Protein AF-A0A0B2P295-F1 (afdb_monomer_lite)

Secondary structure (DSSP, 8-state):
-HHHHHHHHHHHHHTTPPPPEEEEEEGGG-SSTTHHHHHHHHTT--S-----S-HHHHHHHHHHS--TT-PPEEEEEESGGGG--TT-HHHHHHHHTTTSTT--EEEEE--S-THHHHHHHHHHGGGT--------PPPPHHHHHHHHHHHHTTSSS--B-HHHHHHHHHHHHHHT--HHHHHHHHHHHHHHHHHHHHHHHHHHHHHHHHHTTS---------SSTTGGGSSB-HHHHHHHHHHHHS-HHHHHHHHS-HHHHHHHHHHHHHHTSS-S-EEHHHHHHHHHHHHHHTT-PPPPHHHHHHHHHHHHHTTSEEEPP-SSGGG-EEEE-S-HHHHHHHHHTTTSSS--S---SHHHHHHHHHHHHHHHHHHHS----HHHHHHHS-----------HHHHHHHHHHHHHHHHH-TT-HHHHHHHHHHIIIII--HHHHHHHHHHHHTSSSPPHHHHHHHHHHIIIII--HHHHHHHHHHHHHH-TT-HHHHHHHHHHHHHHT-SS--------------

Radius of gyration: 38.49 Å; chains: 1; bounding box: 72×89×131 Å

Structure (mmCIF, N/CA/C/O backbone):
data_AF-A0A0B2P295-F1
#
_entry.id   AF-A0A0B2P295-F1
#
loop_
_atom_site.group_PDB
_atom_site.id
_atom_site.type_symbol
_atom_site.label_atom_id
_atom_site.label_alt_id
_atom_site.label_comp_id
_atom_site.label_asym_id
_atom_site.label_entity_id
_atom_site.label_seq_id
_atom_site.pdbx_PDB_ins_code
_atom_site.Cartn_x
_atom_site.Cartn_y
_atom_site.Cartn_z
_atom_site.occupancy
_atom_site.B_iso_or_equiv
_atom_site.auth_seq_id
_atom_site.auth_comp_id
_atom_site.auth_asym_id
_atom_site.auth_atom_id
_atom_site.pdbx_PDB_model_num
ATOM 1 N N . MET A 1 1 ? -13.062 13.944 23.698 1.00 57.72 1 MET A N 1
ATOM 2 C CA . MET A 1 1 ? -13.534 13.759 25.090 1.00 57.72 1 MET A CA 1
ATOM 3 C C . MET A 1 1 ? -14.264 14.974 25.637 1.00 57.72 1 MET A C 1
ATOM 5 O O . MET A 1 1 ? -15.298 14.783 26.257 1.00 57.72 1 MET A O 1
ATOM 9 N N . GLU A 1 2 ? -13.816 16.200 25.363 1.00 64.44 2 GLU A N 1
ATOM 10 C CA . GLU A 1 2 ? -14.510 17.433 25.790 1.00 64.44 2 GLU A CA 1
ATOM 11 C C . GLU A 1 2 ? -15.956 17.506 25.293 1.00 64.44 2 GLU A C 1
ATOM 13 O O . GLU A 1 2 ? -16.858 17.583 26.112 1.00 64.44 2 GLU A O 1
ATOM 18 N N . LYS A 1 3 ? -16.207 17.246 24.002 1.00 71.44 3 LYS A N 1
ATOM 19 C CA . LYS A 1 3 ? -17.580 17.156 23.463 1.00 71.44 3 LYS A CA 1
ATOM 20 C C . LYS A 1 3 ? -18.478 16.137 24.184 1.00 71.44 3 LYS A C 1
ATOM 22 O O . LYS A 1 3 ? -19.691 16.312 24.217 1.00 71.44 3 LYS A O 1
ATOM 27 N N . VAL A 1 4 ? -17.908 15.054 24.728 1.00 70.56 4 VAL A N 1
ATOM 28 C CA . VAL A 1 4 ? -18.672 14.077 25.527 1.00 70.56 4 VAL A CA 1
ATOM 29 C C . VAL A 1 4 ? -18.997 14.678 26.885 1.00 70.56 4 VAL A C 1
ATOM 31 O O . VAL A 1 4 ? -20.147 14.592 27.288 1.00 70.56 4 VAL A O 1
ATOM 34 N N . LYS A 1 5 ? -18.031 15.334 27.545 1.00 70.19 5 LYS A N 1
ATOM 35 C CA . LYS A 1 5 ? -18.261 16.065 28.802 1.00 70.19 5 LYS A CA 1
ATOM 36 C C . LYS A 1 5 ? -19.342 17.131 28.627 1.00 70.19 5 LYS A C 1
ATOM 38 O O . LYS A 1 5 ? -20.266 17.175 29.430 1.00 70.19 5 LYS A O 1
ATOM 43 N N . ASP A 1 6 ? -19.277 17.903 27.546 1.00 73.94 6 ASP A N 1
ATOM 44 C CA . ASP A 1 6 ? -20.238 18.965 27.240 1.00 73.94 6 ASP A CA 1
ATOM 45 C C . ASP A 1 6 ? -21.639 18.400 27.013 1.00 73.94 6 ASP A C 1
ATOM 47 O O . ASP A 1 6 ? -22.602 18.863 27.621 1.00 73.94 6 ASP A O 1
ATOM 51 N N . LYS A 1 7 ? -21.762 17.337 26.205 1.00 77.88 7 LYS A N 1
ATOM 52 C CA . LYS A 1 7 ? -23.043 16.645 25.999 1.00 77.88 7 LYS A CA 1
ATOM 53 C C . LYS A 1 7 ? -23.595 16.039 27.283 1.00 77.88 7 LYS A C 1
ATOM 55 O O . LYS A 1 7 ? -24.802 16.058 27.482 1.00 77.88 7 LYS A O 1
ATOM 60 N N . LEU A 1 8 ? -22.735 15.524 28.157 1.00 74.69 8 LEU A N 1
ATOM 61 C CA . LEU A 1 8 ? -23.142 14.976 29.450 1.00 74.69 8 LEU A CA 1
ATOM 62 C C . LEU A 1 8 ? -23.656 16.067 30.387 1.00 74.69 8 LEU A C 1
ATOM 64 O O . LEU A 1 8 ? -24.618 15.855 31.117 1.00 74.69 8 LEU A O 1
ATOM 68 N N . LEU A 1 9 ? -23.037 17.244 30.331 1.00 72.19 9 LEU A N 1
ATOM 69 C CA . LEU A 1 9 ? -23.426 18.413 31.107 1.00 72.19 9 LEU A CA 1
ATOM 70 C C . LEU A 1 9 ? -24.753 19.000 30.600 1.00 72.19 9 LEU A C 1
ATOM 72 O O . LEU A 1 9 ? -25.585 19.411 31.407 1.00 72.19 9 LEU A O 1
ATOM 76 N N . ILE A 1 10 ? -24.978 18.980 29.282 1.00 77.44 10 ILE A N 1
ATOM 77 C CA . ILE A 1 10 ? -26.260 19.326 28.648 1.00 77.44 10 ILE A CA 1
ATOM 78 C C . ILE A 1 10 ? -27.341 18.312 29.048 1.00 77.44 10 ILE A C 1
ATOM 80 O O . ILE A 1 10 ? -28.372 18.708 29.583 1.00 77.44 10 ILE A O 1
ATOM 84 N N . TRP A 1 11 ? -27.072 17.012 28.910 1.00 79.06 11 TRP A N 1
ATOM 85 C CA . TRP A 1 11 ? -28.009 15.947 29.276 1.00 79.06 11 TRP A CA 1
ATOM 86 C C . TRP A 1 11 ? -28.383 15.971 30.763 1.00 79.06 11 TRP A C 1
ATOM 88 O O . TRP A 1 11 ? -29.551 15.833 31.110 1.00 79.06 11 TRP A O 1
ATOM 98 N N . ALA A 1 12 ? -27.417 16.194 31.660 1.00 75.25 12 ALA A N 1
ATOM 99 C CA . ALA A 1 12 ? -27.683 16.280 33.096 1.00 75.25 12 ALA A CA 1
ATOM 100 C C . ALA A 1 12 ? -28.592 17.472 33.444 1.00 75.25 12 ALA A C 1
ATOM 102 O O . ALA A 1 12 ? -29.469 17.346 34.300 1.00 75.25 12 ALA A O 1
ATOM 103 N N . LYS A 1 13 ? -28.414 18.609 32.751 1.00 75.75 13 LYS A N 1
ATOM 104 C CA . LYS A 1 13 ? -29.288 19.785 32.877 1.00 75.75 13 LYS A CA 1
ATOM 105 C C . LYS A 1 13 ? -30.695 19.509 32.344 1.00 75.75 13 LYS A C 1
ATOM 107 O O . LYS A 1 13 ? -31.657 19.883 33.005 1.00 75.75 13 LYS A O 1
ATOM 112 N N . GLU A 1 14 ? -30.817 18.841 31.199 1.00 79.19 14 GLU A N 1
ATOM 113 C CA . GLU A 1 14 ? -32.106 18.468 30.596 1.00 79.19 14 GLU A CA 1
ATOM 114 C C . GLU A 1 14 ? -32.869 17.427 31.432 1.00 79.19 14 GLU A C 1
ATOM 116 O O . GLU A 1 14 ? -34.088 17.503 31.553 1.00 79.19 14 GLU A O 1
ATOM 121 N N . ALA A 1 15 ? -32.158 16.484 32.057 1.00 75.44 15 ALA A N 1
ATOM 122 C CA . ALA A 1 15 ? -32.737 15.422 32.880 1.00 75.44 15 ALA A CA 1
ATOM 123 C C . ALA A 1 15 ? -33.022 15.839 34.338 1.00 75.44 15 ALA A C 1
ATOM 125 O O . ALA A 1 15 ? -33.566 15.041 35.102 1.00 75.44 15 ALA A O 1
ATOM 126 N N . GLY A 1 16 ? -32.633 17.052 34.754 1.00 62.12 16 GLY A N 1
ATOM 127 C CA . GLY A 1 16 ? -32.822 17.540 36.127 1.00 62.12 16 GLY A CA 1
ATOM 128 C C . GLY A 1 16 ? -32.041 16.755 37.191 1.00 62.12 16 GLY A C 1
ATOM 129 O O . GLY A 1 16 ? -32.423 16.748 38.361 1.00 62.12 16 GLY A O 1
ATOM 130 N N . LEU A 1 17 ? -30.965 16.066 36.798 1.00 73.38 17 LEU A N 1
ATOM 131 C CA . LEU A 1 17 ? -30.132 15.254 37.686 1.00 73.38 17 LEU A CA 1
ATOM 132 C C . LEU A 1 17 ? -28.936 16.065 38.219 1.00 73.38 17 LEU A C 1
ATOM 134 O O . LEU A 1 17 ? -28.452 16.974 37.540 1.00 73.38 17 LEU A O 1
ATOM 138 N N . PRO A 1 18 ? -28.411 15.738 39.418 1.00 68.50 18 PRO A N 1
ATOM 139 C CA . PRO A 1 18 ? -27.179 16.346 39.909 1.00 68.50 18 PRO A CA 1
ATOM 140 C C . PRO A 1 18 ? -26.028 16.070 38.935 1.00 68.50 18 PRO A C 1
ATOM 142 O O . PRO A 1 18 ? -25.871 14.944 38.454 1.00 68.50 18 PRO A O 1
ATOM 145 N N . GLN A 1 19 ? -25.233 17.104 38.641 1.00 67.94 19 GLN A N 1
ATOM 146 C CA . GLN A 1 19 ? -24.139 17.005 37.675 1.00 67.94 19 GLN A CA 1
ATOM 147 C C . GLN A 1 19 ? -23.134 15.929 38.113 1.00 67.94 19 GLN A C 1
ATOM 149 O O . GLN A 1 19 ? -22.706 15.937 39.270 1.00 67.94 19 GLN A O 1
ATOM 154 N N . PRO A 1 20 ? -22.766 14.999 37.217 1.00 72.31 20 PRO A N 1
ATOM 155 C CA . PRO A 1 20 ? -21.800 13.969 37.542 1.00 72.31 20 PRO A CA 1
ATOM 156 C C . PRO A 1 20 ? -20.385 14.543 37.624 1.00 72.31 20 PRO A C 1
ATOM 158 O O . PRO A 1 20 ? -19.987 15.373 36.805 1.00 72.31 20 PRO A O 1
ATOM 161 N N . ASP A 1 21 ? -19.602 14.043 38.575 1.00 76.19 21 ASP A N 1
ATOM 162 C CA . ASP A 1 21 ? -18.190 14.384 38.709 1.00 76.19 21 ASP A CA 1
ATOM 163 C C . ASP A 1 21 ? -17.403 13.639 37.626 1.00 76.19 21 ASP A C 1
ATOM 165 O O . ASP A 1 21 ? -17.238 12.417 37.690 1.00 76.19 21 ASP A O 1
ATOM 169 N N . VAL A 1 22 ? -16.943 14.359 36.598 1.00 77.94 22 VAL A N 1
ATOM 170 C CA . VAL A 1 22 ? -16.204 13.760 35.480 1.00 77.94 22 VAL A CA 1
ATOM 171 C C . VAL A 1 22 ? -14.699 13.824 35.723 1.00 77.94 22 VAL A C 1
ATOM 173 O O . VAL A 1 22 ? -14.090 14.893 35.692 1.00 77.94 22 VAL A O 1
ATOM 176 N N . LEU A 1 23 ? -14.077 12.658 35.862 1.00 81.38 23 LEU A N 1
ATOM 177 C CA . LEU A 1 23 ? -12.637 12.487 35.994 1.00 81.38 23 LEU A CA 1
ATOM 178 C C . LEU A 1 23 ? -12.062 11.918 34.693 1.00 81.38 23 LEU A C 1
ATOM 180 O O . LEU A 1 23 ? -12.339 10.778 34.343 1.00 81.38 23 LEU A O 1
ATOM 184 N N . SER A 1 24 ? -11.230 12.689 33.987 1.00 82.75 24 SER A N 1
ATOM 185 C CA . SER A 1 24 ? -10.444 12.185 32.852 1.00 82.75 24 SER A CA 1
ATOM 186 C C . SER A 1 24 ? -9.004 11.922 33.267 1.00 82.75 24 SER A C 1
ATOM 188 O O . SER A 1 24 ? -8.311 12.834 33.721 1.00 82.75 24 SER A O 1
ATOM 190 N N . VAL A 1 25 ? -8.558 10.686 33.090 1.00 84.81 25 VAL A N 1
ATOM 191 C CA . VAL A 1 25 ? -7.231 10.199 33.449 1.00 84.81 25 VAL A CA 1
ATOM 192 C C . VAL A 1 25 ? -6.580 9.618 32.206 1.00 84.81 25 VAL A C 1
ATOM 194 O O . VAL A 1 25 ? -7.148 8.729 31.586 1.00 84.81 25 VAL A O 1
ATOM 197 N N . ASN A 1 26 ? -5.383 10.096 31.874 1.00 86.69 26 ASN A N 1
ATOM 198 C CA . ASN A 1 26 ? -4.532 9.427 30.900 1.00 86.69 26 ASN A CA 1
ATOM 199 C C . ASN A 1 26 ? -3.564 8.490 31.638 1.00 86.69 26 ASN A C 1
ATOM 201 O O . ASN A 1 26 ? -2.789 8.947 32.487 1.00 86.69 26 ASN A O 1
ATOM 205 N N . CYS A 1 27 ? -3.630 7.193 31.338 1.00 80.38 27 CYS A N 1
ATOM 206 C CA . CYS A 1 27 ? -2.865 6.175 32.044 1.00 80.38 27 CYS A CA 1
ATOM 207 C C . CYS A 1 27 ? -1.360 6.213 31.734 1.00 80.38 27 CYS A C 1
ATOM 209 O O . CYS A 1 27 ? -0.584 5.766 32.574 1.00 80.38 27 CYS A O 1
ATOM 211 N N . THR A 1 28 ? -0.921 6.816 30.621 1.00 82.94 28 THR A N 1
ATOM 212 C CA . THR A 1 28 ? 0.518 6.971 30.315 1.00 82.94 28 THR A CA 1
ATOM 213 C C . THR A 1 28 ? 1.234 7.994 31.188 1.00 82.94 28 THR A C 1
ATOM 215 O O . THR A 1 28 ? 2.459 7.995 31.268 1.00 82.94 28 THR A O 1
ATOM 218 N N . THR A 1 29 ? 0.493 8.859 31.885 1.00 82.94 29 THR A N 1
ATOM 219 C CA . THR A 1 29 ? 1.093 9.864 32.779 1.00 82.94 29 THR A CA 1
ATOM 220 C C . THR A 1 29 ? 1.592 9.283 34.102 1.00 82.94 29 THR A C 1
ATOM 222 O O . THR A 1 29 ? 2.274 9.981 34.853 1.00 82.94 29 THR A O 1
ATOM 225 N N . PHE A 1 30 ? 1.256 8.029 34.413 1.00 77.38 30 PHE A N 1
ATOM 226 C CA . PHE A 1 30 ? 1.655 7.393 35.661 1.00 77.38 30 PHE A CA 1
ATOM 227 C C . PHE A 1 30 ? 2.941 6.593 35.491 1.00 77.38 30 PHE A C 1
ATOM 229 O O . PHE A 1 30 ? 3.063 5.780 34.582 1.00 77.38 30 PHE A O 1
ATOM 236 N N . THR A 1 31 ? 3.876 6.765 36.423 1.00 75.56 31 THR A N 1
ATOM 237 C CA . THR A 1 31 ? 5.058 5.900 36.538 1.00 75.56 31 THR A CA 1
ATOM 238 C C . THR A 1 31 ? 4.716 4.586 37.237 1.00 75.56 31 THR A C 1
ATOM 240 O O . THR A 1 31 ? 5.239 3.539 36.865 1.00 75.56 31 THR A O 1
ATOM 243 N N . ASN A 1 32 ? 3.800 4.629 38.211 1.00 78.44 32 ASN A N 1
ATOM 244 C CA . ASN A 1 32 ? 3.283 3.461 38.912 1.00 78.44 32 ASN A CA 1
ATOM 245 C C . ASN A 1 32 ? 1.778 3.307 38.681 1.00 78.44 32 ASN A C 1
ATOM 247 O O . ASN A 1 32 ? 0.995 4.239 38.844 1.00 78.44 32 ASN A O 1
ATOM 251 N N . THR A 1 33 ? 1.341 2.085 38.388 1.00 73.44 33 THR A N 1
ATOM 252 C CA . THR A 1 33 ? -0.073 1.773 38.120 1.00 73.44 33 THR A CA 1
ATOM 253 C C . THR A 1 33 ? -0.992 1.983 39.330 1.00 73.44 33 THR A C 1
ATOM 255 O O . THR A 1 33 ? -2.185 2.211 39.160 1.00 73.44 33 THR A O 1
ATOM 258 N N . SER A 1 34 ? -0.458 1.980 40.555 1.00 73.12 34 SER A N 1
ATOM 259 C CA . SER A 1 34 ? -1.205 2.252 41.792 1.00 73.12 34 SER A CA 1
ATOM 260 C C . SER A 1 34 ? -1.633 3.715 41.965 1.00 73.12 34 SER A C 1
ATOM 262 O O . SER A 1 34 ? -2.540 3.995 42.753 1.00 73.12 34 SER A O 1
ATOM 264 N N . ASP A 1 35 ? -1.021 4.645 41.228 1.00 77.38 35 ASP A N 1
ATOM 265 C CA . ASP A 1 35 ? -1.281 6.087 41.350 1.00 77.38 35 ASP A CA 1
ATOM 266 C C . ASP A 1 35 ? -2.629 6.499 40.735 1.00 77.38 35 ASP A C 1
ATOM 268 O O . ASP A 1 35 ? -3.153 7.587 40.988 1.00 77.38 35 ASP A O 1
ATOM 272 N N . ILE A 1 36 ? -3.267 5.597 39.985 1.00 79.88 36 ILE A N 1
ATOM 273 C CA . ILE A 1 36 ? -4.637 5.808 39.521 1.00 79.88 36 ILE A CA 1
ATOM 274 C C . ILE A 1 36 ? -5.604 5.951 40.703 1.00 79.88 36 ILE A C 1
ATOM 276 O O . ILE A 1 36 ? -6.463 6.833 40.709 1.00 79.88 36 ILE A O 1
ATOM 280 N N . PHE A 1 37 ? -5.420 5.149 41.755 1.00 76.19 37 PHE A N 1
ATOM 281 C CA . PHE A 1 37 ? -6.287 5.157 42.930 1.00 76.19 37 PHE A CA 1
ATOM 282 C C . PHE A 1 37 ? -6.084 6.411 43.782 1.00 76.19 37 PHE A C 1
ATOM 284 O O . PHE A 1 37 ? -7.050 6.943 44.327 1.00 76.19 37 PHE A O 1
ATOM 291 N N . THR A 1 38 ? -4.860 6.941 43.856 1.00 75.38 38 THR A N 1
ATOM 292 C CA . THR A 1 38 ? -4.595 8.208 44.555 1.00 75.38 38 THR A CA 1
ATOM 293 C C . THR A 1 38 ? -5.228 9.386 43.816 1.00 75.38 38 THR A C 1
ATOM 295 O O . THR A 1 38 ? -5.820 10.256 44.455 1.00 75.38 38 THR A O 1
ATOM 298 N N . LYS A 1 39 ? -5.216 9.382 42.477 1.00 74.38 39 LYS A N 1
ATOM 299 C CA . LYS A 1 39 ? -5.875 10.415 41.661 1.00 74.38 39 LYS A CA 1
ATOM 300 C C . LYS A 1 39 ? -7.406 10.356 41.744 1.00 74.38 39 LYS A C 1
ATOM 302 O O . LYS A 1 39 ? -8.048 11.402 41.818 1.00 74.38 39 LYS A O 1
ATOM 307 N N . ILE A 1 40 ? -7.991 9.156 41.816 1.00 75.19 40 ILE A N 1
ATOM 308 C CA . ILE A 1 40 ? -9.438 8.962 42.047 1.00 75.19 40 ILE A CA 1
ATOM 309 C C . ILE A 1 40 ? -9.841 9.410 43.467 1.00 75.19 40 ILE A C 1
ATOM 311 O O . ILE A 1 40 ? -10.920 9.978 43.661 1.00 75.19 40 ILE A O 1
ATOM 315 N N . LEU A 1 41 ? -8.980 9.198 44.470 1.00 67.25 41 LEU A N 1
ATOM 316 C CA . LEU A 1 41 ? -9.206 9.675 45.840 1.00 67.25 41 LEU A CA 1
ATOM 317 C C . LEU A 1 41 ? -9.076 11.193 45.982 1.00 67.25 41 LEU A C 1
ATOM 319 O O . LEU A 1 41 ? -9.858 11.790 46.721 1.00 67.25 41 LEU A O 1
ATOM 323 N N . GLY A 1 42 ? -8.122 11.811 45.280 1.00 62.25 42 GLY A N 1
ATOM 324 C CA . GLY A 1 42 ? -7.821 13.241 45.392 1.00 62.25 42 GLY A CA 1
ATOM 325 C C . GLY A 1 42 ? -8.995 14.164 45.054 1.00 62.25 42 GLY A C 1
ATOM 326 O O . GLY A 1 42 ? -9.078 15.259 45.595 1.00 62.25 42 GLY A O 1
ATOM 327 N N . LEU A 1 43 ? -9.939 13.711 44.224 1.00 52.88 43 LEU A N 1
ATOM 328 C CA . LEU A 1 43 ? -11.166 14.452 43.897 1.00 52.88 43 LEU A CA 1
ATOM 329 C C . LEU A 1 43 ? -12.298 14.253 44.910 1.00 52.88 43 LEU A C 1
ATOM 331 O O . LEU A 1 43 ? -13.211 15.064 44.992 1.00 52.88 4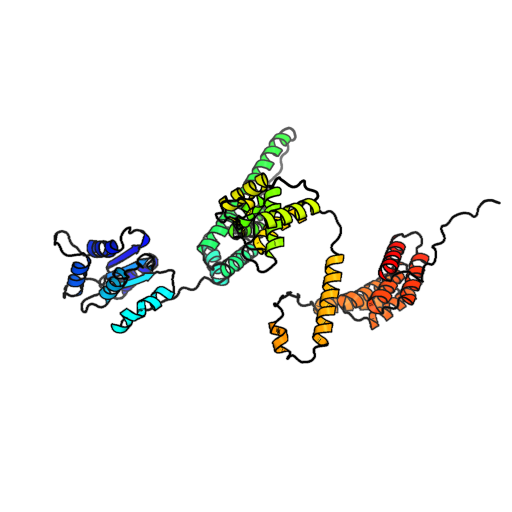3 LEU A O 1
ATOM 335 N N . ASN A 1 44 ? -12.247 13.169 45.682 1.00 53.19 44 ASN A N 1
ATOM 336 C CA . ASN A 1 44 ? -13.315 12.765 46.589 1.00 53.19 44 ASN A CA 1
ATOM 337 C C . ASN A 1 44 ? -13.067 13.172 48.052 1.00 53.19 44 ASN A C 1
ATOM 339 O O . ASN A 1 44 ? -13.960 12.998 48.884 1.00 53.19 44 ASN A O 1
ATOM 343 N N . GLN A 1 45 ? -11.866 13.658 48.384 1.00 55.06 45 GLN A N 1
ATOM 344 C CA . GLN A 1 45 ? -11.533 14.156 49.716 1.00 55.06 45 GLN A CA 1
ATOM 345 C C . GLN A 1 45 ? -11.680 15.679 49.773 1.00 55.06 45 GLN A C 1
ATOM 347 O O . GLN A 1 45 ? -10.809 16.427 49.337 1.00 55.06 45 GLN A O 1
ATOM 352 N N . THR A 1 46 ? -12.755 16.144 50.409 1.00 39.53 46 THR A N 1
ATOM 353 C CA . THR A 1 46 ? -12.738 17.431 51.111 1.00 39.53 46 THR A CA 1
ATOM 354 C C . THR A 1 46 ? -11.648 17.367 52.181 1.00 39.53 46 THR A C 1
ATOM 356 O O . THR A 1 46 ? -11.592 16.401 52.942 1.00 39.53 46 THR A O 1
ATOM 359 N N . GLN A 1 47 ? -10.765 18.363 52.185 1.00 39.47 47 GLN A N 1
ATOM 360 C CA . GLN A 1 47 ? -9.552 18.453 52.995 1.00 39.47 47 GLN A CA 1
ATOM 361 C C . GLN A 1 47 ? -9.661 17.828 54.400 1.00 39.47 47 GLN A C 1
ATOM 363 O O . GLN A 1 47 ? -10.529 18.183 55.191 1.00 39.47 47 GLN A O 1
ATOM 368 N N . GLY A 1 48 ? -8.697 16.961 54.728 1.00 39.91 48 GLY A N 1
ATOM 369 C CA . GLY A 1 48 ? -8.342 16.651 56.114 1.00 39.91 48 GLY A CA 1
ATOM 370 C C . GLY A 1 48 ? -8.829 15.308 56.656 1.00 39.91 48 GLY A C 1
ATOM 371 O O . GLY A 1 48 ? -9.718 15.270 57.498 1.00 39.91 48 GLY A O 1
ATOM 372 N N . LYS A 1 49 ? -8.168 14.204 56.280 1.00 38.66 49 LYS A N 1
ATOM 373 C CA . LYS A 1 49 ? -7.949 13.053 57.182 1.00 38.66 49 LYS A CA 1
ATOM 374 C C . LYS A 1 49 ? -6.826 12.156 56.651 1.00 38.66 49 LYS A C 1
ATOM 376 O O . LYS A 1 49 ? -7.023 11.353 55.746 1.00 38.66 49 LYS A O 1
ATOM 381 N N . LYS A 1 50 ? -5.631 12.286 57.240 1.00 46.97 50 LYS A N 1
ATOM 382 C CA . LYS A 1 50 ? -4.556 11.292 57.104 1.00 46.97 50 LYS A CA 1
ATOM 383 C C . LYS A 1 50 ? -5.008 10.009 57.806 1.00 46.97 50 LYS A C 1
ATOM 385 O O . LYS A 1 50 ? -5.195 10.023 59.018 1.00 46.97 50 LYS A O 1
ATOM 390 N N . VAL A 1 51 ? -5.167 8.918 57.061 1.00 40.62 51 VAL A N 1
ATOM 391 C CA . VAL A 1 51 ? -5.364 7.570 57.617 1.00 40.62 51 VAL A CA 1
ATOM 392 C C . VAL A 1 51 ? -4.489 6.591 56.837 1.00 40.62 51 VAL A C 1
ATOM 394 O O . VAL A 1 51 ? -4.445 6.649 55.611 1.00 40.62 51 VAL A O 1
ATOM 397 N N . SER A 1 52 ? -3.795 5.707 57.556 1.00 44.09 52 SER A N 1
ATOM 398 C CA . SER A 1 52 ? -2.759 4.775 57.082 1.00 44.09 52 SER A CA 1
ATOM 399 C C . SER A 1 52 ? -3.283 3.560 56.296 1.00 44.09 52 SER A C 1
ATOM 401 O O . SER A 1 52 ? -2.717 2.473 56.392 1.00 44.09 52 SER A O 1
ATOM 403 N N . ALA A 1 53 ? -4.386 3.707 55.565 1.00 50.91 53 ALA A N 1
ATOM 404 C CA . ALA A 1 53 ? -4.935 2.637 54.738 1.00 50.91 53 ALA A CA 1
ATOM 405 C C . ALA A 1 53 ? -4.442 2.795 53.298 1.00 50.91 53 ALA A C 1
ATOM 407 O O . ALA A 1 53 ? -4.274 3.916 52.813 1.00 50.91 53 ALA A O 1
ATOM 408 N N . THR A 1 54 ? -4.214 1.674 52.611 1.00 61.41 54 THR A N 1
ATOM 409 C CA . THR A 1 54 ? -3.846 1.712 51.192 1.00 61.41 54 THR A CA 1
ATOM 410 C C . THR A 1 54 ? -4.942 2.451 50.399 1.00 61.41 54 THR A C 1
ATOM 412 O O . THR A 1 54 ? -6.126 2.294 50.715 1.00 61.41 54 THR A O 1
ATOM 415 N N . PRO A 1 55 ? -4.591 3.258 49.378 1.00 60.09 55 PRO A N 1
ATOM 416 C CA . PRO A 1 55 ? -5.548 4.032 48.570 1.00 60.09 55 PRO A CA 1
ATOM 417 C C . PRO A 1 55 ? -6.748 3.204 48.075 1.00 60.09 55 PRO A C 1
ATOM 419 O O . PRO A 1 55 ? -7.887 3.661 48.014 1.00 60.09 55 PRO A O 1
ATOM 422 N N . LEU A 1 56 ? -6.491 1.932 47.793 1.00 61.12 56 LEU A N 1
ATOM 423 C CA . LEU A 1 56 ? -7.470 0.952 47.354 1.00 61.12 56 LEU A CA 1
ATOM 424 C C . LEU A 1 56 ? -8.496 0.597 48.444 1.00 61.12 56 LEU A C 1
ATOM 426 O O . LEU A 1 56 ? -9.694 0.618 48.180 1.00 61.12 56 LEU A O 1
ATOM 430 N N . GLN A 1 57 ? -8.055 0.365 49.684 1.00 63.88 57 GLN A N 1
ATOM 431 C CA . GLN A 1 57 ? -8.942 0.096 50.826 1.00 63.88 57 GLN A CA 1
ATOM 432 C C . GLN A 1 57 ? -9.800 1.313 51.188 1.00 63.88 57 GLN A C 1
ATOM 434 O O . GLN A 1 57 ? -10.954 1.168 51.591 1.00 63.88 57 GLN A O 1
ATOM 439 N N . GLN A 1 58 ? -9.265 2.525 51.021 1.00 61.28 58 GLN A N 1
ATOM 440 C CA . GLN A 1 58 ? -10.033 3.754 51.228 1.00 61.28 58 GLN A CA 1
ATOM 441 C C . GLN A 1 58 ? -11.142 3.899 50.184 1.00 61.28 58 GLN A C 1
ATOM 443 O O . GLN A 1 58 ? -12.287 4.144 50.557 1.00 61.28 58 GLN A O 1
ATOM 448 N N . LEU A 1 59 ? -10.839 3.671 48.902 1.00 67.81 59 LEU A N 1
ATOM 449 C CA . LEU A 1 59 ? -11.859 3.660 47.850 1.00 67.81 59 LEU A CA 1
ATOM 450 C C . LEU A 1 59 ? -12.901 2.567 48.093 1.00 67.81 59 LEU A C 1
ATOM 452 O O . LEU A 1 59 ? -14.093 2.851 48.054 1.00 67.81 59 LEU A O 1
ATOM 456 N N . GLN A 1 60 ? -12.478 1.343 48.412 1.00 66.94 60 GLN A N 1
ATOM 457 C CA . GLN A 1 60 ? -13.392 0.230 48.681 1.00 66.94 60 GLN A CA 1
ATOM 458 C C . GLN A 1 60 ? -14.346 0.531 49.841 1.00 66.94 60 GLN A C 1
ATOM 460 O O . GLN A 1 60 ? -15.551 0.323 49.707 1.00 66.94 60 GLN A O 1
ATOM 465 N N . ASN A 1 61 ? -13.847 1.097 50.942 1.00 64.00 61 ASN A N 1
ATOM 466 C CA . ASN A 1 61 ? -14.691 1.515 52.062 1.00 64.00 61 ASN A CA 1
ATOM 467 C C . ASN A 1 61 ? -15.654 2.646 51.666 1.00 64.00 61 ASN A C 1
ATOM 469 O O . ASN A 1 61 ? -16.803 2.650 52.098 1.00 64.00 61 ASN A O 1
ATOM 473 N N . MET A 1 62 ? -15.222 3.572 50.806 1.00 62.47 62 MET A N 1
ATOM 474 C CA . MET A 1 62 ? -16.054 4.682 50.330 1.00 62.47 62 MET A CA 1
ATOM 475 C C . MET A 1 62 ? -17.166 4.247 49.371 1.00 62.47 62 MET A C 1
ATOM 477 O O . MET A 1 62 ? -18.242 4.834 49.412 1.00 62.47 62 MET A O 1
ATOM 481 N N . TYR A 1 63 ? -16.928 3.241 48.527 1.00 67.81 63 TYR A N 1
ATOM 482 C CA . TYR A 1 63 ? -17.941 2.697 47.613 1.00 67.81 63 TYR A CA 1
ATOM 483 C C . TYR A 1 63 ? -18.816 1.606 48.257 1.00 67.81 63 TYR A C 1
ATOM 485 O O . TYR A 1 63 ? -19.911 1.331 47.768 1.00 67.81 63 TYR A O 1
ATOM 493 N N . SER A 1 64 ? -18.366 1.012 49.370 1.00 66.50 64 SER A N 1
ATOM 494 C CA . SER A 1 64 ? -19.126 0.016 50.146 1.00 66.50 64 SER A CA 1
ATOM 495 C C . SER A 1 64 ? -20.007 0.631 51.238 1.00 66.50 64 SER A C 1
ATOM 497 O O . SER A 1 64 ? -20.967 -0.001 51.673 1.00 66.50 64 SER A O 1
ATOM 499 N N . GLN A 1 65 ? -19.707 1.847 51.704 1.00 67.44 65 GLN A N 1
ATOM 500 C CA . GLN A 1 65 ? -20.525 2.548 52.695 1.00 67.44 65 GLN A CA 1
ATOM 501 C C . GLN A 1 65 ? -21.576 3.434 52.024 1.00 67.44 65 GLN A C 1
ATOM 503 O O . GLN A 1 65 ? -21.320 4.112 51.031 1.00 67.44 65 GLN A O 1
ATOM 508 N N . LYS A 1 66 ? -22.775 3.467 52.610 1.00 55.31 66 LYS A N 1
ATOM 509 C CA . LYS A 1 66 ? -23.913 4.260 52.136 1.00 55.31 66 LYS A CA 1
ATOM 510 C C . LYS A 1 66 ? -23.679 5.749 52.439 1.00 55.31 66 LYS A C 1
ATOM 512 O O . LYS A 1 66 ? -24.191 6.285 53.416 1.00 55.31 66 LYS A O 1
ATOM 517 N N . SER A 1 67 ? -22.850 6.414 51.634 1.00 56.94 67 SER A N 1
ATOM 518 C CA . SER A 1 67 ? -22.623 7.858 51.741 1.00 56.94 67 SER A CA 1
ATOM 519 C C . SER A 1 67 ? -23.743 8.617 51.023 1.00 56.94 67 SER A C 1
ATOM 521 O O . SER A 1 67 ? -23.932 8.488 49.817 1.00 56.94 67 SER A O 1
ATOM 523 N N . SER A 1 68 ? -24.515 9.390 51.786 1.00 51.91 68 SER A N 1
ATOM 524 C CA . SER A 1 68 ? -25.772 10.026 51.362 1.00 51.91 68 SER A CA 1
ATOM 525 C C . SER A 1 68 ? -25.619 11.215 50.396 1.00 51.91 68 SER A C 1
ATOM 527 O O . SER A 1 68 ? -26.628 11.680 49.880 1.00 51.91 68 SER A O 1
ATOM 529 N N . ASN A 1 69 ? -24.405 11.714 50.133 1.00 54.19 69 ASN A N 1
ATOM 530 C CA . ASN A 1 69 ? -24.185 13.001 49.449 1.00 54.19 69 ASN A CA 1
ATOM 531 C C . ASN A 1 69 ? -23.208 12.921 48.264 1.00 54.19 69 ASN A C 1
ATOM 533 O O . ASN A 1 69 ? -22.415 13.837 48.060 1.00 54.19 69 ASN A O 1
ATOM 537 N N . LYS A 1 70 ? -23.226 11.835 47.480 1.00 61.34 70 LYS A N 1
ATOM 538 C CA . LYS A 1 70 ? -22.379 11.745 46.281 1.00 61.34 70 LYS A CA 1
ATOM 539 C C . LYS A 1 70 ? -23.152 11.758 44.972 1.00 61.34 70 LYS A C 1
ATOM 541 O O . LYS A 1 70 ? -24.078 10.966 44.746 1.00 61.34 70 LYS A O 1
ATOM 546 N N . ASN A 1 71 ? -22.695 12.656 44.107 1.00 67.94 71 ASN A N 1
ATOM 547 C CA . ASN A 1 71 ? -23.038 12.695 42.701 1.00 67.94 71 ASN A CA 1
ATOM 548 C C . ASN A 1 71 ? -22.459 11.458 42.007 1.00 67.94 71 ASN A C 1
ATOM 550 O O . ASN A 1 71 ? -21.555 10.790 42.513 1.00 67.94 71 ASN A O 1
ATOM 554 N N . MET A 1 72 ? -23.028 11.117 40.858 1.00 75.56 72 MET A N 1
ATOM 555 C CA . MET A 1 72 ? -22.498 10.046 40.024 1.00 75.56 72 MET A CA 1
ATOM 556 C C . MET A 1 72 ? -21.079 10.419 39.571 1.00 75.56 72 MET A C 1
ATOM 558 O O . MET A 1 72 ? -20.869 11.528 39.094 1.00 75.56 72 MET A O 1
ATOM 562 N N . THR A 1 73 ? -20.108 9.521 39.715 1.00 78.94 73 THR A N 1
ATOM 563 C CA . THR A 1 73 ? -18.730 9.756 39.260 1.00 78.94 73 THR A CA 1
ATOM 564 C C . THR A 1 73 ? -18.528 9.075 37.913 1.00 78.94 73 THR A C 1
ATOM 566 O O . THR A 1 73 ? -18.745 7.871 37.787 1.00 78.94 73 THR A O 1
ATOM 569 N N . LEU A 1 74 ? -18.099 9.828 36.904 1.00 83.12 74 LEU A N 1
ATOM 570 C CA . LEU A 1 74 ? -17.726 9.296 35.599 1.00 83.12 74 LEU A CA 1
ATOM 571 C C . LEU A 1 74 ? -16.206 9.300 35.470 1.00 83.12 74 LEU A C 1
ATOM 573 O O . LEU A 1 74 ? -15.592 10.357 35.346 1.00 83.12 74 LEU A O 1
ATOM 577 N N . ILE A 1 75 ? -15.604 8.118 35.464 1.00 84.88 75 ILE A N 1
ATOM 578 C CA . ILE A 1 75 ? -14.172 7.935 35.257 1.00 84.88 75 ILE A CA 1
ATOM 579 C C . ILE A 1 75 ? -13.942 7.597 33.790 1.00 84.88 75 ILE A C 1
ATOM 581 O O . ILE A 1 75 ? -14.390 6.570 33.291 1.00 84.88 75 ILE A O 1
ATOM 585 N N . VAL A 1 76 ? -13.212 8.463 33.108 1.00 87.25 76 VAL A N 1
ATOM 586 C CA . VAL A 1 76 ? -12.696 8.252 31.764 1.00 87.25 76 VAL A CA 1
ATOM 587 C C . VAL A 1 76 ? -11.217 7.909 31.890 1.00 87.25 76 VAL A C 1
ATOM 589 O O . VAL A 1 76 ? -10.419 8.780 32.233 1.00 87.25 76 VAL A O 1
ATOM 592 N N . ALA A 1 77 ? -10.860 6.661 31.613 1.00 86.44 77 ALA A N 1
ATOM 593 C CA . ALA A 1 77 ? -9.483 6.188 31.562 1.00 86.44 77 ALA A CA 1
ATOM 594 C C . ALA A 1 77 ? -9.050 6.045 30.096 1.00 86.44 77 ALA A C 1
ATOM 596 O O . ALA A 1 77 ? -9.566 5.189 29.380 1.00 86.44 77 ALA A O 1
ATOM 597 N N . ASP A 1 78 ? -8.130 6.898 29.657 1.00 88.62 78 ASP A N 1
ATOM 598 C CA . ASP A 1 78 ? -7.501 6.831 28.335 1.00 88.62 78 ASP A CA 1
ATOM 599 C C . ASP A 1 78 ? -6.230 5.967 28.389 1.00 88.62 78 ASP A C 1
ATOM 601 O O . ASP A 1 78 ? -5.586 5.906 29.441 1.00 88.62 78 ASP A O 1
ATOM 605 N N . GLU A 1 79 ? -5.882 5.304 27.283 1.00 86.44 79 GLU A N 1
ATOM 606 C CA . GLU A 1 79 ? -4.725 4.387 27.169 1.00 86.44 79 GLU A CA 1
ATOM 607 C C . GLU A 1 79 ? -4.692 3.299 28.267 1.00 86.44 79 GLU A C 1
ATOM 609 O O . GLU A 1 79 ? -3.692 3.061 28.948 1.00 86.44 79 GLU A O 1
ATOM 614 N N . LEU A 1 80 ? -5.831 2.626 28.471 1.00 84.38 80 LEU A N 1
ATOM 615 C CA . LEU A 1 80 ? -6.017 1.622 29.527 1.00 84.38 80 LEU A CA 1
ATOM 616 C C . LEU A 1 80 ? -5.064 0.414 29.405 1.00 84.38 80 LEU A C 1
ATOM 618 O O . LEU A 1 80 ? -4.788 -0.270 30.392 1.00 84.38 80 LEU A O 1
ATOM 622 N N . ASP A 1 81 ? -4.544 0.152 28.209 1.00 81.25 81 ASP A N 1
ATOM 623 C CA . ASP A 1 81 ? -3.556 -0.891 27.934 1.00 81.25 81 ASP A CA 1
ATOM 624 C C . ASP A 1 81 ? -2.250 -0.714 28.724 1.00 81.25 81 ASP A C 1
ATOM 626 O O . ASP A 1 81 ? -1.631 -1.714 29.094 1.00 81.25 81 ASP A O 1
ATOM 630 N N . TYR A 1 82 ? -1.886 0.517 29.096 1.00 81.00 82 TYR A N 1
ATOM 631 C CA . TYR A 1 82 ? -0.724 0.781 29.951 1.00 81.00 82 TYR A CA 1
ATOM 632 C C . TYR A 1 82 ? -0.863 0.192 31.368 1.00 81.00 82 TYR A C 1
ATOM 634 O O . TYR A 1 82 ? 0.128 -0.138 32.020 1.00 81.00 82 TYR A O 1
ATOM 642 N N . LEU A 1 83 ? -2.094 -0.008 31.854 1.00 76.44 83 LEU A N 1
ATOM 643 C CA . LEU A 1 83 ? -2.346 -0.615 33.167 1.00 76.44 83 LEU A CA 1
ATOM 644 C C . LEU A 1 83 ? -2.224 -2.149 33.159 1.00 76.44 83 LEU A C 1
ATOM 646 O O . LEU A 1 83 ? -2.375 -2.782 34.210 1.00 76.44 83 LEU A O 1
ATOM 650 N N . ILE A 1 84 ? -1.944 -2.768 32.006 1.00 75.56 84 ILE A N 1
ATOM 651 C CA . ILE A 1 84 ? -1.734 -4.214 31.901 1.00 75.56 84 ILE A CA 1
ATOM 652 C C . ILE A 1 84 ? -0.314 -4.559 32.359 1.00 75.56 84 ILE A C 1
ATOM 654 O O . ILE A 1 84 ? 0.619 -4.700 31.571 1.00 75.56 84 ILE A O 1
ATOM 658 N N . THR A 1 85 ? -0.151 -4.760 33.662 1.00 69.44 85 THR A N 1
ATOM 659 C CA . THR A 1 85 ? 1.055 -5.372 34.232 1.00 69.44 85 THR A CA 1
ATOM 660 C C . THR A 1 85 ? 0.917 -6.895 34.302 1.00 69.44 85 THR A C 1
ATOM 662 O O . THR A 1 85 ? -0.182 -7.447 34.187 1.00 69.44 85 THR A O 1
ATOM 665 N N . LYS A 1 86 ? 2.036 -7.609 34.509 1.00 61.31 86 LYS A N 1
ATOM 666 C CA . LYS A 1 86 ? 2.048 -9.080 34.657 1.00 61.31 86 LYS A CA 1
ATOM 667 C C . LYS A 1 86 ? 1.099 -9.567 35.760 1.00 61.31 86 LYS A C 1
ATOM 669 O O . LYS A 1 86 ? 0.465 -10.605 35.590 1.00 61.31 86 LYS A O 1
ATOM 674 N N . ASP A 1 87 ? 0.950 -8.774 36.819 1.00 59.44 87 ASP A N 1
ATOM 675 C CA . ASP A 1 87 ? 0.167 -9.129 38.003 1.00 59.44 87 ASP A CA 1
ATOM 676 C C . ASP A 1 87 ? -1.330 -8.818 37.851 1.00 59.44 87 ASP A C 1
ATOM 678 O O . ASP A 1 87 ? -2.140 -9.324 38.625 1.00 59.44 87 ASP A O 1
ATOM 682 N N . ARG A 1 88 ? -1.720 -8.025 36.835 1.00 66.44 88 ARG A N 1
ATOM 683 C CA . ARG A 1 88 ? -3.112 -7.731 36.416 1.00 66.44 88 ARG A CA 1
ATOM 684 C C . ARG A 1 88 ? -4.075 -7.260 37.529 1.00 66.44 88 ARG A C 1
ATOM 686 O O . ARG A 1 88 ? -5.276 -7.171 37.285 1.00 66.44 88 ARG A O 1
ATOM 693 N N . GLY A 1 89 ? -3.579 -6.950 38.729 1.00 70.38 89 GLY A N 1
ATOM 694 C CA . GLY A 1 89 ? -4.395 -6.640 39.909 1.00 70.38 89 GLY A CA 1
ATOM 695 C C . GLY A 1 89 ? -5.091 -5.284 39.825 1.00 70.38 89 GLY A C 1
ATOM 696 O O . GLY A 1 89 ? -6.293 -5.196 40.032 1.00 70.38 89 GLY A O 1
ATOM 697 N N . VAL A 1 90 ? -4.367 -4.244 39.403 1.00 77.50 90 VAL A N 1
ATOM 698 C CA . VAL A 1 90 ? -4.883 -2.862 39.345 1.00 77.50 90 VAL A CA 1
ATOM 699 C C . VAL A 1 90 ? -6.120 -2.739 38.456 1.00 77.50 90 VAL A C 1
ATOM 701 O O . VAL A 1 90 ? -7.095 -2.093 38.830 1.00 77.50 90 VAL A O 1
ATOM 704 N N . LEU A 1 91 ? -6.097 -3.378 37.286 1.00 77.12 91 LEU A N 1
ATOM 705 C CA . LEU A 1 91 ? -7.207 -3.345 36.337 1.00 77.12 91 LEU A CA 1
ATOM 706 C C . LEU A 1 91 ? -8.435 -4.087 36.885 1.00 77.12 91 LEU A C 1
ATOM 708 O O . LEU A 1 91 ? -9.549 -3.578 36.799 1.00 77.12 91 LEU A O 1
ATOM 712 N N . HIS A 1 92 ? -8.227 -5.264 37.485 1.00 76.75 92 HIS A N 1
ATOM 713 C CA . HIS A 1 92 ? -9.288 -6.008 38.163 1.00 76.75 92 HIS A CA 1
ATOM 714 C C . HIS A 1 92 ? -9.929 -5.158 39.263 1.00 76.75 92 HIS A C 1
ATOM 716 O O . HIS A 1 92 ? -11.148 -5.019 39.304 1.00 76.75 92 HIS A O 1
ATOM 722 N N . ASP A 1 93 ? -9.113 -4.531 40.104 1.00 77.69 93 ASP A N 1
ATOM 723 C CA . ASP A 1 93 ? -9.606 -3.727 41.214 1.00 77.69 93 ASP A CA 1
ATOM 724 C C . ASP A 1 93 ? -10.350 -2.477 40.732 1.00 77.69 93 ASP A C 1
ATOM 726 O O . ASP A 1 93 ? -11.366 -2.112 41.318 1.00 77.69 93 ASP A O 1
ATOM 730 N N . LEU A 1 94 ? -9.918 -1.868 39.623 1.00 80.12 94 LEU A N 1
ATOM 731 C CA . LEU A 1 94 ? -10.619 -0.754 38.982 1.00 80.12 94 LEU A CA 1
ATOM 732 C C . LEU A 1 94 ? -12.023 -1.160 38.499 1.00 80.12 94 LEU A C 1
ATOM 734 O O . LEU A 1 94 ? -12.974 -0.406 38.698 1.00 80.12 94 LEU A O 1
ATOM 738 N N . PHE A 1 95 ? -12.174 -2.355 37.919 1.00 80.19 95 PHE A N 1
ATOM 739 C CA . PHE A 1 95 ? -13.487 -2.894 37.549 1.00 80.19 95 PHE A CA 1
ATOM 740 C C . PHE A 1 95 ? -14.320 -3.304 38.770 1.00 80.19 95 PHE A C 1
ATOM 742 O O . PHE A 1 95 ? -15.533 -3.120 38.775 1.00 80.19 95 PHE A O 1
ATOM 749 N N . MET A 1 96 ? -13.699 -3.785 39.849 1.00 77.69 96 MET A N 1
ATOM 750 C CA . MET A 1 96 ? -14.423 -4.080 41.091 1.00 77.69 96 MET A CA 1
ATOM 751 C C . MET A 1 96 ? -15.062 -2.831 41.707 1.00 77.69 96 MET A C 1
ATOM 753 O O . MET A 1 96 ? -16.138 -2.929 42.299 1.00 77.69 96 MET A O 1
ATOM 757 N N . LEU A 1 97 ? -14.467 -1.643 41.526 1.00 76.75 97 LEU A N 1
ATOM 758 C CA . LEU A 1 97 ? -15.034 -0.383 42.027 1.00 76.75 97 LEU A CA 1
ATOM 759 C C . LEU A 1 97 ? -16.438 -0.080 41.475 1.00 76.75 97 LEU A C 1
ATOM 761 O O . LEU A 1 97 ? -17.230 0.573 42.160 1.00 76.75 97 LEU A O 1
ATOM 765 N N . THR A 1 98 ? -16.779 -0.562 40.276 1.00 78.31 98 THR A N 1
ATOM 766 C CA . THR A 1 98 ? -18.117 -0.371 39.687 1.00 78.31 98 THR A CA 1
ATOM 767 C C . THR A 1 98 ? -19.143 -1.392 40.186 1.00 78.31 98 THR A C 1
ATOM 769 O O . THR A 1 98 ? -20.337 -1.187 39.997 1.00 78.31 98 THR A O 1
ATOM 772 N N . THR A 1 99 ? -18.702 -2.463 40.855 1.00 76.62 99 THR A N 1
ATOM 773 C CA . THR A 1 99 ? -19.559 -3.584 41.288 1.00 76.62 99 THR A CA 1
ATOM 774 C C . THR A 1 99 ? -20.065 -3.424 42.731 1.00 76.62 99 THR A C 1
ATOM 776 O O . THR A 1 99 ? -20.972 -4.138 43.158 1.00 76.62 99 THR A O 1
ATOM 779 N N . PHE A 1 100 ? -19.514 -2.490 43.516 1.00 74.56 100 PHE A N 1
ATOM 780 C CA . PHE A 1 100 ? -19.936 -2.313 44.910 1.00 74.56 100 PHE A CA 1
ATOM 781 C C . PHE A 1 100 ? -21.401 -1.831 45.029 1.00 74.56 100 PHE A C 1
ATOM 783 O O . PHE A 1 100 ? -21.807 -0.948 44.272 1.00 74.56 100 PHE A O 1
ATOM 790 N N . PRO A 1 101 ? -22.185 -2.319 46.018 1.00 68.56 101 PRO A N 1
ATOM 791 C CA . PRO A 1 101 ? -23.642 -2.107 46.091 1.00 68.56 101 PRO A CA 1
ATOM 792 C C . PRO A 1 101 ? -24.110 -0.648 46.169 1.00 68.56 101 PRO A C 1
ATOM 794 O O . PRO A 1 101 ? -25.243 -0.342 45.806 1.00 68.56 101 PRO A O 1
ATOM 797 N N . PHE A 1 102 ? -23.262 0.252 46.672 1.00 72.38 102 PHE A N 1
ATOM 798 C CA . PHE A 1 102 ? -23.564 1.680 46.809 1.00 72.38 102 PHE A CA 1
ATOM 799 C C . PHE A 1 102 ? -22.697 2.553 45.888 1.00 72.38 102 PHE A C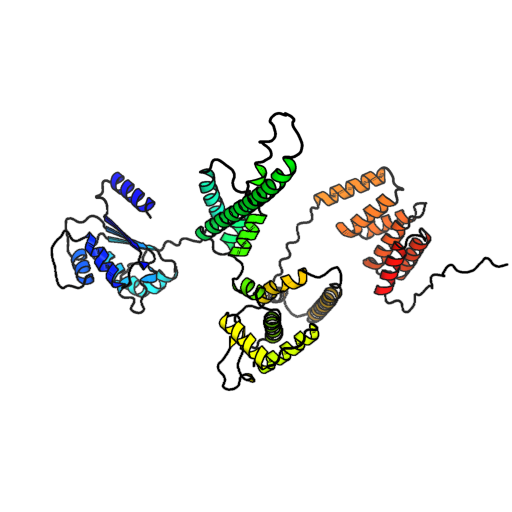 1
ATOM 801 O O . PHE A 1 102 ? -22.678 3.777 46.030 1.00 72.38 102 PHE A O 1
ATOM 808 N N . SER A 1 103 ? -21.993 1.942 44.929 1.00 73.69 103 SER A N 1
ATOM 809 C CA . SER A 1 103 ? -21.176 2.661 43.956 1.00 73.69 103 SER A CA 1
ATOM 810 C C . SER A 1 103 ? -22.046 3.319 42.889 1.00 73.69 103 SER A C 1
ATOM 812 O O . SER A 1 103 ? -22.865 2.675 42.240 1.00 73.69 103 SER A O 1
ATOM 814 N N . ARG A 1 104 ? -21.848 4.624 42.679 1.00 76.19 104 ARG A N 1
ATOM 815 C CA . ARG A 1 104 ? -22.426 5.389 41.558 1.00 76.19 104 ARG A CA 1
ATOM 816 C C . ARG A 1 104 ? -21.327 5.762 40.562 1.00 76.19 104 ARG A C 1
ATOM 818 O O . ARG A 1 104 ? -21.256 6.906 40.122 1.00 76.19 104 ARG A O 1
ATOM 825 N N . CYS A 1 105 ? -20.425 4.819 40.288 1.00 78.62 105 CYS A N 1
ATOM 826 C CA . CYS A 1 105 ? -19.265 5.015 39.426 1.00 78.62 105 CYS A CA 1
ATOM 827 C C . CYS A 1 105 ? -19.493 4.393 38.045 1.00 78.62 105 CYS A C 1
ATOM 829 O O . CYS A 1 105 ? -19.769 3.200 37.938 1.00 78.62 105 CYS A O 1
ATOM 831 N N . ILE A 1 106 ? -19.313 5.183 36.988 1.00 83.62 106 ILE A N 1
ATOM 832 C CA . ILE A 1 106 ? -19.272 4.708 35.602 1.00 83.62 106 ILE A CA 1
ATOM 833 C C . ILE A 1 106 ? -17.826 4.787 35.126 1.00 83.62 106 ILE A C 1
ATOM 835 O O . ILE A 1 106 ? -17.200 5.839 35.228 1.00 83.62 106 ILE A O 1
ATOM 839 N N . LEU A 1 107 ? -17.302 3.680 34.604 1.00 84.19 107 LEU A N 1
ATOM 840 C CA . LEU A 1 107 ? -15.961 3.608 34.035 1.00 84.19 107 LEU A CA 1
ATOM 841 C C . LEU A 1 107 ? -16.052 3.501 32.510 1.00 84.19 107 LEU A C 1
ATOM 843 O O . LEU A 1 107 ? -16.661 2.571 31.987 1.00 84.19 107 LEU A O 1
ATOM 847 N N . ILE A 1 108 ? -15.410 4.430 31.809 1.00 87.06 108 ILE A N 1
ATOM 848 C CA . ILE A 1 108 ? -15.180 4.383 30.366 1.00 87.06 108 ILE A CA 1
ATOM 849 C C . ILE A 1 108 ? -13.681 4.202 30.159 1.00 87.06 108 ILE A C 1
ATOM 851 O O . ILE A 1 108 ? -12.903 5.116 30.425 1.00 87.06 108 ILE A O 1
ATOM 855 N N . GLY A 1 109 ? -13.286 3.017 29.704 1.00 86.75 109 GLY A N 1
ATOM 856 C CA . GLY A 1 109 ? -11.912 2.714 29.321 1.00 86.75 109 GLY A CA 1
ATOM 857 C C . GLY A 1 109 ? -11.732 2.820 27.812 1.00 86.75 109 GLY A C 1
ATOM 858 O O . GLY A 1 109 ? -12.500 2.214 27.066 1.00 86.75 109 GLY A O 1
ATOM 859 N N . VAL A 1 110 ? -10.720 3.558 27.369 1.00 88.19 110 VAL A N 1
ATOM 860 C CA . VAL A 1 110 ? -10.275 3.599 25.973 1.00 88.19 110 VAL A CA 1
ATOM 861 C C . VAL A 1 110 ? -8.964 2.828 25.879 1.00 88.19 110 VAL A C 1
ATOM 863 O O . VAL A 1 110 ? -8.051 3.047 26.671 1.00 88.19 110 VAL A O 1
ATOM 866 N N . ALA A 1 111 ? -8.882 1.891 24.939 1.00 86.12 111 ALA A N 1
ATOM 867 C CA . ALA A 1 111 ? -7.698 1.074 24.711 1.00 86.12 111 ALA A CA 1
ATOM 868 C C . ALA A 1 111 ? -7.521 0.794 23.220 1.00 86.12 111 ALA A C 1
ATOM 870 O O . ALA A 1 111 ? -8.508 0.679 22.494 1.00 86.12 111 ALA A O 1
ATOM 871 N N . ASN A 1 112 ? -6.272 0.614 22.789 1.00 84.81 112 ASN A N 1
ATOM 872 C CA . ASN A 1 112 ? -5.962 0.266 21.401 1.00 84.81 112 ASN A CA 1
ATOM 873 C C . ASN A 1 112 ? -6.155 -1.231 21.112 1.00 84.81 112 ASN A C 1
ATOM 875 O O . ASN A 1 112 ? -6.498 -1.618 19.997 1.00 84.81 112 ASN A O 1
ATOM 879 N N . ALA A 1 113 ? -5.943 -2.093 22.110 1.00 78.06 113 ALA A N 1
ATOM 880 C CA . ALA A 1 113 ? -6.059 -3.538 21.947 1.00 78.06 113 ALA A CA 1
ATOM 881 C C . ALA A 1 113 ? -7.512 -4.021 22.116 1.00 78.06 113 ALA A C 1
ATOM 883 O O . ALA A 1 113 ? -8.076 -3.943 23.207 1.00 78.06 113 ALA A O 1
ATOM 884 N N . ILE A 1 114 ? -8.089 -4.594 21.054 1.00 68.25 114 ILE A N 1
ATOM 885 C CA . ILE A 1 114 ? -9.451 -5.167 21.051 1.00 68.25 114 ILE A CA 1
ATOM 886 C C . ILE A 1 114 ? -9.541 -6.387 21.991 1.00 68.25 114 ILE A C 1
ATOM 888 O O . ILE A 1 114 ? -10.502 -6.521 22.747 1.00 68.25 114 ILE A O 1
ATOM 892 N N . ASP A 1 115 ? -8.488 -7.210 22.033 1.00 67.62 115 ASP A N 1
ATOM 893 C CA . ASP A 1 115 ? -8.385 -8.418 22.871 1.00 67.62 115 ASP A CA 1
ATOM 894 C C . ASP A 1 115 ? -8.259 -8.134 24.373 1.00 67.62 115 ASP A C 1
ATOM 896 O O . ASP A 1 115 ? -8.177 -9.069 25.177 1.00 67.62 115 ASP A O 1
ATOM 900 N N . LEU A 1 116 ? -8.169 -6.857 24.763 1.00 66.81 116 LEU A N 1
ATOM 901 C CA . LEU A 1 116 ? -8.067 -6.458 26.159 1.00 66.81 116 LEU A CA 1
ATOM 902 C C . LEU A 1 116 ? -9.259 -7.062 26.905 1.00 66.81 116 LEU A C 1
ATOM 904 O O . LEU A 1 116 ? -9.069 -7.932 27.748 1.00 66.81 116 LEU A O 1
ATOM 908 N N . ALA A 1 117 ? -10.487 -6.734 26.504 1.00 60.25 117 ALA A N 1
ATOM 909 C CA . ALA A 1 117 ? -11.685 -7.252 27.156 1.00 60.25 117 ALA A CA 1
ATOM 910 C C . ALA A 1 117 ? -11.682 -8.789 27.256 1.00 60.25 117 ALA A C 1
ATOM 912 O O . ALA A 1 117 ? -11.751 -9.308 28.367 1.00 60.25 117 ALA A O 1
ATOM 913 N N . ASP A 1 118 ? -11.494 -9.516 26.151 1.00 63.06 118 ASP A N 1
ATOM 914 C CA . ASP A 1 118 ? -11.618 -10.983 26.111 1.00 63.06 118 ASP A CA 1
ATOM 915 C C . ASP A 1 118 ? -10.570 -11.727 26.954 1.00 63.06 118 ASP A C 1
ATOM 917 O O . ASP A 1 118 ? -10.877 -12.759 27.554 1.00 63.06 118 ASP A O 1
ATOM 921 N N . ARG A 1 119 ? -9.356 -11.177 27.100 1.00 65.38 119 ARG A N 1
ATOM 922 C CA . ARG A 1 119 ? -8.339 -11.718 28.022 1.00 65.38 119 ARG A CA 1
ATOM 923 C C . ARG A 1 119 ? -8.677 -11.473 29.496 1.00 65.38 119 ARG A C 1
ATOM 925 O O . ARG A 1 119 ? -8.208 -12.227 30.353 1.00 65.38 119 ARG A O 1
ATOM 932 N N . PHE A 1 120 ? -9.458 -10.434 29.802 1.00 60.81 120 PHE A N 1
ATOM 933 C CA . PHE A 1 120 ? -9.845 -10.040 31.165 1.00 60.81 120 PHE A CA 1
ATOM 934 C C . PHE A 1 120 ? -11.232 -10.557 31.586 1.00 60.81 120 PHE A C 1
ATOM 936 O O . PHE A 1 120 ? -11.498 -10.667 32.785 1.00 60.81 120 PHE A O 1
ATOM 943 N N . LEU A 1 121 ? -12.078 -10.973 30.634 1.00 61.31 121 LEU A N 1
ATOM 944 C CA . LEU A 1 121 ? -13.394 -11.562 30.894 1.00 61.31 121 LEU A CA 1
ATOM 945 C C . LEU A 1 121 ? -13.380 -12.784 31.834 1.00 61.31 121 LEU A C 1
ATOM 947 O O . LEU A 1 121 ? -14.270 -12.841 32.671 1.00 61.31 121 LEU A O 1
ATOM 951 N N . PRO A 1 122 ? -12.418 -13.732 31.828 1.00 62.53 122 PRO A N 1
ATOM 952 C CA . PRO A 1 122 ? -12.559 -14.969 32.609 1.00 62.53 122 PRO A CA 1
ATOM 953 C C . PRO A 1 122 ? -12.746 -14.760 34.122 1.00 62.53 122 PRO A C 1
ATOM 955 O O . PRO A 1 122 ? -13.452 -15.537 34.757 1.00 62.53 122 PRO A O 1
ATOM 958 N N . ARG A 1 123 ? -12.151 -13.701 34.699 1.00 59.78 123 ARG A N 1
ATOM 959 C CA . ARG A 1 123 ? -12.295 -13.347 36.128 1.00 59.78 123 ARG A CA 1
ATOM 960 C C . ARG A 1 123 ? -13.462 -12.396 36.419 1.00 59.78 123 ARG A C 1
ATOM 962 O O . ARG A 1 123 ? -13.911 -12.325 37.555 1.00 59.78 123 ARG A O 1
ATOM 969 N N . LEU A 1 124 ? -13.952 -11.670 35.414 1.00 62.16 124 LEU A N 1
ATOM 970 C CA . LEU A 1 124 ? -15.094 -10.752 35.539 1.00 62.16 124 LEU A CA 1
ATOM 971 C C . LEU A 1 124 ? -16.433 -11.449 35.232 1.00 62.16 124 LEU A C 1
ATOM 973 O O . LEU A 1 124 ? -17.458 -11.112 35.819 1.00 62.16 124 LEU A O 1
ATOM 977 N N . THR A 1 125 ? -16.424 -12.483 34.383 1.00 57.91 125 THR A N 1
ATOM 978 C CA . THR A 1 125 ? -17.589 -13.320 34.054 1.00 57.91 125 THR A CA 1
ATOM 979 C C . THR A 1 125 ? -18.084 -14.097 35.273 1.00 57.91 125 THR A C 1
ATOM 981 O O . THR A 1 125 ? -19.290 -14.253 35.437 1.00 57.91 125 THR A O 1
ATOM 984 N N . SER A 1 126 ? -17.195 -14.510 36.186 1.00 63.03 126 SER A N 1
ATOM 985 C CA . SER A 1 126 ? -17.594 -15.127 37.463 1.00 63.03 126 SER A CA 1
ATOM 986 C C . SER A 1 126 ? -18.358 -14.175 38.391 1.00 63.03 126 SER A C 1
ATOM 988 O O . SER A 1 126 ? -19.060 -14.633 39.285 1.00 63.03 126 SER A O 1
ATOM 990 N N . LEU A 1 127 ? -18.234 -12.862 38.174 1.00 61.75 127 LEU A N 1
ATOM 991 C CA . LEU A 1 127 ? -18.927 -11.803 38.913 1.00 61.75 127 LEU A CA 1
ATOM 992 C C . LEU A 1 127 ? -20.131 -11.235 38.139 1.00 61.75 127 LEU A C 1
ATOM 994 O O . LEU A 1 127 ? -20.757 -10.281 38.588 1.00 61.75 127 LEU A O 1
ATOM 998 N N . ASN A 1 128 ? -20.479 -11.839 36.994 1.00 57.28 128 ASN A N 1
ATOM 999 C CA . ASN A 1 128 ? -21.613 -11.474 36.140 1.00 57.28 128 ASN A CA 1
ATOM 1000 C C . ASN A 1 128 ? -21.567 -10.040 35.563 1.00 57.28 128 ASN A C 1
ATOM 1002 O O . ASN A 1 128 ? -22.584 -9.512 35.112 1.00 57.28 128 ASN A O 1
ATOM 1006 N N . CYS A 1 129 ? -20.388 -9.412 35.530 1.00 61.66 129 CYS A N 1
ATOM 1007 C CA . CYS A 1 129 ? -20.190 -8.063 35.000 1.00 61.66 129 CYS A CA 1
ATOM 1008 C C . CYS A 1 129 ? -19.370 -8.115 33.705 1.00 61.66 129 CYS A C 1
ATOM 1010 O O . CYS A 1 129 ? -18.142 -8.027 33.728 1.00 61.66 129 CYS A O 1
ATOM 1012 N N . LYS A 1 130 ? -20.044 -8.246 32.554 1.00 67.69 130 LYS A N 1
ATOM 1013 C CA . LYS A 1 130 ? -19.397 -8.082 31.244 1.00 67.69 130 LYS A CA 1
ATOM 1014 C C . LYS A 1 130 ? -19.401 -6.595 30.858 1.00 67.69 130 LYS A C 1
ATOM 1016 O O . LYS A 1 130 ? -20.486 -6.026 30.736 1.00 67.69 130 LYS A O 1
ATOM 1021 N N . PRO A 1 131 ? -18.237 -5.949 30.655 1.00 74.81 131 PRO A N 1
ATOM 1022 C CA . PRO A 1 131 ? -18.201 -4.579 30.161 1.00 74.81 131 PRO A CA 1
ATOM 1023 C C . PRO A 1 131 ? -18.808 -4.500 28.755 1.00 74.81 131 PRO A C 1
ATOM 1025 O O . PRO A 1 131 ? -18.665 -5.418 27.943 1.00 74.81 131 PRO A O 1
ATOM 1028 N N . ILE A 1 132 ? -19.470 -3.383 28.459 1.00 80.38 132 ILE A N 1
ATOM 1029 C CA . ILE A 1 132 ? -19.963 -3.087 27.113 1.00 80.38 132 ILE A CA 1
ATOM 1030 C C . ILE A 1 132 ? -18.760 -2.653 26.275 1.00 80.38 132 ILE A C 1
ATOM 1032 O O . ILE A 1 132 ? -18.167 -1.607 26.529 1.00 80.38 132 ILE A O 1
ATOM 1036 N N . VAL A 1 133 ? -18.390 -3.469 25.289 1.00 81.94 133 VAL A N 1
ATOM 1037 C CA . VAL A 1 133 ? -17.269 -3.183 24.388 1.00 81.94 133 VAL A CA 1
ATOM 1038 C C . VAL A 1 133 ? -17.806 -2.502 23.136 1.00 81.94 133 VAL A C 1
ATOM 1040 O O . VAL A 1 133 ? -18.611 -3.078 22.405 1.00 81.94 133 VAL A O 1
ATOM 1043 N N . VAL A 1 134 ? -17.347 -1.279 22.880 1.00 85.94 134 VAL A N 1
ATOM 1044 C CA . VAL A 1 134 ? -17.634 -0.538 21.647 1.00 85.94 134 VAL A CA 1
ATOM 1045 C C . VAL A 1 134 ? -16.358 -0.507 20.817 1.00 85.94 134 VAL A C 1
ATOM 1047 O O . VAL A 1 134 ? -15.361 0.070 21.241 1.00 85.94 134 VAL A O 1
ATOM 1050 N N . ASN A 1 135 ? -16.378 -1.145 19.645 1.00 86.25 135 ASN A N 1
ATOM 1051 C CA . ASN A 1 135 ? -15.224 -1.176 18.752 1.00 86.25 135 ASN A CA 1
ATOM 1052 C C . ASN A 1 135 ? -15.297 -0.031 17.733 1.00 86.25 135 ASN A C 1
ATOM 1054 O O . ASN A 1 135 ? -16.227 0.025 16.924 1.00 86.25 135 ASN A O 1
ATOM 1058 N N . PHE A 1 136 ? -14.296 0.847 17.749 1.00 88.25 136 PHE A N 1
ATOM 1059 C CA . PHE A 1 136 ? -14.102 1.871 16.729 1.00 88.25 136 PHE A CA 1
ATOM 1060 C C . PHE A 1 136 ? -13.224 1.301 15.619 1.00 88.25 136 PHE A C 1
ATOM 1062 O O . PHE A 1 136 ? -12.015 1.151 15.775 1.00 88.25 136 PHE A O 1
ATOM 1069 N N . ARG A 1 137 ? -13.849 0.962 14.489 1.00 86.38 137 ARG A N 1
ATOM 1070 C CA . ARG A 1 137 ? -13.117 0.518 13.299 1.00 86.38 137 ARG A CA 1
ATOM 1071 C C . ARG A 1 137 ? -12.333 1.683 12.697 1.00 86.38 137 ARG A C 1
ATOM 1073 O O . ARG A 1 137 ? -12.735 2.838 12.826 1.00 86.38 137 ARG A O 1
ATOM 1080 N N . ALA A 1 138 ? -11.245 1.347 12.011 1.00 90.31 138 ALA A N 1
ATOM 1081 C CA . ALA A 1 138 ? -10.481 2.303 11.223 1.00 90.31 138 ALA A CA 1
ATOM 1082 C C . ALA A 1 138 ? -11.376 2.994 10.177 1.00 90.31 138 ALA A C 1
ATOM 1084 O O . ALA A 1 138 ? -12.356 2.408 9.701 1.00 90.31 138 ALA A O 1
ATOM 1085 N N . TYR A 1 139 ? -11.048 4.240 9.835 1.00 94.50 139 TYR A N 1
ATOM 1086 C CA . TYR A 1 139 ? -11.866 5.027 8.920 1.00 94.50 139 TYR A CA 1
ATOM 1087 C C . TYR A 1 139 ? -11.805 4.467 7.496 1.00 94.50 139 TYR A C 1
ATOM 1089 O O . TYR A 1 139 ? -10.740 4.126 6.979 1.00 94.50 139 TYR A O 1
ATOM 1097 N N . SER A 1 140 ? -12.965 4.417 6.843 1.00 94.25 140 SER A N 1
ATOM 1098 C CA . SER A 1 140 ? -13.070 4.115 5.412 1.00 94.25 140 SER A CA 1
ATOM 1099 C C . SER A 1 140 ? -12.645 5.309 4.553 1.00 94.25 140 SER A C 1
ATOM 1101 O O . SER A 1 140 ? -12.648 6.451 5.013 1.00 94.25 140 SER A O 1
ATOM 1103 N N . LYS A 1 141 ? -12.331 5.054 3.277 1.00 93.50 141 LYS A N 1
ATOM 1104 C CA . LYS A 1 141 ? -11.980 6.091 2.291 1.00 93.50 141 LYS A CA 1
ATOM 1105 C C . LYS A 1 141 ? -12.984 7.251 2.296 1.00 93.50 141 LYS A C 1
ATOM 1107 O O . LYS A 1 141 ? -12.574 8.403 2.400 1.00 93.50 141 LYS A O 1
ATOM 1112 N N . ASP A 1 142 ? -14.279 6.946 2.228 1.00 94.00 142 ASP A N 1
ATOM 1113 C CA . ASP A 1 142 ? -15.332 7.963 2.118 1.00 94.00 142 ASP A CA 1
ATOM 1114 C C . ASP A 1 142 ? -15.478 8.772 3.413 1.00 94.00 142 ASP A C 1
ATOM 1116 O O . ASP A 1 142 ? -15.715 9.977 3.381 1.00 94.00 142 ASP A O 1
ATOM 1120 N N . GLN A 1 143 ? -15.263 8.134 4.568 1.00 94.12 143 GLN A N 1
ATOM 1121 C CA . GLN A 1 143 ? -15.234 8.830 5.856 1.00 94.12 143 GLN A CA 1
ATOM 1122 C C . GLN A 1 143 ? -14.032 9.771 5.964 1.00 94.12 143 GLN A C 1
ATOM 1124 O O . GLN A 1 143 ? -14.193 10.894 6.432 1.00 94.12 143 GLN A O 1
ATOM 1129 N N . ILE A 1 144 ? -12.846 9.340 5.520 1.00 93.44 144 ILE A N 1
ATOM 1130 C CA . ILE A 1 144 ? -11.646 10.188 5.510 1.00 93.44 144 ILE A CA 1
ATOM 1131 C C . ILE A 1 144 ? -11.865 11.391 4.589 1.00 93.44 144 ILE A C 1
ATOM 1133 O O . ILE A 1 144 ? -11.600 12.516 5.006 1.00 93.44 144 ILE A O 1
ATOM 1137 N N . LEU A 1 145 ? -12.396 11.175 3.380 1.00 91.88 145 LEU A N 1
ATOM 1138 C CA . LEU A 1 145 ? -12.727 12.256 2.447 1.00 91.88 145 LEU A CA 1
ATOM 1139 C C . LEU A 1 145 ? -13.685 13.265 3.068 1.00 91.88 145 LEU A C 1
ATOM 1141 O O . LEU A 1 145 ? -13.372 14.449 3.101 1.00 91.88 145 LEU A O 1
ATOM 1145 N N . LYS A 1 146 ? -14.790 12.792 3.648 1.00 92.19 146 LYS A N 1
ATOM 1146 C CA . LYS A 1 146 ? -15.780 13.665 4.278 1.00 92.19 146 LYS A CA 1
ATOM 1147 C C . LYS A 1 146 ? -15.186 14.494 5.418 1.00 92.19 146 LYS A C 1
ATOM 1149 O O . LYS A 1 146 ? -15.456 15.685 5.511 1.00 92.19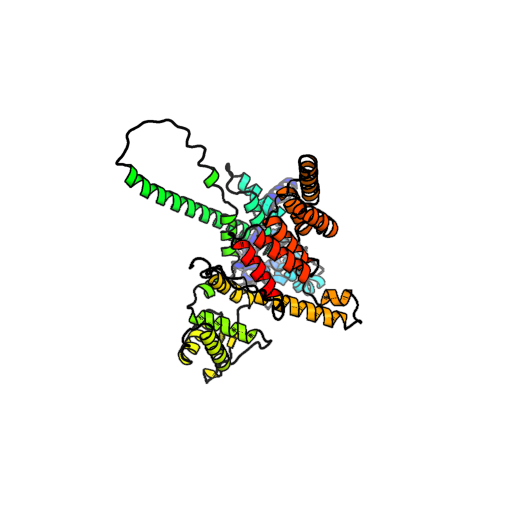 146 LYS A O 1
ATOM 1154 N N . ILE A 1 147 ? -14.348 13.891 6.266 1.00 92.06 147 ILE A N 1
ATOM 1155 C CA . ILE A 1 147 ? -13.686 14.609 7.369 1.00 92.06 147 ILE A CA 1
ATOM 1156 C C . ILE A 1 147 ? -12.703 15.656 6.829 1.00 92.06 147 ILE A C 1
ATOM 1158 O O . ILE A 1 147 ? -12.580 16.739 7.405 1.00 92.06 147 ILE A O 1
ATOM 1162 N N . LEU A 1 148 ? -11.979 15.341 5.753 1.00 89.44 148 LEU A N 1
ATOM 1163 C CA . LEU A 1 148 ? -11.068 16.291 5.123 1.00 89.44 148 LEU A CA 1
ATOM 1164 C C . LEU A 1 148 ? -11.832 17.451 4.474 1.00 89.44 148 LEU A C 1
ATOM 1166 O O . LEU A 1 148 ? -11.466 18.599 4.694 1.00 89.44 148 LEU A O 1
ATOM 1170 N N . GLU A 1 149 ? -12.912 17.173 3.745 1.00 88.38 149 GLU A N 1
ATOM 1171 C CA . GLU A 1 149 ? -13.781 18.189 3.140 1.00 88.38 149 GLU A CA 1
ATOM 1172 C C . GLU A 1 149 ? -14.429 19.088 4.198 1.00 88.38 149 GLU A C 1
ATOM 1174 O O . GLU A 1 149 ? -14.389 20.306 4.064 1.00 88.38 149 GLU A O 1
ATOM 1179 N N . GLU A 1 150 ? -14.954 18.523 5.292 1.00 88.56 150 GLU A N 1
ATOM 1180 C CA . GLU A 1 150 ? -15.515 19.299 6.408 1.00 88.56 150 GLU A CA 1
ATOM 1181 C C . GLU A 1 150 ? -14.488 20.271 7.007 1.00 88.56 150 GLU A C 1
ATOM 1183 O O . GLU A 1 150 ? -14.828 21.414 7.298 1.00 88.56 150 GLU A O 1
ATOM 1188 N N . ARG A 1 151 ? -13.225 19.848 7.147 1.00 86.00 151 ARG A N 1
ATOM 1189 C CA . ARG A 1 151 ? -12.145 20.710 7.656 1.00 86.00 151 ARG A CA 1
ATOM 1190 C C . ARG A 1 151 ? -11.683 21.754 6.645 1.00 86.00 151 ARG A C 1
ATOM 1192 O O . ARG A 1 151 ? -11.303 22.848 7.042 1.00 86.00 151 ARG A O 1
ATOM 1199 N N . LEU A 1 152 ? -11.681 21.420 5.359 1.00 82.62 152 LEU A N 1
ATOM 1200 C CA . LEU A 1 152 ? -11.275 22.340 4.297 1.00 82.62 152 LEU A CA 1
ATOM 1201 C C . LEU A 1 152 ? -12.360 23.374 3.984 1.00 82.62 152 LEU A C 1
ATOM 1203 O O . LEU A 1 152 ? -12.021 24.494 3.628 1.00 82.62 152 LEU A O 1
ATOM 1207 N N . ASN A 1 153 ? -13.637 23.044 4.187 1.00 81.00 153 ASN A N 1
ATOM 1208 C CA . ASN A 1 153 ? -14.754 23.980 4.040 1.00 81.00 153 ASN A CA 1
ATOM 1209 C C . ASN A 1 153 ? -14.730 25.123 5.069 1.00 81.00 153 ASN A C 1
ATOM 1211 O O . ASN A 1 153 ? -15.381 26.143 4.855 1.00 81.00 153 ASN A O 1
ATOM 1215 N N . GLU A 1 154 ? -13.984 24.987 6.172 1.00 81.19 154 GLU A N 1
ATOM 1216 C CA . GLU A 1 154 ? -13.721 26.110 7.083 1.00 81.19 154 GLU A CA 1
ATOM 1217 C C . GLU A 1 154 ? -12.828 27.188 6.432 1.00 81.19 154 GLU A C 1
ATOM 1219 O O . GLU A 1 154 ? -12.796 28.326 6.902 1.00 81.19 154 GLU A O 1
ATOM 1224 N N . LEU A 1 155 ? -12.117 26.861 5.344 1.00 76.12 155 LEU A N 1
ATOM 1225 C CA . LEU A 1 155 ? -11.240 27.779 4.621 1.00 76.12 155 LEU A CA 1
ATOM 1226 C C . LEU A 1 155 ? -11.958 28.396 3.403 1.00 76.12 155 LEU A C 1
ATOM 1228 O O . LEU A 1 155 ? -12.669 27.703 2.679 1.00 76.12 155 LEU A O 1
ATOM 1232 N N . PRO A 1 156 ? -11.735 29.690 3.103 1.00 67.56 156 PRO A N 1
ATOM 1233 C CA . PRO A 1 156 ? -12.412 30.383 2.004 1.00 67.56 156 PRO A CA 1
ATOM 1234 C C . PRO A 1 156 ? -11.806 30.121 0.609 1.00 67.56 156 PRO A C 1
ATOM 1236 O O . PRO A 1 156 ? -12.200 30.780 -0.352 1.00 67.56 156 PRO A O 1
ATOM 1239 N N . TYR A 1 157 ? -10.833 29.213 0.477 1.00 72.81 157 TYR A N 1
ATOM 1240 C CA . TYR A 1 157 ? -10.118 28.939 -0.774 1.00 72.81 157 TYR A CA 1
ATOM 1241 C C . TYR A 1 157 ? -9.860 27.441 -0.971 1.00 72.81 157 TYR A C 1
ATOM 1243 O O . TYR A 1 157 ? -9.677 26.686 -0.017 1.00 72.81 157 TYR A O 1
ATOM 1251 N N . THR A 1 158 ? -9.830 27.008 -2.232 1.00 74.94 158 THR A N 1
ATOM 1252 C CA . THR A 1 158 ? -9.553 25.619 -2.613 1.00 74.94 158 THR A CA 1
ATOM 1253 C C . THR A 1 158 ? -8.056 25.342 -2.546 1.00 74.94 158 THR A C 1
ATOM 1255 O O . THR A 1 158 ? -7.313 25.742 -3.437 1.00 74.94 158 THR A O 1
ATOM 1258 N N . VAL A 1 159 ? -7.618 24.650 -1.493 1.00 77.81 159 VAL A N 1
ATOM 1259 C CA . VAL A 1 159 ? -6.203 24.278 -1.293 1.00 77.81 159 VAL A CA 1
ATOM 1260 C C . VAL A 1 159 ? -5.816 23.029 -2.083 1.00 77.81 159 VAL A C 1
ATOM 1262 O O . VAL A 1 159 ? -4.691 22.918 -2.559 1.00 77.81 159 VAL A O 1
ATOM 1265 N N . PHE A 1 160 ? -6.737 22.076 -2.232 1.00 84.31 160 PHE A N 1
ATOM 1266 C CA . PHE A 1 160 ? -6.449 20.756 -2.789 1.00 84.31 160 PHE A CA 1
ATOM 1267 C C . PHE A 1 160 ? -7.287 20.459 -4.025 1.00 84.31 160 PHE A C 1
ATOM 1269 O O . PHE A 1 160 ? -8.483 20.746 -4.068 1.00 84.31 160 PHE A O 1
ATOM 1276 N N . GLN A 1 161 ? -6.667 19.786 -4.991 1.00 86.94 161 GLN A N 1
ATOM 1277 C CA . GLN A 1 161 ? -7.381 19.163 -6.094 1.00 86.94 161 GLN A CA 1
ATOM 1278 C C . GLN A 1 161 ? -8.153 17.920 -5.602 1.00 86.94 161 GLN A C 1
ATOM 1280 O O . GLN A 1 161 ? -7.624 17.117 -4.828 1.00 86.94 161 GLN A O 1
ATOM 1285 N N . GLN A 1 162 ? -9.385 17.711 -6.078 1.00 85.94 162 GLN A N 1
ATOM 1286 C CA . GLN A 1 162 ? -10.246 16.609 -5.618 1.00 85.94 162 GLN A CA 1
ATOM 1287 C C . GLN A 1 162 ? -9.609 15.223 -5.838 1.00 85.94 162 GLN A C 1
ATOM 1289 O O . GLN A 1 162 ? -9.663 14.360 -4.961 1.00 85.94 162 GLN A O 1
ATOM 1294 N N . GLN A 1 163 ? -8.917 15.030 -6.964 1.00 87.25 163 GLN A N 1
ATOM 1295 C CA . GLN A 1 163 ? -8.206 13.788 -7.281 1.00 87.25 163 GLN A CA 1
ATOM 1296 C C . GLN A 1 163 ? -7.058 13.507 -6.295 1.00 87.25 163 GLN A C 1
ATOM 1298 O O . GLN A 1 163 ? -6.814 12.353 -5.937 1.00 87.25 163 GLN A O 1
ATOM 1303 N N . ALA A 1 164 ? -6.371 14.547 -5.806 1.00 88.69 164 ALA A N 1
ATOM 1304 C CA . ALA A 1 164 ? -5.295 14.403 -4.825 1.00 88.69 164 ALA A CA 1
ATOM 1305 C C . ALA A 1 164 ? -5.839 13.959 -3.456 1.00 88.69 164 ALA A C 1
ATOM 1307 O O . ALA A 1 164 ? -5.258 13.090 -2.801 1.00 88.69 164 ALA A O 1
ATOM 1308 N N . MET A 1 165 ? -6.996 14.494 -3.059 1.00 88.88 165 MET A N 1
ATOM 1309 C CA . MET A 1 165 ? -7.690 14.106 -1.828 1.00 88.88 165 MET A CA 1
ATOM 1310 C C . MET A 1 165 ? -8.164 12.656 -1.877 1.00 88.88 165 MET A C 1
ATOM 1312 O O . MET A 1 165 ? -7.970 11.901 -0.921 1.00 88.88 165 MET A O 1
ATOM 1316 N N . GLU A 1 166 ? -8.727 12.241 -3.012 1.00 91.88 166 GLU A N 1
ATOM 1317 C CA . GLU A 1 166 ? -9.172 10.864 -3.210 1.00 91.88 166 GLU A CA 1
ATOM 1318 C C . GLU A 1 166 ? -8.006 9.873 -3.141 1.00 91.88 166 GLU A C 1
ATOM 1320 O O . GLU A 1 166 ? -8.118 8.816 -2.509 1.00 91.88 166 GLU A O 1
ATOM 1325 N N . LEU A 1 167 ? -6.872 10.230 -3.746 1.00 90.38 167 LEU A N 1
ATOM 1326 C CA . LEU A 1 167 ? -5.654 9.430 -3.722 1.00 90.38 167 LEU A CA 1
ATOM 1327 C C . LEU A 1 167 ? -5.126 9.272 -2.286 1.00 90.38 167 LEU A C 1
ATOM 1329 O O . LEU A 1 167 ? -4.837 8.147 -1.864 1.00 90.38 167 LEU A O 1
ATOM 1333 N N . CYS A 1 168 ? -5.074 10.362 -1.512 1.00 90.38 168 CYS A N 1
ATOM 1334 C CA . CYS A 1 168 ? -4.684 10.338 -0.100 1.00 90.38 168 CYS A CA 1
ATOM 1335 C C . CYS A 1 168 ? -5.606 9.431 0.725 1.00 90.38 168 CYS A C 1
ATOM 1337 O O . CYS A 1 168 ? -5.142 8.485 1.367 1.00 90.38 168 CYS A O 1
ATOM 1339 N N . ALA A 1 169 ? -6.920 9.650 0.645 1.00 93.06 169 ALA A N 1
ATOM 1340 C CA . ALA A 1 169 ? -7.897 8.882 1.408 1.00 93.06 169 ALA A CA 1
ATOM 1341 C C . ALA A 1 169 ? -7.853 7.386 1.073 1.00 93.06 169 ALA A C 1
ATOM 1343 O O . ALA A 1 169 ? -7.887 6.546 1.974 1.00 93.06 169 ALA A O 1
ATOM 1344 N N . ARG A 1 170 ? -7.714 7.036 -0.214 1.00 90.50 170 ARG A N 1
ATOM 1345 C CA . ARG A 1 170 ? -7.616 5.642 -0.66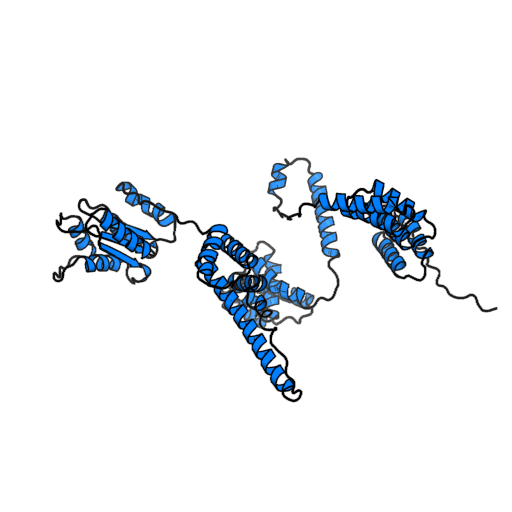6 1.00 90.50 170 ARG A CA 1
ATOM 1346 C C . ARG A 1 170 ? -6.363 4.963 -0.113 1.00 90.50 170 ARG A C 1
ATOM 1348 O O . ARG A 1 170 ? -6.450 3.836 0.373 1.00 90.50 170 ARG A O 1
ATOM 1355 N N . LYS A 1 171 ? -5.210 5.638 -0.159 1.00 89.25 171 LYS A N 1
ATOM 1356 C CA . LYS A 1 171 ? -3.939 5.075 0.316 1.00 89.25 171 LYS A CA 1
ATOM 1357 C C . LYS A 1 171 ? -3.907 4.937 1.839 1.00 89.25 171 LYS A C 1
ATOM 1359 O O . LYS A 1 171 ? -3.485 3.894 2.335 1.00 89.25 171 LYS A O 1
ATOM 1364 N N . VAL A 1 172 ? -4.393 5.940 2.573 1.00 91.38 172 VAL A N 1
ATOM 1365 C CA . VAL A 1 172 ? -4.426 5.907 4.043 1.00 91.38 172 VAL A CA 1
ATOM 1366 C C . VAL A 1 172 ? -5.401 4.850 4.550 1.00 91.38 172 VAL A C 1
ATOM 1368 O O . VAL A 1 172 ? -5.028 4.079 5.434 1.00 91.38 172 VAL A O 1
ATOM 1371 N N . ALA A 1 173 ? -6.604 4.759 3.971 1.00 92.25 173 ALA A N 1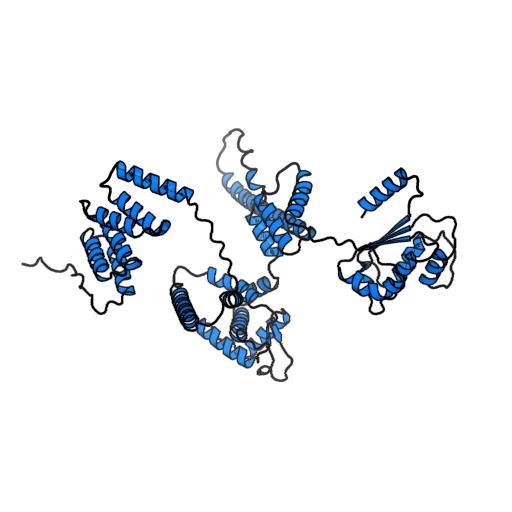
ATOM 1372 C CA . ALA A 1 173 ? -7.589 3.737 4.331 1.00 92.25 173 ALA A CA 1
ATOM 1373 C C . ALA A 1 173 ? -7.062 2.312 4.101 1.00 92.25 173 ALA A C 1
ATOM 1375 O O . ALA A 1 173 ? -7.300 1.437 4.927 1.00 92.25 173 ALA A O 1
ATOM 1376 N N . ALA A 1 174 ? -6.314 2.087 3.014 1.00 88.50 174 ALA A N 1
ATOM 1377 C CA . ALA A 1 174 ? -5.714 0.786 2.722 1.00 88.50 174 ALA A CA 1
ATOM 1378 C C . ALA A 1 174 ? -4.565 0.414 3.678 1.00 88.50 174 ALA A C 1
ATOM 1380 O O . ALA A 1 174 ? -4.374 -0.764 3.961 1.00 88.50 174 ALA A O 1
ATOM 1381 N N . ALA A 1 175 ? -3.791 1.393 4.159 1.00 85.62 175 ALA A N 1
ATOM 1382 C CA . ALA A 1 175 ? -2.612 1.135 4.987 1.00 85.62 175 ALA A CA 1
ATOM 1383 C C . ALA A 1 175 ? -2.920 1.034 6.491 1.00 85.62 175 ALA A C 1
ATOM 1385 O O . ALA A 1 175 ? -2.407 0.155 7.173 1.00 85.62 175 ALA A O 1
ATOM 1386 N N . SER A 1 176 ? -3.711 1.965 7.029 1.00 84.44 176 SER A N 1
ATOM 1387 C CA . SER A 1 176 ? -3.925 2.098 8.479 1.00 84.44 176 SER A CA 1
ATOM 1388 C C . SER A 1 176 ? -5.338 2.555 8.835 1.00 84.44 176 SER A C 1
ATOM 1390 O O . SER A 1 176 ? -5.866 2.149 9.866 1.00 84.44 176 SER A O 1
ATOM 1392 N N . GLY A 1 177 ? -5.944 3.410 8.005 1.00 86.94 177 GLY A N 1
ATOM 1393 C CA . GLY A 1 177 ? -7.227 4.056 8.278 1.00 86.94 177 GLY A CA 1
ATOM 1394 C C . GLY A 1 177 ? -7.203 5.007 9.482 1.00 86.94 177 GLY A C 1
ATOM 1395 O O . GLY A 1 177 ? -8.263 5.335 10.014 1.00 86.94 177 GLY A O 1
ATOM 1396 N N . ASP A 1 178 ? -6.016 5.455 9.915 1.00 89.75 178 ASP A N 1
ATOM 1397 C CA . ASP A 1 178 ? -5.851 6.504 10.925 1.00 89.75 178 ASP A CA 1
ATOM 1398 C C . ASP A 1 178 ? -5.903 7.899 10.282 1.00 89.75 178 ASP A C 1
ATOM 1400 O O . ASP A 1 178 ? -5.128 8.242 9.383 1.00 89.75 178 ASP A O 1
ATOM 1404 N N . MET A 1 179 ? -6.800 8.736 10.800 1.00 89.25 179 MET A N 1
ATOM 1405 C CA . MET A 1 179 ? -6.968 10.117 10.367 1.00 89.25 179 MET A CA 1
ATOM 1406 C C . MET A 1 179 ? -5.753 10.995 10.703 1.00 89.25 179 MET A C 1
ATOM 1408 O O . MET A 1 179 ? -5.468 11.949 9.980 1.00 89.25 179 MET A O 1
ATOM 1412 N N . ARG A 1 180 ? -5.006 10.688 11.772 1.00 89.81 180 ARG A N 1
ATOM 1413 C CA . ARG A 1 180 ? -3.793 11.442 12.133 1.00 89.81 180 ARG A CA 1
ATOM 1414 C C . ARG A 1 180 ? -2.749 11.355 11.023 1.00 89.81 180 ARG A C 1
ATOM 1416 O O . ARG A 1 180 ? -2.173 12.374 10.644 1.00 89.81 180 ARG A O 1
ATOM 1423 N N . ASN A 1 181 ? -2.578 10.163 10.452 1.00 89.31 181 ASN A N 1
ATOM 1424 C CA . ASN A 1 181 ? -1.692 9.944 9.313 1.00 89.31 181 ASN A CA 1
ATOM 1425 C C . ASN A 1 181 ? -2.172 10.715 8.077 1.00 89.31 181 ASN A C 1
ATOM 1427 O O . ASN A 1 181 ? -1.364 11.401 7.454 1.00 89.31 181 ASN A O 1
ATOM 1431 N N . ALA A 1 182 ? -3.475 10.685 7.767 1.00 91.19 182 ALA A N 1
ATOM 1432 C CA . ALA A 1 182 ? -4.035 11.458 6.652 1.00 91.19 182 ALA A CA 1
ATOM 1433 C C . ALA A 1 182 ? -3.745 12.962 6.778 1.00 91.19 182 ALA A C 1
ATOM 1435 O O . ALA A 1 182 ? -3.289 13.586 5.821 1.00 91.19 182 ALA A O 1
ATOM 1436 N N . LEU A 1 183 ? -3.952 13.538 7.966 1.00 90.69 183 LEU A N 1
ATOM 1437 C CA . LEU A 1 183 ? -3.685 14.956 8.220 1.00 90.69 183 LEU A CA 1
ATOM 1438 C C . LEU A 1 183 ? -2.192 15.292 8.122 1.00 90.69 183 LEU A C 1
ATOM 1440 O O . LEU A 1 183 ? -1.841 16.320 7.550 1.00 90.69 183 LEU A O 1
ATOM 1444 N N . CYS A 1 184 ? -1.314 14.419 8.623 1.00 89.81 184 CYS A N 1
ATOM 1445 C CA . CYS A 1 184 ? 0.134 14.607 8.515 1.00 89.81 184 CYS A CA 1
ATOM 1446 C C . CYS A 1 184 ? 0.602 14.597 7.051 1.00 89.81 184 CYS A C 1
ATOM 1448 O O . CYS A 1 184 ? 1.386 15.454 6.648 1.00 89.81 184 CYS A O 1
ATOM 1450 N N . ILE A 1 185 ? 0.081 13.676 6.236 1.00 89.94 185 ILE A N 1
ATOM 1451 C CA . ILE A 1 185 ? 0.388 13.601 4.802 1.00 89.94 185 ILE A CA 1
ATOM 1452 C C . ILE A 1 185 ? -0.100 14.859 4.075 1.00 89.94 185 ILE A C 1
ATOM 1454 O O . ILE A 1 185 ? 0.643 15.421 3.274 1.00 89.94 185 ILE A O 1
ATOM 1458 N N . CYS A 1 186 ? -1.314 15.331 4.377 1.00 89.25 186 CYS A N 1
ATOM 1459 C CA . CYS A 1 186 ? -1.841 16.564 3.789 1.00 89.25 186 CYS A CA 1
ATOM 1460 C C . CYS A 1 186 ? -0.991 17.783 4.177 1.00 89.25 186 CYS A C 1
ATOM 1462 O O . CYS A 1 186 ? -0.682 18.599 3.314 1.00 89.25 186 CYS A O 1
ATOM 1464 N N . GLY A 1 187 ? -0.559 17.877 5.440 1.00 88.88 187 GLY A N 1
ATOM 1465 C CA . GLY A 1 187 ? 0.359 18.924 5.898 1.00 88.88 187 GLY A CA 1
ATOM 1466 C C . GLY A 1 187 ? 1.691 18.899 5.146 1.00 88.88 187 GLY A C 1
ATOM 1467 O O . GLY A 1 187 ? 2.106 19.914 4.599 1.00 88.88 187 GLY A O 1
ATOM 1468 N N . ARG A 1 188 ? 2.304 17.718 5.003 1.00 88.88 188 ARG A N 1
ATOM 1469 C CA . ARG A 1 188 ? 3.536 17.539 4.215 1.00 88.88 188 ARG A CA 1
ATOM 1470 C C . ARG A 1 188 ? 3.361 17.921 2.746 1.00 88.88 188 ARG A C 1
ATOM 1472 O O . ARG A 1 188 ? 4.267 18.493 2.155 1.00 88.88 188 ARG A O 1
ATOM 1479 N N . ALA A 1 189 ? 2.217 17.603 2.142 1.00 90.00 189 ALA A N 1
ATOM 1480 C CA . ALA A 1 189 ? 1.937 17.984 0.759 1.00 90.00 189 ALA A CA 1
ATOM 1481 C C . ALA A 1 189 ? 1.857 19.514 0.593 1.00 90.00 189 ALA A C 1
ATOM 1483 O O . ALA A 1 189 ? 2.354 20.038 -0.401 1.00 90.00 189 ALA A O 1
ATOM 1484 N N . ILE A 1 190 ? 1.301 20.222 1.584 1.00 88.56 190 ILE A N 1
ATOM 1485 C CA . ILE A 1 190 ? 1.286 21.693 1.621 1.00 88.56 190 ILE A CA 1
ATOM 1486 C C . ILE A 1 190 ? 2.702 22.248 1.800 1.00 88.56 190 ILE A C 1
ATOM 1488 O O . ILE A 1 190 ? 3.083 23.148 1.062 1.00 88.56 190 ILE A O 1
ATOM 1492 N N . GLU A 1 191 ? 3.505 21.697 2.714 1.00 90.06 191 GLU A N 1
ATOM 1493 C CA . GLU A 1 191 ? 4.903 22.122 2.912 1.00 90.06 191 GLU A CA 1
ATOM 1494 C C . GLU A 1 191 ? 5.736 21.975 1.627 1.00 90.06 191 GLU A C 1
ATOM 1496 O O . GLU A 1 191 ? 6.574 22.819 1.318 1.00 90.06 191 GLU A O 1
ATOM 1501 N N . MET A 1 192 ? 5.492 20.913 0.851 1.00 86.94 192 MET A N 1
ATOM 1502 C CA . MET A 1 192 ? 6.154 20.703 -0.439 1.00 86.94 192 MET A CA 1
ATOM 1503 C C . MET A 1 192 ? 5.731 21.735 -1.487 1.00 86.94 192 MET A C 1
ATOM 1505 O O . MET A 1 192 ? 6.590 22.249 -2.199 1.00 86.94 192 MET A O 1
ATOM 1509 N N . LEU A 1 193 ? 4.438 22.059 -1.555 1.00 86.81 193 LEU A N 1
ATOM 1510 C CA . LEU A 1 193 ? 3.938 23.120 -2.429 1.00 86.81 193 LEU A CA 1
ATOM 1511 C C . LEU A 1 193 ? 4.516 24.485 -2.022 1.00 86.81 193 LEU A C 1
ATOM 1513 O O . LEU A 1 193 ? 4.942 25.261 -2.872 1.00 86.81 193 LEU A O 1
ATOM 1517 N N . GLU A 1 194 ? 4.582 24.771 -0.720 1.00 86.69 194 GLU A N 1
ATOM 1518 C CA . GLU A 1 194 ? 5.170 26.008 -0.204 1.00 86.69 194 GLU A CA 1
ATOM 1519 C C . GLU A 1 194 ? 6.655 26.125 -0.579 1.00 86.69 194 GLU A C 1
ATOM 1521 O O . GLU A 1 194 ? 7.110 27.200 -0.975 1.00 86.69 194 GLU A O 1
ATOM 1526 N N . ALA A 1 195 ? 7.412 25.027 -0.494 1.00 86.31 195 ALA A N 1
ATOM 1527 C CA . ALA A 1 195 ? 8.810 24.992 -0.909 1.00 86.31 195 ALA A CA 1
ATOM 1528 C C . ALA A 1 195 ? 8.974 25.271 -2.413 1.00 86.31 195 ALA A C 1
ATOM 1530 O O . ALA A 1 195 ? 9.820 26.081 -2.784 1.00 86.31 195 ALA A O 1
ATOM 1531 N N . GLU A 1 196 ? 8.130 24.684 -3.265 1.00 85.38 196 GLU A N 1
ATOM 1532 C CA . GLU A 1 196 ? 8.165 24.898 -4.719 1.00 85.38 196 GLU A CA 1
ATOM 1533 C C . GLU A 1 196 ? 7.814 26.346 -5.099 1.00 85.38 196 GLU A C 1
ATOM 1535 O O . GLU A 1 196 ? 8.481 26.963 -5.937 1.00 85.38 196 GLU A O 1
ATOM 1540 N N . ILE A 1 197 ? 6.820 26.937 -4.427 1.00 84.12 197 ILE A N 1
ATOM 1541 C CA . ILE A 1 197 ? 6.471 28.355 -4.590 1.00 84.12 197 ILE A CA 1
ATOM 1542 C C . ILE A 1 197 ? 7.638 29.244 -4.145 1.00 84.12 197 ILE A C 1
ATOM 1544 O O . ILE A 1 197 ? 7.959 30.227 -4.817 1.00 84.12 197 ILE A O 1
ATOM 1548 N N . ARG A 1 198 ? 8.301 28.901 -3.034 1.00 84.00 198 ARG A N 1
ATOM 1549 C CA . ARG A 1 198 ? 9.453 29.650 -2.520 1.00 84.00 198 ARG A CA 1
ATOM 1550 C C . ARG A 1 198 ? 10.644 29.587 -3.475 1.00 84.00 198 ARG A C 1
ATOM 1552 O O . ARG A 1 198 ? 11.228 30.629 -3.756 1.00 84.00 198 ARG A O 1
ATOM 1559 N N . GLU A 1 199 ? 10.971 28.413 -4.009 1.00 82.00 199 GLU A N 1
ATOM 1560 C CA . GLU A 1 199 ? 12.030 28.242 -5.015 1.00 82.00 199 GLU A CA 1
ATOM 1561 C C . GLU A 1 199 ? 11.715 29.014 -6.303 1.00 82.00 199 GLU A C 1
ATOM 1563 O O . GLU A 1 199 ? 12.564 29.736 -6.828 1.00 82.00 199 GLU A O 1
ATOM 1568 N N . SER A 1 200 ? 10.463 28.957 -6.761 1.00 76.25 200 SER A N 1
ATOM 1569 C CA . SER A 1 200 ? 9.996 29.714 -7.927 1.00 76.25 200 SER A CA 1
ATOM 1570 C C . SER A 1 200 ? 10.104 31.229 -7.715 1.00 76.25 200 SER A C 1
ATOM 1572 O O . SER A 1 200 ? 10.528 31.956 -8.615 1.00 76.25 200 SER A O 1
ATOM 1574 N N . ALA A 1 201 ? 9.776 31.719 -6.515 1.00 74.62 201 ALA A N 1
ATOM 1575 C CA . ALA A 1 201 ? 9.922 33.126 -6.148 1.00 74.62 201 ALA A CA 1
ATOM 1576 C C . ALA A 1 201 ? 11.396 33.565 -6.076 1.00 74.62 201 ALA A C 1
ATOM 1578 O O . ALA A 1 201 ? 11.723 34.677 -6.491 1.00 74.62 201 ALA A O 1
ATOM 1579 N N . CYS A 1 202 ? 12.298 32.698 -5.606 1.00 62.47 202 CYS A N 1
ATOM 1580 C CA . CYS A 1 202 ? 13.737 32.964 -5.615 1.00 62.47 202 CYS A CA 1
ATOM 1581 C C . CYS A 1 202 ? 14.286 33.090 -7.045 1.00 62.47 202 CYS A C 1
ATOM 1583 O O . CYS A 1 202 ? 15.009 34.044 -7.319 1.00 62.47 202 CYS A O 1
ATOM 1585 N N . ASN A 1 203 ? 13.873 32.212 -7.965 1.00 61.88 203 ASN A N 1
ATOM 1586 C CA . ASN A 1 203 ? 14.305 32.241 -9.370 1.00 61.88 203 ASN A CA 1
ATOM 1587 C C . ASN A 1 203 ? 13.803 33.489 -10.130 1.00 61.88 203 ASN A C 1
ATOM 1589 O O . ASN A 1 203 ? 14.490 34.019 -11.008 1.00 61.88 203 ASN A O 1
ATOM 1593 N N . LEU A 1 204 ? 12.618 33.995 -9.772 1.00 58.12 204 LEU A N 1
ATOM 1594 C CA . LEU A 1 204 ? 12.057 35.245 -10.306 1.00 58.12 204 LEU A CA 1
ATOM 1595 C C . LEU A 1 204 ? 12.807 36.493 -9.812 1.00 58.12 204 LEU A C 1
ATOM 1597 O O . LEU A 1 204 ? 12.967 37.457 -10.557 1.00 58.12 204 LEU A O 1
ATOM 1601 N N . ASN A 1 205 ? 13.302 36.481 -8.573 1.00 55.75 205 ASN A N 1
ATOM 1602 C CA . ASN A 1 205 ? 14.068 37.605 -8.032 1.00 55.75 205 ASN A CA 1
ATOM 1603 C C . ASN A 1 205 ? 15.463 37.715 -8.667 1.00 55.75 205 ASN A C 1
ATOM 1605 O O . ASN A 1 205 ? 15.960 38.824 -8.833 1.00 55.75 205 ASN A O 1
ATOM 1609 N N . THR A 1 206 ? 16.066 36.599 -9.090 1.00 49.22 206 THR A N 1
ATOM 1610 C CA . THR A 1 206 ? 17.351 36.602 -9.815 1.00 49.22 206 THR A CA 1
ATOM 1611 C C . THR A 1 206 ? 17.222 37.161 -11.238 1.00 49.22 206 THR A C 1
ATOM 1613 O O . THR A 1 206 ? 18.150 37.777 -11.746 1.00 49.22 206 THR A O 1
ATOM 1616 N N . SER A 1 207 ? 16.057 37.011 -11.875 1.00 46.62 207 SER A N 1
ATOM 1617 C CA . SER A 1 207 ? 15.797 37.505 -13.239 1.00 46.62 207 SER A CA 1
ATOM 1618 C C . SER A 1 207 ? 15.321 38.969 -13.289 1.00 46.62 207 SER A C 1
ATOM 1620 O O . SER A 1 207 ? 15.427 39.622 -14.328 1.00 46.62 207 SER A O 1
ATOM 1622 N N . LEU A 1 208 ? 14.851 39.532 -12.170 1.00 49.22 208 LEU A N 1
ATOM 1623 C CA . LEU A 1 208 ? 14.481 40.952 -12.056 1.00 49.22 208 LEU A CA 1
ATOM 1624 C C . LEU A 1 208 ? 15.689 41.896 -11.922 1.00 49.22 208 LEU A C 1
ATOM 1626 O O . LEU A 1 208 ? 15.573 43.070 -12.280 1.00 49.22 208 LEU A O 1
ATOM 1630 N N . GLU A 1 209 ? 16.850 41.409 -11.472 1.00 45.38 209 GLU A N 1
ATOM 1631 C CA . GLU A 1 209 ? 18.074 42.223 -11.452 1.00 45.38 209 GLU A CA 1
ATOM 1632 C C . GLU A 1 209 ? 18.640 42.458 -12.865 1.00 45.38 209 GLU A C 1
ATOM 1634 O O . GLU A 1 209 ? 19.106 43.563 -13.147 1.00 45.38 209 GLU A O 1
ATOM 1639 N N . GLU A 1 210 ? 18.489 41.510 -13.799 1.00 40.31 210 GLU A N 1
ATOM 1640 C CA . GLU A 1 210 ? 18.961 41.667 -15.188 1.00 40.31 210 GLU A CA 1
ATOM 1641 C C . GLU A 1 210 ? 18.064 42.587 -16.045 1.00 40.31 210 GLU A C 1
ATOM 1643 O O . GLU A 1 210 ? 18.552 43.288 -16.934 1.00 40.31 210 GLU A O 1
ATOM 1648 N N . ILE A 1 211 ? 16.761 42.678 -15.747 1.00 46.31 211 ILE A N 1
ATOM 1649 C CA . ILE A 1 211 ? 15.790 43.465 -16.540 1.00 46.31 211 ILE A CA 1
ATOM 1650 C C . ILE A 1 211 ? 15.747 44.954 -16.130 1.00 46.31 211 ILE A C 1
ATOM 1652 O O . ILE A 1 211 ? 15.255 45.805 -16.877 1.00 46.31 211 ILE A O 1
ATOM 1656 N N . SER A 1 212 ? 16.342 45.323 -14.991 1.00 40.56 212 SER A N 1
ATOM 1657 C CA . SER A 1 212 ? 16.382 46.709 -14.492 1.00 40.56 212 SER A CA 1
ATOM 1658 C C . SER A 1 212 ? 17.167 47.700 -15.377 1.00 40.56 212 SER A C 1
ATOM 1660 O O . SER A 1 212 ? 17.084 48.913 -15.176 1.00 40.56 212 SER A O 1
ATOM 1662 N N . SER A 1 213 ? 17.872 47.220 -16.406 1.00 41.97 213 SER A N 1
ATOM 1663 C CA . SER A 1 213 ? 18.652 48.051 -17.330 1.00 41.97 213 SER A CA 1
ATOM 1664 C C . SER A 1 213 ? 17.931 48.398 -18.642 1.00 41.97 213 SER A C 1
ATOM 1666 O O . SER A 1 213 ? 18.486 49.129 -19.463 1.00 41.97 213 SER A O 1
ATOM 1668 N N . SER A 1 214 ? 16.694 47.938 -18.880 1.00 40.19 214 SER A N 1
ATOM 1669 C CA . SER A 1 214 ? 15.983 48.236 -20.135 1.00 40.19 214 SER A CA 1
ATOM 1670 C C . SER A 1 214 ? 14.457 48.125 -20.045 1.00 40.19 214 SER A C 1
ATOM 1672 O O . SER A 1 214 ? 13.892 47.084 -20.362 1.00 40.19 214 SER A O 1
ATOM 1674 N N . ARG A 1 215 ? 13.798 49.253 -19.738 1.00 34.38 215 ARG A N 1
ATOM 1675 C CA . ARG A 1 215 ? 12.637 49.848 -20.453 1.00 34.38 215 ARG A CA 1
ATOM 1676 C C . ARG A 1 215 ? 11.662 50.548 -19.505 1.00 34.38 215 ARG A C 1
ATOM 1678 O O . ARG A 1 215 ? 10.887 49.938 -18.780 1.00 34.38 215 ARG A O 1
ATOM 1685 N N . GLN A 1 216 ? 11.638 51.869 -19.643 1.00 41.34 216 GLN A N 1
ATOM 1686 C CA . GLN A 1 216 ? 10.431 52.669 -19.490 1.00 41.34 216 GLN A CA 1
ATOM 1687 C C . GLN A 1 216 ? 9.374 52.137 -20.474 1.00 41.34 216 GLN A C 1
ATOM 1689 O O . GLN A 1 216 ? 9.662 52.066 -21.667 1.00 41.34 216 GLN A O 1
ATOM 1694 N N . ASN A 1 217 ? 8.195 51.728 -19.993 1.00 33.06 217 ASN A N 1
ATOM 1695 C CA . ASN A 1 217 ? 6.892 52.139 -20.534 1.00 33.06 217 ASN A CA 1
ATOM 1696 C C . ASN A 1 217 ? 5.714 51.457 -19.819 1.00 33.06 217 ASN A C 1
ATOM 1698 O O . ASN A 1 217 ? 5.765 50.312 -19.383 1.00 33.06 217 ASN A O 1
ATOM 1702 N N . LEU A 1 218 ? 4.658 52.252 -19.710 1.00 41.19 218 LEU A N 1
ATOM 1703 C CA . LEU A 1 218 ? 3.385 52.070 -19.026 1.00 41.19 218 LEU A CA 1
ATOM 1704 C C . LEU A 1 218 ? 2.478 51.040 -19.736 1.00 41.19 218 LEU A C 1
ATOM 1706 O O . LEU A 1 218 ? 2.265 51.190 -20.936 1.00 41.19 218 LEU A O 1
ATOM 1710 N N . ALA A 1 219 ? 1.867 50.088 -19.011 1.00 29.73 219 ALA A N 1
ATOM 1711 C CA . ALA A 1 219 ? 0.587 49.461 -19.392 1.00 29.73 219 ALA A CA 1
ATOM 1712 C C . ALA A 1 219 ? -0.081 48.677 -18.232 1.00 29.73 219 ALA A C 1
ATOM 1714 O O . ALA A 1 219 ? 0.413 47.649 -17.787 1.00 29.73 219 ALA A O 1
ATOM 1715 N N . THR A 1 220 ? -1.210 49.219 -17.762 1.00 31.53 220 THR A N 1
ATOM 1716 C CA . THR A 1 220 ? -2.499 48.571 -17.415 1.00 31.53 220 THR A CA 1
ATOM 1717 C C . THR A 1 220 ? -2.568 47.115 -16.925 1.00 31.53 220 THR A C 1
ATOM 1719 O O . THR A 1 220 ? -2.207 46.178 -17.627 1.00 31.53 220 THR A O 1
ATOM 1722 N N . ALA A 1 221 ? -3.239 46.943 -15.776 1.00 39.91 221 ALA A N 1
ATOM 1723 C CA . ALA A 1 221 ? -3.794 45.687 -15.266 1.00 39.91 221 ALA A CA 1
ATOM 1724 C C . ALA A 1 221 ? -4.638 44.951 -16.328 1.00 39.91 221 ALA A C 1
ATOM 1726 O O . ALA A 1 221 ? -5.585 45.541 -16.857 1.00 39.91 221 ALA A O 1
ATOM 1727 N N . PRO A 1 222 ? -4.291 43.686 -16.647 1.00 36.84 222 PRO A N 1
ATOM 1728 C CA . PRO A 1 222 ? -5.166 42.566 -16.276 1.00 36.84 222 PRO A CA 1
ATOM 1729 C C . PRO A 1 222 ? -4.440 41.224 -15.976 1.00 36.84 222 PRO A C 1
ATOM 1731 O O . PRO A 1 222 ? -5.021 40.166 -16.191 1.00 36.84 222 PRO A O 1
ATOM 1734 N N . ASP A 1 223 ? -3.211 41.212 -15.445 1.00 31.95 223 ASP A N 1
ATOM 1735 C CA . ASP A 1 223 ? -2.445 39.952 -15.252 1.00 31.95 223 ASP A CA 1
ATOM 1736 C C . ASP A 1 223 ? -2.538 39.295 -13.859 1.00 31.95 223 ASP A C 1
ATOM 1738 O O . ASP A 1 223 ? -1.908 38.270 -13.594 1.00 31.95 223 ASP A O 1
ATOM 1742 N N . PHE A 1 224 ? -3.368 39.811 -12.949 1.00 38.22 224 PHE A N 1
ATOM 1743 C CA . PHE A 1 224 ? -3.459 39.257 -11.588 1.00 38.22 224 PHE A CA 1
ATOM 1744 C C . PHE A 1 224 ? -4.370 38.018 -11.459 1.00 38.22 224 PHE A C 1
ATOM 1746 O O . PHE A 1 224 ? -4.348 37.348 -10.430 1.00 38.22 224 PHE A O 1
ATOM 1753 N N . MET A 1 225 ? -5.174 37.678 -12.479 1.00 32.12 225 MET A N 1
ATOM 1754 C CA . MET A 1 225 ? -6.155 36.580 -12.375 1.00 32.12 225 MET A CA 1
ATOM 1755 C C . MET A 1 225 ? -5.657 35.209 -12.861 1.00 32.12 225 MET A C 1
ATOM 1757 O O . MET A 1 225 ? -6.223 34.203 -12.448 1.00 32.12 225 MET A O 1
ATOM 1761 N N . LYS A 1 226 ? -4.571 35.123 -13.644 1.00 36.56 226 LYS A N 1
ATOM 1762 C CA . LYS A 1 226 ? -4.005 33.832 -14.104 1.00 36.56 226 LYS A CA 1
ATOM 1763 C C . LYS A 1 226 ? -3.013 33.180 -13.128 1.00 36.56 226 LYS A C 1
ATOM 1765 O O . LYS A 1 226 ? -2.520 32.092 -13.394 1.00 36.56 226 LYS A O 1
ATOM 1770 N N . LYS A 1 227 ? -2.730 33.806 -11.979 1.00 42.75 227 LYS A N 1
ATOM 1771 C CA . LYS A 1 227 ? -1.726 33.321 -11.011 1.00 42.75 227 LYS A CA 1
ATOM 1772 C C . LYS A 1 227 ? -2.252 32.306 -9.981 1.00 42.75 227 LYS A C 1
ATOM 1774 O O . LYS A 1 227 ? -1.454 31.721 -9.263 1.00 42.75 227 LYS A O 1
ATOM 1779 N N . ARG A 1 228 ? -3.570 32.069 -9.916 1.00 42.72 228 ARG A N 1
ATOM 1780 C CA . ARG A 1 228 ? -4.198 31.222 -8.877 1.00 42.72 228 ARG A CA 1
ATOM 1781 C C . ARG A 1 228 ? -4.184 29.714 -9.157 1.00 42.72 228 ARG A C 1
ATOM 1783 O O . ARG A 1 228 ? -4.340 28.937 -8.226 1.00 42.72 228 ARG A O 1
ATOM 1790 N N . GLU A 1 229 ? -3.955 29.275 -10.395 1.00 46.03 229 GLU A N 1
ATOM 1791 C CA . GLU A 1 229 ? -3.904 27.833 -10.730 1.00 46.03 229 GLU A CA 1
ATOM 1792 C C . GLU A 1 229 ? -2.583 27.145 -10.323 1.00 46.03 229 GLU A C 1
ATOM 1794 O O . GLU A 1 229 ? -2.458 25.920 -10.394 1.00 46.03 229 GLU A O 1
ATOM 1799 N N . PHE A 1 230 ? -1.592 27.917 -9.864 1.00 52.16 230 PHE A N 1
ATOM 1800 C CA . PHE A 1 230 ? -0.328 27.396 -9.328 1.00 52.16 230 PHE A CA 1
ATOM 1801 C C . PHE A 1 230 ? -0.334 27.212 -7.801 1.00 52.16 230 PHE A C 1
ATOM 1803 O O . PHE A 1 230 ? 0.609 26.643 -7.267 1.00 52.16 230 PHE A O 1
ATOM 1810 N N . GLU A 1 231 ? -1.384 27.644 -7.093 1.00 63.00 231 GLU A N 1
ATOM 1811 C CA . GLU A 1 231 ? -1.445 27.602 -5.618 1.00 63.00 231 GLU A CA 1
ATOM 1812 C C . GLU A 1 231 ? -2.210 26.393 -5.058 1.00 63.00 231 GLU A C 1
ATOM 1814 O O . GLU A 1 231 ? -2.384 26.273 -3.846 1.00 63.00 231 GLU A O 1
ATOM 1819 N N . THR A 1 232 ? -2.675 25.479 -5.912 1.00 77.19 232 THR A N 1
ATOM 1820 C CA . THR A 1 232 ? -3.395 24.279 -5.467 1.00 77.19 232 THR A CA 1
ATOM 1821 C C . THR A 1 232 ? -2.474 23.068 -5.396 1.00 77.19 232 THR A C 1
ATOM 1823 O O . THR A 1 232 ? -1.725 22.800 -6.336 1.00 77.19 232 THR A O 1
ATOM 1826 N N . VAL A 1 233 ? -2.598 22.270 -4.335 1.00 81.50 233 VAL A N 1
ATOM 1827 C CA . VAL A 1 233 ? -1.899 20.989 -4.196 1.00 81.50 233 VAL A CA 1
ATOM 1828 C C . VAL A 1 233 ? -2.417 20.016 -5.256 1.00 81.50 233 VAL A C 1
ATOM 1830 O O . VAL A 1 233 ? -3.572 19.575 -5.218 1.00 81.50 233 VAL A O 1
ATOM 1833 N N . ARG A 1 234 ? -1.536 19.679 -6.198 1.00 85.94 234 ARG A N 1
ATOM 1834 C CA . ARG A 1 234 ? -1.773 18.728 -7.289 1.00 85.94 234 ARG A CA 1
ATOM 1835 C C . ARG A 1 234 ? -1.490 17.285 -6.847 1.00 85.94 234 ARG A C 1
ATOM 1837 O O . ARG A 1 234 ? -0.956 17.012 -5.767 1.00 85.94 234 ARG A O 1
ATOM 1844 N N . THR A 1 235 ? -1.872 16.327 -7.688 1.00 85.62 235 THR A N 1
ATOM 1845 C CA . THR A 1 235 ? -1.718 14.886 -7.417 1.00 85.62 235 THR A CA 1
ATOM 1846 C C . THR A 1 235 ? -0.263 14.435 -7.261 1.00 85.62 235 THR A C 1
ATOM 1848 O O . THR A 1 235 ? 0.006 13.498 -6.515 1.00 85.62 235 THR A O 1
ATOM 1851 N N . ASP A 1 236 ? 0.677 15.097 -7.927 1.00 84.69 236 ASP A N 1
ATOM 1852 C CA . ASP A 1 236 ? 2.124 14.859 -7.860 1.00 84.69 236 ASP A CA 1
ATOM 1853 C C . ASP A 1 236 ? 2.715 15.174 -6.475 1.00 84.69 236 ASP A C 1
ATOM 1855 O O . ASP A 1 236 ? 3.448 14.358 -5.913 1.00 84.69 236 ASP A O 1
ATOM 1859 N N . HIS A 1 237 ? 2.336 16.305 -5.879 1.00 86.38 237 HIS A N 1
ATOM 1860 C CA . HIS A 1 237 ? 2.732 16.701 -4.527 1.00 86.38 237 HIS A CA 1
ATOM 1861 C C . HIS A 1 237 ? 2.260 15.667 -3.504 1.00 86.38 237 HIS A C 1
ATOM 1863 O O . HIS A 1 237 ? 3.025 15.218 -2.647 1.00 86.38 237 HIS A O 1
ATOM 1869 N N . MET A 1 238 ? 1.007 15.226 -3.646 1.00 87.44 238 MET A N 1
ATOM 1870 C CA . MET A 1 238 ? 0.428 14.198 -2.790 1.00 87.44 238 MET A CA 1
ATOM 1871 C C . MET A 1 238 ? 1.115 12.841 -2.984 1.00 87.44 238 MET A C 1
ATOM 1873 O O . MET A 1 238 ? 1.437 12.167 -2.006 1.00 87.44 238 MET A O 1
ATOM 1877 N N . ALA A 1 239 ? 1.405 12.446 -4.227 1.00 85.19 239 ALA A N 1
ATOM 1878 C CA . ALA A 1 239 ? 2.123 11.209 -4.525 1.00 85.19 239 ALA A CA 1
ATOM 1879 C C . ALA A 1 239 ? 3.534 11.205 -3.913 1.00 85.19 239 ALA A C 1
ATOM 1881 O O . ALA A 1 239 ? 3.944 10.199 -3.329 1.00 85.19 239 ALA A O 1
ATOM 1882 N N . ARG A 1 240 ? 4.253 12.335 -3.966 1.00 83.31 240 ARG A N 1
ATOM 1883 C CA . ARG A 1 240 ? 5.569 12.498 -3.325 1.00 83.31 240 ARG A CA 1
ATOM 1884 C C . ARG A 1 240 ? 5.481 12.485 -1.793 1.00 83.31 240 ARG A C 1
ATOM 1886 O O . ARG A 1 240 ? 6.325 11.878 -1.135 1.00 83.31 240 ARG A O 1
ATOM 1893 N N . ALA A 1 241 ? 4.466 13.114 -1.202 1.00 85.81 241 ALA A N 1
ATOM 1894 C CA . ALA A 1 241 ? 4.256 13.087 0.249 1.00 85.81 241 ALA A CA 1
ATOM 1895 C C . ALA A 1 241 ? 3.917 11.671 0.752 1.00 85.81 241 ALA A C 1
ATOM 1897 O O . ALA A 1 241 ? 4.418 11.224 1.790 1.00 85.81 241 ALA A O 1
ATOM 1898 N N . LEU A 1 242 ? 3.110 10.934 -0.013 1.00 84.88 242 LEU A N 1
ATOM 1899 C CA . LEU A 1 242 ? 2.762 9.545 0.271 1.00 84.88 242 LEU A CA 1
ATOM 1900 C C . LEU A 1 242 ? 3.953 8.609 0.103 1.00 84.88 242 LEU A C 1
ATOM 1902 O O . LEU A 1 242 ? 4.156 7.750 0.960 1.00 84.88 242 LEU A O 1
ATOM 1906 N N . SER A 1 243 ? 4.754 8.776 -0.951 1.00 81.19 243 SER A N 1
ATOM 1907 C CA . SER A 1 243 ? 5.938 7.944 -1.161 1.00 81.19 243 SER A CA 1
ATOM 1908 C C . SER A 1 243 ? 6.960 8.142 -0.049 1.00 81.19 243 SER A C 1
ATOM 1910 O O . SER A 1 243 ? 7.489 7.151 0.427 1.00 81.19 243 SER A O 1
ATOM 1912 N N . LYS A 1 244 ? 7.161 9.368 0.451 1.00 78.00 244 LYS A N 1
ATOM 1913 C CA . LYS A 1 244 ? 8.023 9.642 1.616 1.00 78.00 244 LYS A CA 1
ATOM 1914 C C . LYS A 1 244 ? 7.483 9.074 2.931 1.00 78.00 244 LYS A C 1
ATOM 1916 O O . LYS A 1 244 ? 8.256 8.723 3.810 1.00 78.00 244 LYS A O 1
ATOM 1921 N N . THR A 1 245 ? 6.162 9.019 3.099 1.00 76.81 245 THR A N 1
ATOM 1922 C CA . THR A 1 245 ? 5.541 8.574 4.362 1.00 76.81 245 THR A CA 1
ATOM 1923 C C . THR A 1 245 ? 5.412 7.054 4.443 1.00 76.81 245 THR A C 1
ATOM 1925 O O . THR A 1 245 ? 5.526 6.489 5.526 1.00 76.81 245 THR A O 1
ATOM 1928 N N . TYR A 1 246 ? 5.184 6.397 3.304 1.00 73.00 246 TYR A N 1
ATOM 1929 C CA . TYR A 1 246 ? 5.021 4.946 3.211 1.00 73.00 246 TYR A CA 1
ATOM 1930 C C . TYR A 1 246 ? 6.239 4.217 2.624 1.00 73.00 246 TYR A C 1
ATOM 1932 O O . TYR A 1 246 ? 6.197 2.992 2.523 1.00 73.00 246 TYR A O 1
ATOM 1940 N N . ARG A 1 247 ? 7.321 4.917 2.243 1.00 69.06 247 ARG A N 1
ATOM 1941 C CA . ARG A 1 247 ? 8.608 4.260 1.972 1.00 69.06 247 ARG A CA 1
ATOM 1942 C C . ARG A 1 247 ? 9.086 3.601 3.254 1.00 69.06 247 ARG A C 1
ATOM 1944 O O . ARG A 1 247 ? 9.115 4.231 4.310 1.00 69.06 247 ARG A O 1
ATOM 1951 N N . SER A 1 248 ? 9.494 2.343 3.143 1.00 68.88 248 SER A N 1
ATOM 1952 C CA . SER A 1 248 ? 10.258 1.692 4.199 1.00 68.88 248 SER A CA 1
ATOM 1953 C C . SER A 1 248 ? 11.537 2.517 4.423 1.00 68.88 248 SER A C 1
ATOM 1955 O O . SER A 1 248 ? 12.273 2.736 3.460 1.00 68.88 248 SER A O 1
ATOM 1957 N N . PRO A 1 249 ? 11.838 2.983 5.653 1.00 68.25 249 PRO A N 1
ATOM 1958 C CA . PRO A 1 249 ? 13.074 3.720 5.950 1.00 68.25 249 PRO A CA 1
ATOM 1959 C C . PRO A 1 249 ? 14.335 2.942 5.553 1.00 68.25 249 PRO A C 1
ATOM 1961 O O . PRO A 1 249 ? 15.391 3.516 5.313 1.00 68.25 249 PRO A O 1
ATOM 1964 N N . VAL A 1 250 ? 14.201 1.618 5.464 1.00 75.38 250 VAL A N 1
ATOM 1965 C CA . VAL A 1 250 ? 15.217 0.676 5.002 1.00 75.38 250 VAL A CA 1
ATOM 1966 C C . VAL A 1 250 ? 15.588 0.908 3.533 1.00 75.38 250 VAL A C 1
ATOM 1968 O O . VAL A 1 250 ? 16.743 0.764 3.153 1.00 75.38 250 VAL A O 1
ATOM 1971 N N . VAL A 1 251 ? 14.636 1.310 2.693 1.00 77.31 251 VAL A N 1
ATOM 1972 C CA . VAL A 1 251 ? 14.884 1.584 1.270 1.00 77.31 251 VAL A CA 1
ATOM 1973 C C . VAL A 1 251 ? 15.756 2.829 1.110 1.00 77.31 251 VAL A C 1
ATOM 1975 O O . VAL A 1 251 ? 16.698 2.821 0.319 1.00 77.31 251 VAL A O 1
ATOM 1978 N N . ASP A 1 252 ? 15.491 3.876 1.891 1.00 75.44 252 ASP A N 1
ATOM 1979 C CA . ASP A 1 252 ? 16.274 5.114 1.844 1.00 75.44 252 ASP A CA 1
ATOM 1980 C C . ASP A 1 252 ? 17.687 4.900 2.394 1.00 75.44 252 ASP A C 1
ATOM 1982 O O . ASP A 1 252 ? 18.661 5.392 1.816 1.00 75.44 252 ASP A O 1
ATOM 1986 N N . THR A 1 253 ? 17.829 4.095 3.457 1.00 82.06 253 THR A N 1
ATOM 1987 C CA . THR A 1 253 ? 19.160 3.724 3.946 1.00 82.06 253 THR A CA 1
ATOM 1988 C C . THR A 1 253 ? 19.924 2.949 2.882 1.00 82.06 253 THR A C 1
ATOM 1990 O O . THR A 1 253 ? 21.042 3.356 2.585 1.00 82.06 253 THR A O 1
ATOM 1993 N N . ILE A 1 254 ? 19.321 1.941 2.231 1.00 82.38 254 ILE A N 1
ATOM 1994 C CA . ILE A 1 254 ? 19.947 1.165 1.142 1.00 82.38 254 ILE A CA 1
ATOM 1995 C C . ILE A 1 254 ? 20.406 2.063 -0.020 1.00 82.38 254 ILE A C 1
ATOM 1997 O O . ILE A 1 254 ? 21.513 1.883 -0.535 1.00 82.38 254 ILE A O 1
ATOM 2001 N N . GLN A 1 255 ? 19.599 3.050 -0.420 1.00 81.06 255 GLN A N 1
ATOM 2002 C CA . GLN A 1 255 ? 19.954 3.973 -1.505 1.00 81.06 255 GLN A CA 1
ATOM 2003 C C . GLN A 1 255 ? 21.136 4.882 -1.165 1.00 81.06 255 GLN A C 1
ATOM 2005 O O . GLN A 1 255 ? 21.927 5.197 -2.051 1.00 81.06 255 GLN A O 1
ATOM 2010 N N . SER A 1 256 ? 21.288 5.251 0.109 1.00 83.31 256 SER A N 1
ATOM 2011 C CA . SER A 1 256 ? 22.417 6.056 0.590 1.00 83.31 256 SER A CA 1
ATOM 2012 C C . SER A 1 256 ? 23.719 5.266 0.804 1.00 83.31 256 SER A C 1
ATOM 2014 O O . SER A 1 256 ? 24.756 5.864 1.095 1.00 83.31 256 SER A O 1
ATOM 2016 N N . LEU A 1 257 ? 23.694 3.932 0.679 1.00 85.31 257 LEU A N 1
ATOM 2017 C CA . LEU A 1 257 ? 24.880 3.100 0.888 1.00 85.31 257 LEU A CA 1
ATOM 2018 C C . LEU A 1 257 ? 25.889 3.208 -0.265 1.00 85.31 257 LEU A C 1
ATOM 2020 O O . LEU A 1 257 ? 25.496 3.284 -1.427 1.00 85.31 257 LEU A O 1
ATOM 2024 N N . PRO A 1 258 ? 27.198 3.086 0.024 1.00 87.62 258 PRO A N 1
ATOM 2025 C CA . PRO A 1 258 ? 28.227 2.919 -0.998 1.00 87.62 258 PRO A CA 1
ATOM 2026 C C . PRO A 1 258 ? 27.980 1.711 -1.918 1.00 87.62 258 PRO A C 1
ATOM 2028 O O . PRO A 1 258 ? 27.535 0.655 -1.462 1.00 87.62 258 PRO A O 1
ATOM 2031 N N . HIS A 1 259 ? 28.401 1.820 -3.184 1.00 84.50 259 HIS A N 1
ATOM 2032 C CA . HIS A 1 259 ? 28.226 0.791 -4.221 1.00 84.50 259 HIS A CA 1
ATOM 2033 C C . HIS A 1 259 ? 28.644 -0.619 -3.776 1.00 84.50 259 HIS A C 1
ATOM 2035 O O . HIS A 1 259 ? 27.895 -1.575 -3.952 1.00 84.50 259 HIS A O 1
ATOM 2041 N N . HIS A 1 260 ? 29.802 -0.775 -3.124 1.00 86.19 260 HIS A N 1
ATOM 2042 C CA . HIS A 1 260 ? 30.235 -2.094 -2.649 1.00 86.19 260 HIS A CA 1
ATOM 2043 C C . HIS A 1 260 ? 29.291 -2.694 -1.596 1.00 86.19 260 HIS A C 1
ATOM 2045 O O . HIS A 1 260 ? 29.043 -3.897 -1.632 1.00 86.19 260 HIS A O 1
ATOM 2051 N N . GLN A 1 261 ? 28.711 -1.883 -0.705 1.00 87.69 261 GLN A N 1
ATOM 2052 C CA . GLN A 1 261 ? 27.747 -2.344 0.303 1.00 87.69 261 GLN A CA 1
ATOM 2053 C C . GLN A 1 261 ? 26.406 -2.737 -0.335 1.00 87.69 261 GLN A C 1
ATOM 2055 O O . GLN A 1 261 ? 25.818 -3.746 0.054 1.00 87.69 261 GLN A O 1
ATOM 2060 N N . GLN A 1 262 ? 25.969 -2.016 -1.371 1.00 86.25 262 GLN A N 1
ATOM 2061 C CA . GLN A 1 262 ? 24.812 -2.404 -2.186 1.00 86.25 262 GLN A CA 1
ATOM 2062 C C . GLN A 1 262 ? 25.055 -3.733 -2.914 1.00 86.25 262 GLN A C 1
ATOM 2064 O O . GLN A 1 262 ? 24.189 -4.605 -2.912 1.00 86.25 262 GLN A O 1
ATOM 2069 N N . ILE A 1 263 ? 26.262 -3.951 -3.450 1.00 85.69 263 ILE A N 1
ATOM 2070 C CA . ILE A 1 263 ? 26.641 -5.224 -4.082 1.00 85.69 263 ILE A CA 1
ATOM 2071 C C . ILE A 1 263 ? 26.658 -6.366 -3.055 1.00 85.69 263 ILE A C 1
ATOM 2073 O O . ILE A 1 263 ? 26.243 -7.479 -3.384 1.00 85.69 263 ILE A O 1
ATOM 2077 N N . VAL A 1 264 ? 27.072 -6.125 -1.802 1.00 86.69 264 VAL A N 1
ATOM 2078 C CA . VAL A 1 264 ? 26.950 -7.127 -0.723 1.00 86.69 264 VAL A CA 1
ATOM 2079 C C . VAL A 1 264 ? 25.484 -7.508 -0.491 1.00 86.69 264 VAL A C 1
ATOM 2081 O O . VAL A 1 264 ? 25.180 -8.698 -0.372 1.00 86.69 264 VAL A O 1
ATOM 2084 N N . LEU A 1 265 ? 24.566 -6.537 -0.480 1.00 84.94 265 LEU A N 1
ATOM 2085 C CA . LEU A 1 265 ? 23.128 -6.803 -0.369 1.00 84.94 265 LEU A CA 1
ATOM 2086 C C . LEU A 1 265 ? 22.601 -7.581 -1.587 1.00 84.94 265 LEU A C 1
ATOM 2088 O O . LEU A 1 265 ? 21.970 -8.617 -1.394 1.00 84.94 265 LEU A O 1
ATOM 2092 N N . CYS A 1 266 ? 22.956 -7.203 -2.822 1.00 82.25 266 CYS A N 1
ATOM 2093 C CA . CYS A 1 266 ? 22.643 -7.976 -4.039 1.00 82.25 266 CYS A CA 1
ATOM 2094 C C . CYS A 1 266 ? 23.152 -9.422 -3.979 1.00 82.25 266 CYS A C 1
ATOM 2096 O O . CYS A 1 266 ? 22.478 -10.367 -4.386 1.00 82.25 266 CYS A O 1
ATOM 2098 N N . SER A 1 267 ? 24.369 -9.604 -3.477 1.00 81.94 267 SER A N 1
ATOM 2099 C CA . SER A 1 267 ? 25.008 -10.918 -3.377 1.00 81.94 267 SER A CA 1
ATOM 2100 C C . SER A 1 267 ? 24.347 -11.781 -2.311 1.00 81.94 267 SER A C 1
ATOM 2102 O O . SER A 1 267 ? 24.254 -12.999 -2.478 1.00 81.94 267 SER A O 1
ATOM 2104 N N . SER A 1 268 ? 23.862 -11.139 -1.243 1.00 79.56 268 SER A N 1
ATOM 2105 C CA . SER A 1 268 ? 23.043 -11.765 -0.206 1.00 79.56 268 SER A CA 1
ATOM 2106 C C . SER A 1 268 ? 21.726 -12.227 -0.812 1.00 79.56 268 SER A C 1
ATOM 2108 O O . SER A 1 268 ? 21.404 -13.404 -0.723 1.00 79.56 268 SER A O 1
ATOM 2110 N N . MET A 1 269 ? 21.030 -11.354 -1.535 1.00 79.62 269 MET A N 1
ATOM 2111 C CA . MET A 1 269 ? 19.779 -11.669 -2.229 1.00 79.62 269 MET A CA 1
ATOM 2112 C C . MET A 1 269 ? 19.905 -12.887 -3.142 1.00 79.62 269 MET A C 1
ATOM 2114 O O . MET A 1 269 ? 19.169 -13.857 -2.991 1.00 79.62 269 MET A O 1
ATOM 2118 N N . LYS A 1 270 ? 20.910 -12.894 -4.029 1.00 76.38 270 LYS A N 1
ATOM 2119 C CA . LYS A 1 270 ? 21.169 -14.021 -4.938 1.00 76.38 270 LYS A CA 1
ATOM 2120 C C . LYS A 1 270 ? 21.404 -15.339 -4.192 1.00 76.38 270 LYS A C 1
ATOM 2122 O O . LYS A 1 270 ? 21.043 -16.396 -4.699 1.00 76.38 270 LYS A O 1
ATOM 2127 N N . HIS A 1 271 ? 21.998 -15.283 -3.002 1.00 74.31 271 HIS A N 1
ATOM 2128 C CA . HIS A 1 271 ? 22.266 -16.462 -2.181 1.00 74.31 271 HIS A CA 1
ATOM 2129 C C . HIS A 1 271 ? 21.043 -16.913 -1.358 1.00 74.31 271 HIS A C 1
ATOM 2131 O O . HIS A 1 271 ? 20.838 -18.110 -1.174 1.00 74.31 271 HIS A O 1
ATOM 2137 N N . PHE A 1 272 ? 20.215 -15.970 -0.896 1.00 74.00 272 PHE A N 1
ATOM 2138 C CA . PHE A 1 272 ? 19.019 -16.212 -0.078 1.00 74.00 272 PHE A CA 1
ATOM 2139 C C . PHE A 1 272 ? 17.745 -16.499 -0.895 1.00 74.00 272 PHE A C 1
ATOM 2141 O O . PHE A 1 272 ? 16.716 -16.820 -0.308 1.00 74.00 272 PHE A O 1
ATOM 2148 N N . ARG A 1 273 ? 17.815 -16.485 -2.237 1.00 66.88 273 ARG A N 1
ATOM 2149 C CA . ARG A 1 273 ? 16.746 -16.989 -3.127 1.00 66.88 273 ARG A CA 1
ATOM 2150 C C . ARG A 1 273 ? 16.430 -18.481 -2.935 1.00 66.88 273 ARG A C 1
ATOM 2152 O O . ARG A 1 273 ? 15.379 -18.945 -3.364 1.00 66.88 273 ARG A O 1
ATOM 2159 N N . GLY A 1 274 ? 17.317 -19.239 -2.284 1.00 59.59 274 GLY A N 1
ATOM 2160 C CA . GLY A 1 274 ? 17.030 -20.577 -1.757 1.00 59.59 274 GLY A CA 1
ATOM 2161 C C . GLY A 1 274 ? 16.681 -20.522 -0.265 1.00 59.59 274 GLY A C 1
ATOM 2162 O O . GLY A 1 274 ? 17.241 -19.711 0.460 1.00 59.59 274 GLY A O 1
ATOM 2163 N N . ALA A 1 275 ? 15.814 -21.421 0.218 1.00 54.12 275 ALA A N 1
ATOM 2164 C CA . ALA A 1 275 ? 15.192 -21.430 1.558 1.00 54.12 275 ALA A CA 1
ATOM 2165 C C . ALA A 1 275 ? 16.124 -21.471 2.805 1.00 54.12 275 ALA A C 1
ATOM 2167 O O . ALA A 1 275 ? 15.666 -21.737 3.922 1.00 54.12 275 ALA A O 1
ATOM 2168 N N . LYS A 1 276 ? 17.432 -21.236 2.668 1.00 69.25 276 LYS A N 1
ATOM 2169 C CA . LYS A 1 276 ? 18.365 -21.128 3.794 1.00 69.25 276 LYS A CA 1
ATOM 2170 C C . LYS A 1 276 ? 18.200 -19.764 4.462 1.00 69.25 276 LYS A C 1
ATOM 2172 O O . LYS A 1 276 ? 18.422 -18.746 3.833 1.00 69.25 276 LYS A O 1
ATOM 2177 N N . LYS A 1 277 ? 17.854 -19.738 5.751 1.00 66.31 277 LYS A N 1
ATOM 2178 C CA . LYS A 1 277 ? 17.710 -18.489 6.529 1.00 66.31 277 LYS A CA 1
ATOM 2179 C C . LYS A 1 277 ? 19.051 -17.851 6.917 1.00 66.31 277 LYS A C 1
ATOM 2181 O O . LYS A 1 277 ? 19.128 -16.635 7.066 1.00 66.31 277 LYS A O 1
ATOM 2186 N N . ASP A 1 278 ? 20.100 -18.669 7.015 1.00 74.38 278 ASP A N 1
ATOM 2187 C CA . ASP A 1 278 ? 21.433 -18.264 7.458 1.00 74.38 278 ASP A CA 1
ATOM 2188 C C . ASP A 1 278 ? 22.501 -18.811 6.499 1.00 74.38 278 ASP A C 1
ATOM 2190 O O . ASP A 1 278 ? 22.427 -19.965 6.070 1.00 74.38 278 ASP A O 1
ATOM 2194 N N . THR A 1 279 ? 23.528 -18.004 6.233 1.00 77.06 279 THR A N 1
ATOM 2195 C CA . THR A 1 279 ? 24.676 -18.353 5.378 1.00 77.06 279 THR A CA 1
ATOM 2196 C C . THR A 1 279 ? 25.992 -18.052 6.094 1.00 77.06 279 THR A C 1
ATOM 2198 O O . THR A 1 279 ? 26.044 -17.219 7.000 1.00 77.06 279 THR A O 1
ATOM 2201 N N . ILE A 1 280 ? 27.079 -18.724 5.716 1.00 83.56 280 ILE A N 1
ATOM 2202 C CA . ILE A 1 280 ? 28.424 -18.445 6.236 1.00 83.56 280 ILE A CA 1
ATOM 2203 C C . ILE A 1 280 ? 29.036 -17.242 5.494 1.00 83.56 280 ILE A C 1
ATOM 2205 O O . ILE A 1 280 ? 28.978 -17.174 4.267 1.00 83.56 280 ILE A O 1
ATOM 2209 N N . LEU A 1 281 ? 29.691 -16.319 6.212 1.00 83.62 281 LEU A N 1
ATOM 2210 C CA . LEU A 1 281 ? 30.314 -15.120 5.627 1.00 83.62 281 LEU A CA 1
ATOM 2211 C C . LEU A 1 281 ? 31.260 -15.446 4.454 1.00 83.62 281 LEU A C 1
ATOM 2213 O O . LEU A 1 281 ? 31.285 -14.729 3.458 1.00 83.62 281 LEU A O 1
ATOM 2217 N N . GLY A 1 282 ? 32.009 -16.551 4.539 1.00 81.00 282 GLY A N 1
ATOM 2218 C CA . GLY A 1 282 ? 32.884 -17.014 3.459 1.00 81.00 28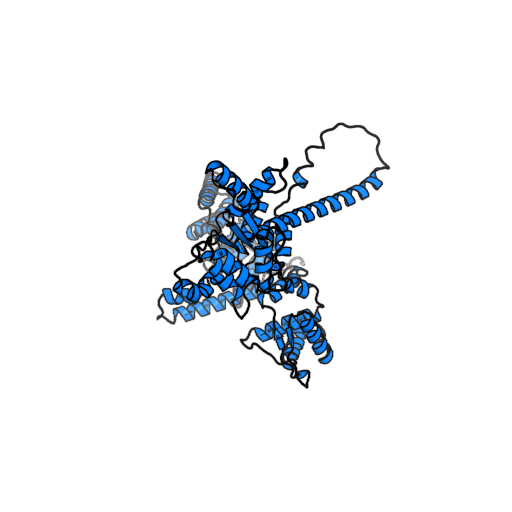2 GLY A CA 1
ATOM 2219 C C . GLY A 1 282 ? 32.159 -17.466 2.181 1.00 81.00 282 GLY A C 1
ATOM 2220 O O . GLY A 1 282 ? 32.688 -17.271 1.088 1.00 81.00 282 GLY A O 1
ATOM 2221 N N . GLU A 1 283 ? 30.959 -18.045 2.282 1.00 82.88 283 GLU A N 1
ATOM 2222 C CA . GLU A 1 283 ? 30.142 -18.407 1.110 1.00 82.88 283 GLU A CA 1
ATOM 2223 C C . GLU A 1 283 ? 29.533 -17.162 0.466 1.00 82.88 283 GLU A C 1
ATOM 2225 O O . GLU A 1 283 ? 29.554 -17.015 -0.758 1.00 82.88 283 GLU A O 1
ATOM 2230 N N . LEU A 1 284 ? 29.093 -16.215 1.299 1.00 85.69 284 LEU A N 1
ATOM 2231 C CA . LEU A 1 284 ? 28.613 -14.921 0.837 1.00 85.69 284 LEU A CA 1
ATOM 2232 C C . LEU A 1 284 ? 29.719 -14.128 0.125 1.00 85.69 284 LEU A C 1
ATOM 2234 O O . LEU A 1 284 ? 29.463 -13.535 -0.919 1.00 85.69 284 LEU A O 1
ATOM 2238 N N . TYR A 1 285 ? 30.959 -14.180 0.622 1.00 87.75 285 TYR A N 1
ATOM 2239 C CA . TYR A 1 285 ? 32.105 -13.555 -0.043 1.00 87.75 285 TYR A CA 1
ATOM 2240 C C . TYR A 1 285 ? 32.366 -14.144 -1.436 1.00 87.75 285 TYR A C 1
ATOM 2242 O O . TYR A 1 285 ? 32.639 -13.402 -2.375 1.00 87.75 285 TYR A O 1
ATOM 2250 N N . LYS A 1 286 ? 32.233 -15.467 -1.614 1.00 86.12 286 LYS A N 1
ATOM 2251 C CA . LYS A 1 286 ? 32.351 -16.093 -2.944 1.00 86.12 286 LYS A CA 1
ATOM 2252 C C . LYS A 1 286 ? 31.263 -15.595 -3.901 1.00 86.12 286 LYS A C 1
ATOM 2254 O O . LYS A 1 286 ? 31.574 -15.291 -5.050 1.00 86.12 286 LYS A O 1
ATOM 2259 N N . SER A 1 287 ? 30.021 -15.477 -3.419 1.00 83.94 287 SER A N 1
ATOM 2260 C CA . SER A 1 287 ? 28.905 -14.891 -4.180 1.00 83.94 287 SER A CA 1
ATOM 2261 C C . SER A 1 287 ? 29.205 -13.439 -4.568 1.00 83.94 287 SER A C 1
ATOM 2263 O O . SER A 1 287 ? 29.098 -13.085 -5.737 1.00 83.94 287 SER A O 1
ATOM 2265 N N . TYR A 1 288 ? 29.695 -12.637 -3.617 1.00 87.69 288 TYR A N 1
ATOM 2266 C CA . TYR A 1 288 ? 30.110 -11.250 -3.828 1.00 87.69 288 TYR A CA 1
ATOM 2267 C C . TYR A 1 288 ? 31.189 -11.108 -4.897 1.00 87.69 288 TYR A C 1
ATOM 2269 O O . TYR A 1 288 ? 31.025 -10.333 -5.832 1.00 87.69 288 TYR A O 1
ATOM 2277 N N . VAL A 1 289 ? 32.252 -11.912 -4.829 1.00 86.19 289 VAL A N 1
ATOM 2278 C CA . VAL A 1 289 ? 33.298 -11.916 -5.861 1.00 86.19 289 VAL A CA 1
ATOM 2279 C C . VAL A 1 289 ? 32.720 -12.302 -7.226 1.00 86.19 289 VAL A C 1
ATOM 2281 O O . VAL A 1 289 ? 33.114 -11.725 -8.236 1.00 86.19 289 VAL A O 1
ATOM 2284 N N . GLY A 1 290 ? 31.776 -13.248 -7.272 1.00 83.31 290 GLY A N 1
ATOM 2285 C CA . GLY A 1 290 ? 31.060 -13.613 -8.495 1.00 83.31 290 GLY A CA 1
ATOM 2286 C C . GLY A 1 290 ? 30.255 -12.451 -9.083 1.00 83.31 290 GLY A C 1
ATOM 2287 O O . GLY A 1 290 ? 30.385 -12.167 -10.268 1.00 83.31 290 GLY A O 1
ATOM 2288 N N . VAL A 1 291 ? 29.481 -11.741 -8.255 1.00 82.69 291 VAL A N 1
ATOM 2289 C CA . VAL A 1 291 ? 28.686 -10.575 -8.678 1.00 82.69 291 VAL A CA 1
ATOM 2290 C C . VAL A 1 291 ? 29.588 -9.413 -9.101 1.00 82.69 291 VAL A C 1
ATOM 2292 O O . VAL A 1 291 ? 29.353 -8.823 -10.147 1.00 82.69 291 VAL A O 1
ATOM 2295 N N . CYS A 1 292 ? 30.669 -9.130 -8.370 1.00 84.25 292 CYS A N 1
ATOM 2296 C CA . CYS A 1 292 ? 31.656 -8.116 -8.753 1.00 84.25 292 CYS A CA 1
ATOM 2297 C C . CYS A 1 292 ? 32.285 -8.403 -10.123 1.00 84.25 292 CYS A C 1
ATOM 2299 O O . CYS A 1 292 ? 32.434 -7.484 -10.924 1.00 84.25 292 CYS A O 1
ATOM 2301 N N . LYS A 1 293 ? 32.596 -9.673 -10.424 1.00 84.50 293 LYS A N 1
ATOM 2302 C CA . LYS A 1 293 ? 33.094 -10.083 -11.747 1.00 84.50 293 LYS A CA 1
ATOM 2303 C C . LYS A 1 293 ? 32.058 -9.857 -12.846 1.00 84.50 293 LYS A C 1
ATOM 2305 O O . LYS A 1 293 ? 32.417 -9.345 -13.898 1.00 84.50 293 LYS A O 1
ATOM 2310 N N . SER A 1 294 ? 30.791 -10.194 -12.597 1.00 81.44 294 SER A N 1
ATOM 2311 C CA . SER A 1 294 ? 29.696 -9.931 -13.541 1.00 81.44 294 SER A CA 1
ATOM 2312 C C . SER A 1 294 ? 29.440 -8.435 -13.756 1.00 81.44 294 SER A C 1
ATOM 2314 O O . SER A 1 294 ? 29.059 -8.041 -14.850 1.00 81.44 294 SER A O 1
ATOM 2316 N N . CYS A 1 295 ? 29.669 -7.602 -12.738 1.00 75.81 295 CYS A N 1
ATOM 2317 C CA . CYS A 1 295 ? 29.505 -6.148 -12.809 1.00 75.81 295 CYS A CA 1
ATOM 2318 C C . CYS A 1 295 ? 30.770 -5.393 -13.260 1.00 75.81 295 CYS A C 1
ATOM 2320 O O . CYS A 1 295 ? 30.740 -4.169 -13.287 1.00 75.81 295 CYS A O 1
ATOM 2322 N N . ILE A 1 296 ? 31.874 -6.082 -13.591 1.00 81.44 296 ILE A N 1
ATOM 2323 C CA . ILE A 1 296 ? 33.161 -5.471 -13.992 1.00 81.44 296 ILE A CA 1
ATOM 2324 C C . ILE A 1 296 ? 33.710 -4.504 -12.911 1.00 81.44 296 ILE A C 1
ATOM 2326 O O . ILE A 1 296 ? 34.302 -3.469 -13.198 1.00 81.44 296 ILE A O 1
ATOM 2330 N N . ILE A 1 297 ? 33.527 -4.840 -11.629 1.00 82.69 297 ILE A N 1
ATOM 2331 C CA . ILE A 1 297 ? 34.032 -4.059 -10.485 1.00 82.69 297 ILE A CA 1
ATOM 2332 C C . ILE A 1 297 ? 35.110 -4.880 -9.758 1.00 82.69 297 ILE A C 1
ATOM 2334 O O . ILE A 1 297 ? 34.889 -6.066 -9.491 1.00 82.69 297 ILE A O 1
ATOM 2338 N N . PRO A 1 298 ? 36.274 -4.298 -9.400 1.00 81.69 298 PRO A N 1
ATOM 2339 C CA . PRO A 1 298 ? 37.311 -5.021 -8.669 1.00 81.69 298 PRO A CA 1
ATOM 2340 C C . PRO A 1 298 ? 36.797 -5.471 -7.288 1.00 81.69 298 PRO A C 1
ATOM 2342 O O . PRO A 1 298 ? 36.271 -4.654 -6.527 1.00 81.69 298 PRO A O 1
ATOM 2345 N N . PRO A 1 299 ? 36.920 -6.764 -6.929 1.00 83.75 299 PRO A N 1
ATOM 2346 C CA . PRO A 1 299 ? 36.423 -7.254 -5.654 1.00 83.75 299 PRO A CA 1
ATOM 2347 C C . PRO A 1 299 ? 37.311 -6.787 -4.495 1.00 83.75 299 PRO A C 1
ATOM 2349 O O . PRO A 1 299 ? 38.530 -6.945 -4.518 1.00 83.75 299 PRO A O 1
ATOM 2352 N N . ALA A 1 300 ? 36.668 -6.279 -3.446 1.00 84.50 300 ALA A N 1
ATOM 2353 C CA . ALA A 1 300 ? 37.310 -5.933 -2.178 1.00 84.50 300 ALA A CA 1
ATOM 2354 C C . ALA A 1 300 ? 37.888 -7.170 -1.457 1.00 84.50 300 ALA A C 1
ATOM 2356 O O . ALA A 1 300 ? 37.407 -8.302 -1.622 1.00 84.50 300 ALA A O 1
ATOM 2357 N N . GLY A 1 301 ? 38.898 -6.955 -0.613 1.00 84.81 301 GLY A N 1
ATOM 2358 C CA . GLY A 1 301 ? 39.497 -8.018 0.196 1.00 84.81 301 GLY A CA 1
ATOM 2359 C C . GLY A 1 301 ? 38.517 -8.594 1.228 1.00 84.81 301 GLY A C 1
ATOM 2360 O O . GLY A 1 301 ? 37.562 -7.939 1.640 1.00 84.81 301 GLY A O 1
ATOM 2361 N N . ILE A 1 302 ? 38.755 -9.820 1.710 1.00 83.38 302 ILE A N 1
ATOM 2362 C CA . ILE A 1 302 ? 37.872 -10.473 2.702 1.00 83.38 302 ILE A CA 1
ATOM 2363 C C . ILE A 1 302 ? 37.729 -9.669 4.011 1.00 83.38 302 ILE A C 1
ATOM 2365 O O . ILE A 1 302 ? 36.671 -9.692 4.638 1.00 83.38 302 ILE A O 1
ATOM 2369 N N . LEU A 1 303 ? 38.774 -8.938 4.419 1.00 83.38 303 LEU A N 1
ATOM 2370 C CA . LEU A 1 303 ? 38.750 -8.102 5.624 1.00 83.38 303 LEU A CA 1
ATOM 2371 C C . LEU A 1 303 ? 37.889 -6.846 5.423 1.00 83.38 303 LEU A C 1
ATOM 2373 O O . LEU A 1 303 ? 37.072 -6.511 6.277 1.00 83.38 303 LEU A O 1
ATOM 2377 N N . GLU A 1 304 ? 38.019 -6.193 4.269 1.00 86.75 304 GLU A N 1
ATOM 2378 C CA . GLU A 1 304 ? 37.179 -5.055 3.877 1.00 86.75 304 GLU A CA 1
ATOM 2379 C C . GLU A 1 304 ? 35.716 -5.482 3.747 1.00 86.75 304 GLU A C 1
ATOM 2381 O O . GLU A 1 304 ? 34.820 -4.796 4.230 1.00 86.75 304 GLU A O 1
ATOM 2386 N N . PHE A 1 305 ? 35.473 -6.667 3.185 1.00 87.75 305 PHE A N 1
ATOM 2387 C CA . PHE A 1 305 ? 34.149 -7.274 3.116 1.00 87.75 305 PHE A CA 1
ATOM 2388 C C . PHE A 1 305 ? 33.544 -7.539 4.503 1.00 87.75 305 PHE A C 1
ATOM 2390 O O . PHE A 1 305 ? 32.376 -7.225 4.736 1.00 87.75 305 PHE A O 1
ATOM 2397 N N . SER A 1 306 ? 34.336 -8.055 5.448 1.00 86.75 306 SER A N 1
ATOM 2398 C CA . SER A 1 306 ? 33.917 -8.233 6.847 1.00 86.75 306 SER A CA 1
ATOM 2399 C C . SER A 1 306 ? 33.537 -6.893 7.495 1.00 86.75 306 SER A C 1
ATOM 2401 O O . SER A 1 306 ? 32.491 -6.786 8.140 1.00 86.75 306 SER A O 1
ATOM 2403 N N . ASN A 1 307 ? 34.325 -5.840 7.248 1.00 87.75 307 ASN A N 1
ATOM 2404 C CA . ASN A 1 307 ? 34.033 -4.488 7.729 1.00 87.75 307 ASN A CA 1
ATOM 2405 C C . ASN A 1 307 ? 32.744 -3.922 7.113 1.00 87.75 307 ASN A C 1
ATOM 2407 O O . ASN A 1 307 ? 31.918 -3.375 7.841 1.00 87.75 307 ASN A O 1
ATOM 2411 N N . MET A 1 308 ? 32.519 -4.108 5.808 1.00 87.56 308 MET A N 1
ATOM 2412 C CA . MET A 1 308 ? 31.268 -3.712 5.149 1.00 87.56 308 MET A CA 1
ATOM 2413 C C . MET A 1 308 ? 30.058 -4.436 5.745 1.00 87.56 308 MET A C 1
ATOM 2415 O O . MET A 1 308 ? 29.048 -3.805 6.041 1.00 87.56 308 MET A O 1
ATOM 2419 N N . CYS A 1 309 ? 30.171 -5.739 6.010 1.00 85.75 309 CYS A N 1
ATOM 2420 C CA . CYS A 1 309 ? 29.105 -6.501 6.659 1.00 85.75 309 CYS A CA 1
ATOM 2421 C C . CYS A 1 309 ? 28.828 -6.015 8.090 1.00 85.75 309 CYS A C 1
ATOM 2423 O O . CYS A 1 309 ? 27.681 -6.039 8.535 1.00 85.75 309 CYS A O 1
ATOM 2425 N N . ARG A 1 310 ? 29.858 -5.563 8.819 1.00 87.00 310 ARG A N 1
ATOM 2426 C CA . ARG A 1 310 ? 29.696 -4.972 10.154 1.00 87.00 310 ARG A CA 1
ATOM 2427 C C . ARG A 1 310 ? 28.916 -3.660 10.097 1.00 87.00 310 ARG A C 1
ATOM 2429 O O . ARG A 1 310 ? 27.982 -3.505 10.872 1.00 87.00 310 ARG A O 1
ATOM 2436 N N . VAL A 1 311 ? 29.232 -2.779 9.147 1.00 89.25 311 VAL A N 1
ATOM 2437 C CA . VAL A 1 311 ? 28.482 -1.527 8.932 1.00 89.25 311 VAL A CA 1
ATOM 2438 C C . VAL A 1 311 ? 27.017 -1.819 8.596 1.00 89.25 311 VAL A C 1
ATOM 2440 O O . VAL A 1 311 ? 26.120 -1.234 9.197 1.00 89.25 311 VAL A O 1
ATOM 2443 N N . LEU A 1 312 ? 26.762 -2.794 7.718 1.00 87.38 312 LEU A N 1
ATOM 2444 C CA . LEU A 1 312 ? 25.401 -3.234 7.385 1.00 87.38 312 LEU A CA 1
ATOM 2445 C C . LEU A 1 312 ? 24.654 -3.821 8.596 1.00 87.38 312 LEU A C 1
ATOM 2447 O O . LEU A 1 312 ? 23.431 -3.709 8.689 1.00 87.38 312 LEU A O 1
ATOM 2451 N N . ASN A 1 313 ? 25.373 -4.438 9.535 1.00 88.88 313 ASN A N 1
ATOM 2452 C CA . ASN A 1 313 ? 24.801 -4.921 10.787 1.00 88.88 313 ASN A CA 1
ATOM 2453 C C . ASN A 1 313 ? 24.482 -3.790 11.767 1.00 88.88 313 ASN A C 1
ATOM 2455 O O . ASN A 1 313 ? 23.430 -3.826 12.405 1.00 88.88 313 ASN A O 1
ATOM 2459 N N . ASP A 1 314 ? 25.345 -2.782 11.854 1.00 86.81 314 ASP A N 1
ATOM 2460 C CA . ASP A 1 314 ? 25.122 -1.603 12.694 1.00 86.81 314 ASP A CA 1
ATOM 2461 C C . ASP A 1 314 ? 23.933 -0.767 12.174 1.00 86.81 314 ASP A C 1
ATOM 2463 O O . ASP A 1 314 ? 23.174 -0.211 12.964 1.00 86.81 314 ASP A O 1
ATOM 2467 N N . GLN A 1 315 ? 23.696 -0.772 10.857 1.00 84.94 315 GLN A N 1
ATOM 2468 C CA . GLN A 1 315 ? 22.504 -0.199 10.209 1.00 84.94 315 GLN A CA 1
ATOM 2469 C C . GLN A 1 315 ? 21.255 -1.094 10.299 1.00 84.94 315 GLN A C 1
ATOM 2471 O O . GLN A 1 315 ? 20.175 -0.703 9.859 1.00 84.94 315 GLN A O 1
ATOM 2476 N N . GLY A 1 316 ? 21.380 -2.302 10.854 1.00 83.62 316 GLY A N 1
ATOM 2477 C CA . GLY A 1 316 ? 20.267 -3.229 11.053 1.00 83.62 316 GLY A CA 1
ATOM 2478 C C . GLY A 1 316 ? 19.776 -3.953 9.796 1.00 83.62 316 GLY A C 1
ATOM 2479 O O . GLY A 1 316 ? 18.765 -4.648 9.879 1.00 83.62 316 GLY A O 1
ATOM 2480 N N . LEU A 1 317 ? 20.484 -3.846 8.668 1.00 83.69 317 LEU A N 1
ATOM 2481 C CA . LEU A 1 317 ? 20.117 -4.471 7.389 1.00 83.69 317 LEU A CA 1
ATOM 2482 C C . LEU A 1 317 ? 20.446 -5.971 7.367 1.00 83.69 317 LEU A C 1
ATOM 2484 O O . LEU A 1 317 ? 19.729 -6.798 6.801 1.00 83.69 317 LEU A O 1
ATOM 2488 N N . ILE A 1 318 ? 21.539 -6.335 8.032 1.00 86.31 318 ILE A N 1
ATOM 2489 C CA . ILE A 1 318 ? 22.025 -7.707 8.151 1.00 86.31 318 ILE A CA 1
ATOM 2490 C C . ILE A 1 318 ? 22.199 -8.039 9.633 1.00 86.31 318 ILE A C 1
ATOM 2492 O O . ILE A 1 318 ? 22.498 -7.177 10.450 1.00 86.31 318 ILE A O 1
ATOM 2496 N N . LYS A 1 319 ? 22.017 -9.300 10.014 1.00 84.25 319 LYS A N 1
ATOM 2497 C CA . LYS A 1 319 ? 22.378 -9.806 11.337 1.00 84.25 319 LYS A CA 1
ATOM 2498 C C . LYS A 1 319 ? 23.631 -10.660 11.232 1.00 84.25 319 LYS A C 1
ATOM 2500 O O . LYS A 1 319 ? 23.626 -11.711 10.588 1.00 84.25 319 LYS A O 1
ATOM 2505 N N . LEU A 1 320 ? 24.681 -10.233 11.923 1.00 83.62 320 LEU A N 1
ATOM 2506 C CA . LEU A 1 320 ? 25.905 -11.008 12.083 1.00 83.62 320 LEU A CA 1
ATOM 2507 C C . LEU A 1 320 ? 25.881 -11.800 13.393 1.00 83.62 320 LEU A C 1
ATOM 2509 O O . LEU A 1 320 ? 25.695 -11.253 14.479 1.00 83.62 320 LEU A O 1
ATOM 2513 N N . GLY A 1 321 ? 26.082 -13.111 13.290 1.00 77.56 321 GLY A N 1
ATOM 2514 C CA . GLY A 1 321 ? 26.291 -13.998 14.428 1.00 77.56 321 GLY A CA 1
ATOM 2515 C C . GLY A 1 321 ? 27.702 -13.872 15.008 1.00 77.56 321 GLY A C 1
ATOM 2516 O O . GLY A 1 321 ? 28.659 -13.556 14.299 1.00 77.56 321 GLY A O 1
ATOM 2517 N N . GLN A 1 322 ? 27.848 -14.164 16.301 1.00 72.12 322 GLN A N 1
ATOM 2518 C CA . GLN A 1 322 ? 29.155 -14.209 16.957 1.00 72.12 322 GLN A CA 1
ATOM 2519 C C . GLN A 1 322 ? 29.882 -15.520 16.614 1.00 72.12 322 GLN A C 1
ATOM 2521 O O . GLN A 1 322 ? 29.324 -16.605 16.777 1.00 72.12 322 GLN A O 1
ATOM 2526 N N . SER A 1 323 ? 31.126 -15.418 16.142 1.00 73.44 323 SER A N 1
ATOM 2527 C CA . SER A 1 323 ? 32.034 -16.549 15.913 1.00 73.44 323 SER A CA 1
ATOM 2528 C C . SER A 1 323 ? 33.484 -16.120 16.157 1.00 73.44 323 SER A C 1
ATOM 2530 O O . SER A 1 323 ? 33.802 -14.939 16.017 1.00 73.44 323 SER A O 1
ATOM 2532 N N . ARG A 1 324 ? 34.353 -17.072 16.532 1.00 65.12 324 ARG A N 1
ATOM 2533 C CA . ARG A 1 324 ? 35.788 -16.838 16.801 1.00 65.12 324 ARG A CA 1
ATOM 2534 C C . ARG A 1 324 ? 36.590 -16.529 15.534 1.00 65.12 324 ARG A C 1
ATOM 2536 O O . ARG A 1 324 ? 37.587 -15.824 15.614 1.00 65.12 324 ARG A O 1
ATOM 2543 N N . GLU A 1 325 ? 36.143 -17.035 14.388 1.00 72.19 325 GLU A N 1
ATOM 2544 C CA . GLU A 1 325 ? 36.741 -16.766 13.082 1.00 72.19 325 GLU A CA 1
ATOM 2545 C C . GLU A 1 325 ? 35.775 -15.959 12.218 1.00 72.19 325 GLU A C 1
ATOM 2547 O O . GLU A 1 325 ? 34.609 -16.332 12.061 1.00 72.19 325 GLU A O 1
ATOM 2552 N N . ASP A 1 326 ? 36.271 -14.885 11.602 1.00 67.81 326 ASP A N 1
ATOM 2553 C CA . ASP A 1 326 ? 35.463 -13.992 10.763 1.00 67.81 326 ASP A CA 1
ATOM 2554 C C . ASP A 1 326 ? 34.800 -14.731 9.599 1.00 67.81 326 ASP A C 1
ATOM 2556 O O . ASP A 1 326 ? 33.630 -14.501 9.301 1.00 67.81 326 ASP A O 1
ATOM 2560 N N . LYS A 1 327 ? 35.498 -15.704 9.006 1.00 67.75 327 LYS A N 1
ATOM 2561 C CA . LYS A 1 327 ? 34.992 -16.500 7.880 1.00 67.75 327 LYS A CA 1
ATOM 2562 C C . LYS A 1 327 ? 33.804 -17.391 8.243 1.00 67.75 327 LYS A C 1
ATOM 2564 O O . LYS A 1 327 ? 33.009 -17.684 7.358 1.00 67.75 327 LYS A O 1
ATOM 2569 N N . LEU A 1 328 ? 33.683 -17.805 9.508 1.00 71.94 328 LEU A N 1
ATOM 2570 C CA . LEU A 1 328 ? 32.641 -18.714 10.005 1.00 71.94 328 LEU A CA 1
ATOM 2571 C C . LEU A 1 328 ? 31.464 -17.977 10.657 1.00 71.94 328 LEU A C 1
ATOM 2573 O O . LEU A 1 328 ? 30.582 -18.609 11.244 1.00 71.94 328 LEU A O 1
ATOM 2577 N N . ARG A 1 329 ? 31.438 -16.641 10.602 1.00 81.69 329 ARG A N 1
ATOM 2578 C CA . ARG A 1 329 ? 30.300 -15.873 11.109 1.00 81.69 329 ARG A CA 1
ATOM 2579 C C . ARG A 1 329 ? 29.066 -16.176 10.269 1.00 81.69 329 ARG A C 1
ATOM 2581 O O . ARG A 1 329 ? 29.119 -16.170 9.040 1.00 81.69 329 ARG A O 1
ATOM 2588 N N . ARG A 1 330 ? 27.953 -16.445 10.951 1.00 80.12 330 ARG A N 1
ATOM 2589 C CA . ARG A 1 330 ? 26.649 -16.611 10.308 1.00 80.12 330 ARG A CA 1
ATOM 2590 C C . ARG A 1 330 ? 26.071 -15.247 9.962 1.00 80.12 330 ARG A C 1
ATOM 2592 O O . ARG A 1 330 ? 26.117 -14.334 10.782 1.00 80.12 330 ARG A O 1
ATOM 2599 N N . VAL A 1 331 ? 25.528 -15.137 8.764 1.00 83.19 331 VAL A N 1
ATOM 2600 C CA . VAL A 1 331 ? 24.907 -13.941 8.211 1.00 83.19 331 VAL A CA 1
ATOM 2601 C C . VAL A 1 331 ? 23.455 -14.284 7.918 1.00 83.19 331 VAL A C 1
ATOM 2603 O O . VAL A 1 331 ? 23.192 -15.278 7.245 1.00 83.19 331 VAL A O 1
ATOM 2606 N N . SER A 1 332 ? 22.527 -13.480 8.428 1.00 82.25 332 SER A N 1
ATOM 2607 C CA . SER A 1 332 ? 21.099 -13.577 8.096 1.00 82.25 332 SER A CA 1
ATOM 2608 C C . SER A 1 332 ? 20.581 -12.204 7.670 1.00 82.25 332 SER A C 1
ATOM 2610 O O . SER A 1 332 ? 20.889 -11.213 8.342 1.00 82.25 332 SER A O 1
ATOM 2612 N N . PRO A 1 333 ? 19.846 -12.096 6.553 1.00 81.75 333 PRO A N 1
ATOM 2613 C CA . PRO A 1 333 ? 19.249 -10.837 6.140 1.00 81.75 333 PRO A CA 1
ATOM 2614 C C . PRO A 1 333 ? 18.099 -10.495 7.096 1.00 81.75 333 PRO A C 1
ATOM 2616 O O . PRO A 1 333 ? 17.358 -11.376 7.531 1.00 81.75 333 PRO A O 1
ATOM 2619 N N . LYS A 1 334 ? 17.968 -9.216 7.457 1.00 80.56 334 LYS A N 1
ATOM 2620 C CA . LYS A 1 334 ? 16.806 -8.707 8.209 1.00 80.56 334 LYS A CA 1
ATOM 2621 C C . LYS A 1 334 ? 15.805 -7.965 7.324 1.00 80.56 334 LYS A C 1
ATOM 2623 O O . LYS A 1 334 ? 14.744 -7.593 7.812 1.00 80.56 334 LYS A O 1
ATOM 2628 N N . VAL A 1 335 ? 16.172 -7.725 6.071 1.00 76.88 335 VAL A N 1
ATOM 2629 C CA . VAL A 1 335 ? 15.391 -6.963 5.099 1.00 76.88 335 VAL A CA 1
ATOM 2630 C C . VAL A 1 335 ? 14.759 -7.921 4.101 1.00 76.88 335 VAL A C 1
ATOM 2632 O O . VAL A 1 335 ? 15.393 -8.901 3.703 1.00 76.88 335 VAL A O 1
ATOM 2635 N N . ASP A 1 336 ? 13.525 -7.620 3.708 1.00 73.56 336 ASP A N 1
ATOM 2636 C CA . ASP A 1 336 ? 12.780 -8.386 2.716 1.00 73.56 336 ASP A CA 1
ATOM 2637 C C . ASP A 1 336 ? 13.369 -8.232 1.304 1.00 73.56 336 ASP A C 1
ATOM 2639 O O . ASP A 1 336 ? 13.892 -7.178 0.931 1.00 73.56 336 ASP A O 1
ATOM 2643 N N . GLU A 1 337 ? 13.236 -9.286 0.489 1.00 71.62 337 GLU A N 1
ATOM 2644 C CA . GLU A 1 337 ? 13.719 -9.302 -0.901 1.00 71.62 337 GLU A CA 1
ATOM 2645 C C . GLU A 1 337 ? 13.110 -8.140 -1.714 1.00 71.62 337 GLU A C 1
ATOM 2647 O O . GLU A 1 337 ? 13.800 -7.439 -2.455 1.00 71.62 337 GLU A O 1
ATOM 2652 N N . GLY A 1 338 ? 11.818 -7.866 -1.515 1.00 69.81 338 GLY A N 1
ATOM 2653 C CA . GLY A 1 338 ? 11.114 -6.782 -2.206 1.00 69.81 338 GLY A CA 1
ATOM 2654 C C . GLY A 1 338 ? 11.698 -5.393 -1.932 1.00 69.81 338 GLY A C 1
ATOM 2655 O O . GLY A 1 338 ? 11.859 -4.614 -2.870 1.00 69.81 338 GLY A O 1
ATOM 2656 N N . ASP A 1 339 ? 12.085 -5.101 -0.687 1.00 74.94 339 ASP A N 1
ATOM 2657 C CA . ASP A 1 339 ? 12.630 -3.793 -0.294 1.00 74.94 339 ASP A CA 1
ATOM 2658 C C . ASP A 1 339 ? 14.016 -3.555 -0.913 1.00 74.94 339 ASP A C 1
ATOM 2660 O O . ASP A 1 339 ? 14.304 -2.458 -1.394 1.00 74.94 339 ASP A O 1
ATOM 2664 N N . ILE A 1 340 ? 14.865 -4.590 -0.962 1.00 75.69 340 ILE A N 1
ATOM 2665 C CA . ILE A 1 340 ? 16.197 -4.502 -1.580 1.00 75.69 340 ILE A CA 1
ATOM 2666 C C . ILE A 1 340 ? 16.077 -4.344 -3.100 1.00 75.69 340 ILE A C 1
ATOM 2668 O O . ILE A 1 340 ? 16.741 -3.484 -3.681 1.00 75.69 340 ILE A O 1
ATOM 2672 N N . THR A 1 341 ? 15.213 -5.126 -3.754 1.00 76.88 341 THR A N 1
ATOM 2673 C CA . THR A 1 341 ? 14.987 -5.007 -5.204 1.00 76.88 341 THR A CA 1
ATOM 2674 C C . THR A 1 341 ? 14.413 -3.637 -5.562 1.00 76.88 341 THR A C 1
ATOM 2676 O O . THR A 1 341 ? 14.898 -3.004 -6.498 1.00 76.88 341 THR A O 1
ATOM 2679 N N . PHE A 1 342 ? 13.443 -3.135 -4.793 1.00 75.81 342 PHE A N 1
ATOM 2680 C CA . PHE A 1 342 ? 12.845 -1.818 -5.012 1.00 75.81 342 PHE A CA 1
ATOM 2681 C C . PHE A 1 342 ? 13.845 -0.671 -4.794 1.00 75.81 342 PHE A C 1
ATOM 2683 O O . PHE A 1 342 ? 13.862 0.294 -5.559 1.00 75.81 342 PHE A O 1
ATOM 2690 N N . ALA A 1 343 ? 14.722 -0.777 -3.789 1.00 74.00 343 ALA A N 1
ATOM 2691 C CA . ALA A 1 343 ? 15.767 0.216 -3.542 1.00 74.00 343 ALA A CA 1
ATOM 2692 C C . ALA A 1 343 ? 16.789 0.294 -4.687 1.00 74.00 343 ALA A C 1
ATOM 2694 O O . ALA A 1 343 ? 17.207 1.392 -5.066 1.00 74.00 343 ALA A O 1
ATOM 2695 N N . LEU A 1 344 ? 17.172 -0.863 -5.239 1.00 71.25 344 LEU A N 1
ATOM 2696 C CA . LEU A 1 344 ? 18.250 -0.997 -6.223 1.00 71.25 344 LEU A CA 1
ATOM 2697 C C . LEU A 1 344 ? 17.777 -0.911 -7.684 1.00 71.25 344 LEU A C 1
ATOM 2699 O O . LEU A 1 344 ? 18.585 -0.596 -8.556 1.00 71.25 344 LEU A O 1
ATOM 2703 N N . GLN A 1 345 ? 16.482 -1.106 -7.971 1.00 61.31 345 GLN A N 1
ATOM 2704 C CA . GLN A 1 345 ? 15.895 -0.877 -9.302 1.00 61.31 345 GLN A CA 1
ATOM 2705 C C . GLN A 1 345 ? 16.078 0.565 -9.795 1.00 61.31 345 GLN A C 1
ATOM 2707 O O . GLN A 1 345 ? 16.207 0.776 -10.997 1.00 61.31 345 GLN A O 1
ATOM 2712 N N . VAL A 1 346 ? 16.188 1.540 -8.887 1.00 46.34 346 VAL A N 1
ATOM 2713 C CA . VAL A 1 346 ? 16.415 2.953 -9.237 1.00 46.34 346 VAL A CA 1
ATOM 2714 C C . VAL A 1 346 ? 17.748 3.169 -9.977 1.00 46.34 346 VAL A C 1
ATOM 2716 O O . VAL A 1 346 ? 17.834 4.068 -10.811 1.00 46.34 346 VAL A O 1
ATOM 2719 N N . TYR A 1 347 ? 18.753 2.305 -9.777 1.00 38.91 347 TYR A N 1
ATOM 2720 C CA . TYR A 1 347 ? 20.020 2.365 -10.521 1.00 38.91 347 TYR A CA 1
ATOM 2721 C C . TYR A 1 347 ? 19.943 1.749 -11.928 1.00 38.91 347 TYR A C 1
ATOM 2723 O O . TYR A 1 347 ? 20.778 2.071 -12.767 1.00 38.91 347 TYR A O 1
ATOM 2731 N N . LYS A 1 348 ? 18.942 0.907 -12.236 1.00 40.38 348 LYS A N 1
ATOM 2732 C CA . LYS A 1 348 ? 18.731 0.401 -13.609 1.00 40.38 348 LYS A CA 1
ATOM 2733 C C . LYS A 1 348 ? 18.102 1.448 -14.535 1.00 40.38 348 LYS A C 1
ATOM 2735 O O . LYS A 1 348 ? 18.259 1.345 -15.744 1.00 40.38 348 LYS A O 1
ATOM 2740 N N . THR A 1 349 ? 17.409 2.440 -13.980 1.00 31.39 349 THR A N 1
ATOM 2741 C CA . THR A 1 349 ? 16.697 3.492 -14.729 1.00 31.39 349 THR A CA 1
ATOM 2742 C C . THR A 1 349 ? 17.517 4.759 -14.985 1.00 31.39 349 THR A C 1
ATOM 2744 O O . THR A 1 349 ? 17.040 5.643 -15.685 1.00 31.39 349 THR A O 1
ATOM 2747 N N . GLY A 1 350 ? 18.725 4.873 -14.421 1.00 29.36 350 GLY A N 1
ATOM 2748 C CA . GLY A 1 350 ? 19.563 6.072 -14.553 1.00 29.36 350 GLY A CA 1
ATOM 2749 C C . GLY A 1 350 ? 20.548 6.059 -15.722 1.00 29.36 350 GLY A C 1
ATOM 2750 O O . GLY A 1 350 ? 21.093 7.109 -16.036 1.00 29.36 350 GLY A O 1
ATOM 2751 N N . ASP A 1 351 ? 20.786 4.904 -16.349 1.00 30.06 351 ASP A N 1
ATOM 2752 C CA . ASP A 1 351 ? 21.767 4.780 -17.432 1.00 30.06 351 ASP A CA 1
ATOM 2753 C C . ASP A 1 351 ? 21.445 3.564 -18.316 1.00 30.06 351 ASP A C 1
ATOM 2755 O O . ASP A 1 351 ? 22.097 2.523 -18.258 1.00 30.06 351 ASP A O 1
ATOM 2759 N N . LYS A 1 352 ? 20.349 3.658 -19.077 1.00 25.59 352 LYS A N 1
ATOM 2760 C CA . LYS A 1 352 ? 20.076 2.802 -20.239 1.00 25.59 352 LYS A CA 1
ATOM 2761 C C . LYS A 1 352 ? 19.298 3.599 -21.278 1.00 25.59 352 LYS A C 1
ATOM 2763 O O . LYS A 1 352 ? 18.070 3.619 -21.289 1.00 25.59 352 LYS A O 1
ATOM 2768 N N . THR A 1 353 ? 20.050 4.231 -22.170 1.00 26.34 353 THR A N 1
ATOM 2769 C CA . THR A 1 353 ? 19.693 4.236 -23.588 1.00 26.34 353 THR A CA 1
ATOM 2770 C C . THR A 1 353 ? 19.344 2.813 -24.023 1.00 26.34 353 THR A C 1
ATOM 2772 O O . THR A 1 353 ? 19.966 1.853 -23.567 1.00 26.34 353 THR A O 1
ATOM 2775 N N . GLU A 1 354 ? 18.313 2.732 -24.856 1.00 32.41 354 GLU A N 1
ATOM 2776 C CA . GLU A 1 354 ? 17.849 1.598 -25.654 1.00 32.41 354 GLU A CA 1
ATOM 2777 C C . GLU A 1 354 ? 18.757 0.362 -25.657 1.00 32.41 354 GLU A C 1
ATOM 2779 O O . GLU A 1 354 ? 19.914 0.431 -26.069 1.00 32.41 354 GLU A O 1
ATOM 2784 N N . SER A 1 355 ? 18.184 -0.774 -25.247 1.00 30.55 355 SER A N 1
ATOM 2785 C CA . SER A 1 355 ? 18.329 -2.113 -25.848 1.00 30.55 355 SER A CA 1
ATOM 2786 C C . SER A 1 355 ? 18.352 -3.249 -24.814 1.00 30.55 355 SER A C 1
ATOM 2788 O O . SER A 1 355 ? 18.934 -3.163 -23.730 1.00 30.55 355 SER A O 1
ATOM 2790 N N . VAL A 1 356 ? 17.730 -4.352 -25.242 1.00 37.38 356 VAL A N 1
ATOM 2791 C CA . VAL A 1 356 ? 17.696 -5.697 -24.648 1.00 37.38 356 VAL A CA 1
ATOM 2792 C C . VAL A 1 356 ? 16.709 -5.894 -23.488 1.00 37.38 356 VAL A C 1
ATOM 2794 O O . VAL A 1 356 ? 17.082 -5.947 -22.317 1.00 37.38 356 VAL A O 1
ATOM 2797 N N . SER A 1 357 ? 15.440 -6.101 -23.852 1.00 33.66 357 SER A N 1
ATOM 2798 C CA . SER A 1 357 ? 14.449 -6.832 -23.042 1.00 33.66 357 SER A CA 1
ATOM 2799 C C . SER A 1 357 ? 13.628 -7.843 -23.864 1.00 33.66 357 SER A C 1
ATOM 2801 O O . SER A 1 357 ? 12.539 -8.209 -23.452 1.00 33.66 357 SER A O 1
ATOM 2803 N N . GLY A 1 358 ? 14.127 -8.295 -25.022 1.00 36.56 358 GLY A N 1
ATOM 2804 C CA . GLY A 1 358 ? 13.412 -9.256 -25.880 1.00 36.56 358 GLY A CA 1
ATOM 2805 C C . GLY A 1 358 ? 13.708 -10.733 -25.595 1.00 36.56 358 GLY A C 1
ATOM 2806 O O . GLY A 1 358 ? 12.922 -11.586 -25.975 1.00 36.56 358 GLY A O 1
ATOM 2807 N N . GLN A 1 359 ? 14.817 -11.055 -24.919 1.00 36.75 359 GLN A N 1
ATOM 2808 C CA . GLN A 1 359 ? 15.220 -12.456 -24.715 1.00 36.75 359 GLN A CA 1
ATOM 2809 C C . GLN A 1 359 ? 14.635 -13.093 -23.447 1.00 36.75 359 GLN A C 1
ATOM 2811 O O . GLN A 1 359 ? 14.392 -14.293 -23.439 1.00 36.75 359 GLN A O 1
ATOM 2816 N N . GLU A 1 360 ? 14.366 -12.315 -22.392 1.00 37.16 360 GLU A N 1
ATOM 2817 C CA . GLU A 1 360 ? 13.767 -12.866 -21.164 1.00 37.16 360 GLU A CA 1
ATOM 2818 C C . GLU A 1 360 ? 12.276 -13.190 -21.364 1.00 37.16 360 GLU A C 1
ATOM 2820 O O . GLU A 1 360 ? 11.814 -14.215 -20.876 1.00 37.16 360 GLU A O 1
ATOM 2825 N N . GLU A 1 361 ? 11.534 -12.389 -22.140 1.00 39.78 361 GLU A N 1
ATOM 2826 C CA . GLU A 1 361 ? 10.104 -12.633 -22.387 1.00 39.78 361 GLU A CA 1
ATOM 2827 C C . GLU A 1 361 ? 9.860 -13.862 -23.272 1.00 39.78 361 GLU A C 1
ATOM 2829 O O . GLU A 1 361 ? 8.922 -14.609 -23.018 1.00 39.78 361 GLU A O 1
ATOM 2834 N N . GLU A 1 362 ? 10.708 -14.119 -24.271 1.00 44.00 362 GLU A N 1
ATOM 2835 C CA . GLU A 1 362 ? 10.554 -15.259 -25.185 1.00 44.00 362 GLU A CA 1
ATOM 2836 C C . GLU A 1 362 ? 10.952 -16.589 -24.523 1.00 44.00 362 GLU A C 1
ATOM 2838 O O . GLU A 1 362 ? 10.268 -17.602 -24.688 1.00 44.00 362 GLU A O 1
ATOM 2843 N N . GLU A 1 363 ? 12.003 -16.588 -23.693 1.00 47.88 363 GLU A N 1
ATOM 2844 C CA . GLU A 1 363 ? 12.354 -17.743 -22.860 1.00 47.88 363 GLU A CA 1
ATOM 2845 C C . GLU A 1 363 ? 11.299 -18.004 -21.777 1.00 47.88 363 GLU A C 1
ATOM 2847 O O . GLU A 1 363 ? 10.945 -19.162 -21.549 1.00 47.88 363 GLU A O 1
ATOM 2852 N N . GLU A 1 364 ? 10.739 -16.962 -21.146 1.00 46.41 364 GLU A N 1
ATOM 2853 C CA . GLU A 1 364 ? 9.640 -17.115 -20.188 1.00 46.41 364 GLU A CA 1
ATOM 2854 C C . GLU A 1 364 ? 8.363 -17.628 -20.860 1.00 46.41 364 GLU A C 1
ATOM 2856 O O . GLU A 1 364 ? 7.728 -18.524 -20.307 1.00 46.41 364 GLU A O 1
ATOM 2861 N N . LEU A 1 365 ? 8.014 -17.141 -22.057 1.00 44.94 365 LEU A N 1
ATOM 2862 C CA . LEU A 1 365 ? 6.850 -17.605 -22.818 1.00 44.94 365 LEU A CA 1
ATOM 2863 C C . LEU A 1 365 ? 7.012 -19.069 -23.245 1.00 44.94 365 LEU A C 1
ATOM 2865 O O . LEU A 1 365 ? 6.076 -19.856 -23.120 1.00 44.94 365 LEU A O 1
ATOM 2869 N N . ASN A 1 366 ? 8.212 -19.459 -23.684 1.00 55.41 366 ASN A N 1
ATOM 2870 C CA . ASN A 1 366 ? 8.527 -20.839 -24.055 1.00 55.41 366 ASN A CA 1
ATOM 2871 C C . ASN A 1 366 ? 8.537 -21.774 -22.841 1.00 55.41 366 ASN A C 1
ATOM 2873 O O . ASN A 1 366 ? 8.036 -22.895 -22.923 1.00 55.41 366 ASN A O 1
ATOM 2877 N N . LEU A 1 367 ? 9.031 -21.310 -21.691 1.00 60.62 367 LEU A N 1
ATOM 2878 C CA . LEU A 1 367 ? 8.973 -22.062 -20.439 1.00 60.62 367 LEU A CA 1
ATOM 2879 C C . LEU A 1 367 ? 7.527 -22.203 -19.938 1.00 60.62 367 LEU A C 1
ATOM 2881 O O . LEU A 1 367 ? 7.146 -23.276 -19.473 1.00 60.62 367 LEU A O 1
ATOM 2885 N N . TRP A 1 368 ? 6.710 -21.151 -20.065 1.00 51.50 368 TRP A N 1
ATOM 2886 C CA . TRP A 1 368 ? 5.290 -21.173 -19.705 1.00 51.50 368 TRP A CA 1
ATOM 2887 C C . TRP A 1 368 ? 4.508 -22.119 -20.612 1.00 51.50 368 TRP A C 1
ATOM 2889 O O . TRP A 1 368 ? 3.756 -22.951 -20.114 1.00 51.50 368 TRP A O 1
ATOM 2899 N N . ASN A 1 369 ? 4.741 -22.060 -21.924 1.00 60.94 369 ASN A N 1
ATOM 2900 C CA . ASN A 1 369 ? 4.104 -22.942 -22.897 1.00 60.94 369 ASN A CA 1
ATOM 2901 C C . ASN A 1 369 ? 4.524 -24.402 -22.692 1.00 60.94 369 ASN A C 1
ATOM 2903 O O . ASN A 1 369 ? 3.657 -25.268 -22.704 1.00 60.94 369 ASN A O 1
ATOM 2907 N N . ALA A 1 370 ? 5.797 -24.677 -22.384 1.00 67.38 370 ALA A N 1
ATOM 2908 C CA . ALA A 1 370 ? 6.263 -26.019 -22.031 1.00 67.38 370 ALA A CA 1
ATOM 2909 C C . ALA A 1 370 ? 5.665 -26.521 -20.702 1.00 67.38 370 ALA A C 1
ATOM 2911 O O . ALA A 1 370 ? 5.290 -27.687 -20.587 1.00 67.38 370 ALA A O 1
ATOM 2912 N N . MET A 1 371 ? 5.527 -25.651 -19.693 1.00 50.16 371 MET A N 1
ATOM 2913 C CA . MET A 1 371 ? 4.861 -26.001 -18.432 1.00 50.16 371 MET A CA 1
ATOM 2914 C C . MET A 1 371 ? 3.360 -26.239 -18.614 1.00 50.16 371 MET A C 1
ATOM 2916 O O . MET A 1 371 ? 2.813 -27.128 -17.965 1.00 50.16 371 MET A O 1
ATOM 2920 N N . VAL A 1 372 ? 2.692 -25.472 -19.479 1.00 58.69 372 VAL A N 1
ATOM 2921 C CA . VAL A 1 372 ? 1.278 -25.662 -19.826 1.00 58.69 372 VAL A CA 1
ATOM 2922 C C . VAL A 1 372 ? 1.087 -26.945 -20.611 1.00 58.69 372 VAL A C 1
ATOM 2924 O O . VAL A 1 372 ? 0.183 -27.698 -20.267 1.00 58.69 372 VAL A O 1
ATOM 2927 N N . GLU A 1 373 ? 1.950 -27.233 -21.588 1.00 63.38 373 GLU A N 1
ATOM 2928 C CA . GLU A 1 373 ? 1.907 -28.479 -22.353 1.00 63.38 373 GLU A CA 1
ATOM 2929 C C . GLU A 1 373 ? 2.072 -29.693 -21.435 1.00 63.38 373 GLU A C 1
ATOM 2931 O O . GLU A 1 373 ? 1.252 -30.614 -21.469 1.00 63.38 373 GLU A O 1
ATOM 2936 N N . GLU A 1 374 ? 3.072 -29.669 -20.548 1.00 59.38 374 GLU A N 1
ATOM 2937 C CA . GLU A 1 374 ? 3.336 -30.768 -19.616 1.00 59.38 374 GLU A CA 1
ATOM 2938 C C . GLU A 1 374 ? 2.216 -30.904 -18.567 1.00 59.38 374 GLU A C 1
ATOM 2940 O O . GLU A 1 374 ? 1.849 -32.016 -18.181 1.00 59.38 374 GLU A O 1
ATOM 2945 N N . ALA A 1 375 ? 1.602 -29.788 -18.156 1.00 52.28 375 ALA A N 1
ATOM 2946 C CA . ALA A 1 375 ? 0.431 -29.776 -17.284 1.00 52.28 375 ALA A CA 1
ATOM 2947 C C . ALA A 1 375 ? -0.833 -30.314 -17.977 1.00 52.28 375 ALA A C 1
ATOM 2949 O O . ALA A 1 375 ? -1.616 -31.015 -17.339 1.00 52.28 375 ALA A O 1
ATOM 2950 N N . SER A 1 376 ? -1.020 -30.042 -19.272 1.00 52.22 376 SER A N 1
ATOM 2951 C CA . SER A 1 376 ? -2.100 -30.629 -20.075 1.00 52.22 376 SER A CA 1
ATOM 2952 C C . SER A 1 376 ? -1.865 -32.102 -20.409 1.00 52.22 376 SER A C 1
ATOM 2954 O O . SER A 1 376 ? -2.825 -32.852 -20.543 1.00 52.22 376 SER A O 1
ATOM 2956 N N . ARG A 1 377 ? -0.606 -32.557 -20.461 1.00 57.22 377 ARG A N 1
ATOM 2957 C CA . ARG A 1 377 ? -0.248 -33.977 -20.615 1.00 57.22 377 ARG A CA 1
ATOM 2958 C C . ARG A 1 377 ? -0.539 -34.811 -19.369 1.00 57.22 377 ARG A C 1
ATOM 2960 O O . ARG A 1 377 ? -0.713 -36.023 -19.468 1.00 57.22 377 ARG A O 1
ATOM 2967 N N . MET A 1 378 ? -0.607 -34.175 -18.201 1.00 50.19 378 MET A N 1
ATOM 2968 C CA . MET A 1 378 ? -1.060 -34.789 -16.955 1.00 50.19 378 MET A CA 1
ATOM 2969 C C . MET A 1 378 ? -2.577 -34.620 -16.782 1.00 50.19 378 MET A C 1
ATOM 2971 O O . MET A 1 378 ? -3.047 -34.013 -15.819 1.00 50.19 378 MET A O 1
ATOM 2975 N N . GLU A 1 379 ? -3.369 -35.164 -17.711 1.00 41.88 379 GLU A N 1
ATOM 2976 C CA . GLU A 1 379 ? -4.824 -35.254 -17.545 1.00 41.88 379 GLU A CA 1
ATOM 2977 C C . GLU A 1 379 ? -5.170 -36.115 -16.318 1.00 41.88 379 GLU A C 1
ATOM 2979 O O . GLU A 1 379 ? -5.115 -37.345 -16.338 1.00 41.88 379 GLU A O 1
ATOM 2984 N N . GLY A 1 380 ? -5.525 -35.447 -15.220 1.00 50.50 380 GLY A N 1
ATOM 2985 C CA . GLY A 1 380 ? -6.017 -36.105 -14.011 1.00 50.50 380 GLY A CA 1
ATOM 2986 C C . GLY A 1 380 ? -6.311 -35.198 -12.817 1.00 50.50 380 GLY A C 1
ATOM 2987 O O . GLY A 1 380 ? -6.537 -35.719 -11.725 1.00 50.50 380 GLY A O 1
ATOM 2988 N N . LEU A 1 381 ? -6.303 -33.867 -12.965 1.00 51.53 381 LEU A N 1
ATOM 2989 C CA . LEU A 1 381 ? -6.552 -32.948 -11.850 1.00 51.53 381 LEU A CA 1
ATOM 2990 C C . LEU A 1 381 ? -7.652 -31.931 -12.165 1.00 51.53 381 LEU A C 1
ATOM 2992 O O . LEU A 1 381 ? -7.640 -31.239 -13.177 1.00 51.53 381 LEU A O 1
ATOM 2996 N N . ASP A 1 382 ? -8.614 -31.884 -11.247 1.00 55.59 382 ASP A N 1
ATOM 2997 C CA . ASP A 1 382 ? -9.846 -31.107 -11.304 1.00 55.59 382 ASP A CA 1
ATOM 2998 C C . ASP A 1 382 ? -9.580 -29.591 -11.412 1.00 55.59 382 ASP A C 1
ATOM 3000 O O . ASP A 1 382 ? -8.651 -29.052 -10.797 1.00 55.59 382 ASP A O 1
ATOM 3004 N N . ARG A 1 383 ? -10.420 -28.881 -12.176 1.00 51.84 383 ARG A N 1
ATOM 3005 C CA . ARG A 1 383 ? -10.232 -27.468 -12.583 1.00 51.84 383 ARG A CA 1
ATOM 3006 C C . ARG A 1 383 ? -10.128 -26.505 -11.388 1.00 51.84 383 ARG A C 1
ATOM 3008 O O . ARG A 1 383 ? -9.547 -25.423 -11.501 1.00 51.84 383 ARG A O 1
ATOM 3015 N N . ASP A 1 384 ? -10.656 -26.914 -10.237 1.00 56.25 384 ASP A N 1
ATOM 3016 C CA . ASP A 1 384 ? -10.628 -26.169 -8.975 1.00 56.25 384 ASP A CA 1
ATOM 3017 C C . ASP A 1 384 ? -9.321 -26.335 -8.186 1.00 56.25 384 ASP A C 1
ATOM 3019 O O . ASP A 1 384 ? -8.935 -25.443 -7.425 1.00 56.25 384 ASP A O 1
ATOM 3023 N N . VAL A 1 385 ? -8.595 -27.437 -8.394 1.00 60.62 385 VAL A N 1
ATOM 3024 C CA . VAL A 1 385 ? -7.266 -27.647 -7.805 1.00 60.62 385 VAL A CA 1
ATOM 3025 C C . VAL A 1 385 ? -6.240 -26.782 -8.538 1.00 60.62 385 VAL A C 1
ATOM 3027 O O . VAL A 1 385 ? -5.435 -26.114 -7.892 1.00 60.62 385 VAL A O 1
ATOM 3030 N N . MET A 1 386 ? -6.356 -26.679 -9.867 1.00 51.09 386 MET A N 1
ATOM 3031 C CA . MET A 1 386 ? -5.511 -25.832 -10.724 1.00 51.09 386 MET A CA 1
ATOM 3032 C C . MET A 1 386 ? -5.547 -24.351 -10.306 1.00 51.09 386 MET A C 1
ATOM 3034 O O . MET A 1 386 ? -4.510 -23.703 -10.171 1.00 51.09 386 MET A O 1
ATOM 3038 N N . LYS A 1 387 ? -6.743 -23.825 -10.003 1.00 55.22 387 LYS A N 1
ATOM 3039 C CA . LYS A 1 387 ? -6.949 -22.433 -9.555 1.00 55.22 387 LYS A CA 1
ATOM 3040 C C . LYS A 1 387 ? -6.320 -22.114 -8.198 1.00 55.22 387 LYS A C 1
ATOM 3042 O O . LYS A 1 387 ? -6.160 -20.944 -7.865 1.00 55.22 387 LYS A O 1
ATOM 3047 N N . ARG A 1 388 ? -5.979 -23.130 -7.403 1.00 56.19 388 ARG A N 1
ATOM 3048 C CA . ARG A 1 388 ? -5.348 -22.971 -6.085 1.00 56.19 388 ARG A CA 1
ATOM 3049 C C . ARG A 1 388 ? -3.823 -22.892 -6.149 1.00 56.19 388 ARG A C 1
ATOM 3051 O O . ARG A 1 388 ? -3.225 -22.426 -5.184 1.00 56.19 388 ARG A O 1
ATOM 3058 N N . PHE A 1 389 ? -3.212 -23.333 -7.252 1.00 47.59 389 PHE A N 1
ATOM 3059 C CA . PHE A 1 389 ? -1.756 -23.374 -7.428 1.00 47.59 389 PHE A CA 1
ATOM 3060 C C . PHE A 1 389 ? -1.171 -22.147 -8.139 1.00 47.59 389 PHE A C 1
ATOM 3062 O O . PHE A 1 389 ? 0.034 -21.922 -8.045 1.00 47.59 389 PHE A O 1
ATOM 3069 N N . VAL A 1 390 ? -1.993 -21.325 -8.797 1.00 47.84 390 VAL A N 1
ATOM 3070 C CA . VAL A 1 390 ? -1.536 -20.106 -9.483 1.00 47.84 390 VAL A CA 1
ATOM 3071 C C . VAL A 1 390 ? -1.857 -18.883 -8.622 1.00 47.84 390 VAL A C 1
ATOM 3073 O O . VAL A 1 390 ? -3.013 -18.653 -8.265 1.00 47.84 390 VAL A O 1
ATOM 3076 N N . SER A 1 391 ? -0.834 -18.099 -8.265 1.00 37.22 391 SER A N 1
ATOM 3077 C CA . SER A 1 391 ? -1.019 -16.807 -7.591 1.00 37.22 391 SER A CA 1
ATOM 3078 C C . SER A 1 391 ? -1.853 -15.889 -8.493 1.00 37.22 391 SER A C 1
ATOM 3080 O O . SER A 1 391 ? -1.498 -15.736 -9.664 1.00 37.22 391 SER A O 1
ATOM 3082 N N . PRO A 1 392 ? -2.950 -15.280 -8.011 1.00 39.59 392 PRO A N 1
ATOM 3083 C CA . PRO A 1 392 ? -3.809 -14.478 -8.864 1.00 39.59 392 PRO A CA 1
ATOM 3084 C C . PRO A 1 392 ? -3.120 -13.146 -9.186 1.00 39.59 392 PRO A C 1
ATOM 3086 O O . PRO A 1 392 ? -3.247 -12.166 -8.452 1.00 39.59 392 PRO A O 1
ATOM 3089 N N . VAL A 1 393 ? -2.397 -13.097 -10.306 1.00 40.25 393 VAL A N 1
ATOM 3090 C CA . VAL A 1 393 ? -2.018 -11.839 -10.954 1.00 40.25 393 VAL A CA 1
ATOM 3091 C C . VAL A 1 393 ? -3.278 -11.296 -11.618 1.00 40.25 393 VAL A C 1
ATOM 3093 O O . VAL A 1 393 ? -3.653 -11.679 -12.721 1.00 40.25 393 VAL A O 1
ATOM 3096 N N . MET A 1 394 ? -3.989 -10.431 -10.899 1.00 33.41 394 MET A N 1
ATOM 3097 C CA . MET A 1 394 ? -5.114 -9.678 -11.446 1.00 33.41 394 MET A CA 1
ATOM 3098 C C . MET A 1 394 ? -4.564 -8.556 -12.332 1.00 33.41 394 MET A C 1
ATOM 3100 O O . MET A 1 394 ? -4.376 -7.431 -11.864 1.00 33.41 394 MET A O 1
ATOM 3104 N N . ALA A 1 395 ? -4.302 -8.850 -13.606 1.00 34.81 395 ALA A N 1
ATOM 3105 C CA . ALA A 1 395 ? -4.189 -7.806 -14.615 1.00 34.81 395 ALA A CA 1
ATOM 3106 C C . ALA A 1 395 ? -5.566 -7.139 -14.739 1.00 34.81 395 ALA A C 1
ATOM 3108 O O . ALA A 1 395 ? -6.563 -7.790 -15.054 1.00 34.81 395 ALA A O 1
ATOM 3109 N N . ARG A 1 396 ? -5.652 -5.845 -14.420 1.00 32.69 396 ARG A N 1
ATOM 3110 C CA . ARG A 1 396 ? -6.845 -5.057 -14.738 1.00 32.69 396 ARG A CA 1
ATOM 3111 C C . ARG A 1 396 ? -6.810 -4.783 -16.234 1.00 32.69 396 ARG A C 1
ATOM 3113 O O . ARG A 1 396 ? -6.222 -3.798 -16.654 1.00 32.69 396 ARG A O 1
ATOM 3120 N N . ILE A 1 397 ? -7.389 -5.693 -17.004 1.00 45.69 397 ILE A N 1
ATOM 3121 C CA . ILE A 1 397 ? -7.700 -5.463 -18.410 1.00 45.69 397 ILE A CA 1
ATOM 3122 C C . ILE A 1 397 ? -8.794 -4.390 -18.403 1.00 45.69 397 ILE A C 1
ATOM 3124 O O . ILE A 1 397 ? -9.863 -4.605 -17.823 1.00 45.69 397 ILE A O 1
ATOM 3128 N N . GLU A 1 398 ? -8.483 -3.193 -18.903 1.00 47.75 398 GLU A N 1
ATOM 3129 C CA . GLU A 1 398 ? -9.504 -2.175 -19.155 1.00 47.75 398 GLU A CA 1
ATOM 3130 C C . GLU A 1 398 ? -10.533 -2.779 -20.115 1.00 47.75 398 GLU A C 1
ATOM 3132 O O . GLU A 1 398 ? -10.177 -3.514 -21.029 1.00 47.75 398 GLU A O 1
ATOM 3137 N N . SER A 1 399 ? -11.822 -2.566 -19.856 1.00 45.25 399 SER A N 1
ATOM 3138 C CA . SER A 1 399 ? -12.865 -3.080 -20.739 1.00 45.25 399 SER A CA 1
ATOM 3139 C C . SER A 1 399 ? -12.745 -2.384 -22.090 1.00 45.25 399 SER A C 1
ATOM 3141 O O . SER A 1 399 ? -12.942 -1.169 -22.132 1.00 45.25 399 SER A O 1
ATOM 3143 N N . ASP A 1 400 ? -12.449 -3.142 -23.146 1.00 54.28 400 ASP A N 1
ATOM 3144 C CA . ASP A 1 400 ? -12.440 -2.653 -24.524 1.00 54.28 400 ASP A CA 1
ATOM 3145 C C . ASP A 1 400 ? -13.704 -1.825 -24.779 1.00 54.28 400 ASP A C 1
ATOM 3147 O O . ASP A 1 400 ? -14.828 -2.295 -24.561 1.00 54.28 400 ASP A O 1
ATOM 3151 N N . ASP A 1 401 ? -13.539 -0.565 -25.181 1.00 59.22 401 ASP A N 1
ATOM 3152 C CA . ASP A 1 401 ? -14.667 0.315 -25.466 1.00 59.22 401 ASP A CA 1
ATOM 3153 C C . ASP A 1 401 ? -15.262 -0.077 -26.828 1.00 59.22 401 ASP A C 1
ATOM 3155 O O . ASP A 1 401 ? -15.007 0.542 -27.861 1.00 59.22 401 ASP A O 1
ATOM 3159 N N . TYR A 1 402 ? -16.058 -1.154 -26.844 1.00 62.44 402 TYR A N 1
ATOM 3160 C CA . TYR A 1 402 ? -16.732 -1.683 -28.040 1.00 62.44 402 TYR A CA 1
ATOM 3161 C C . TYR A 1 402 ? -17.500 -0.593 -28.813 1.00 62.44 402 TYR A C 1
ATOM 3163 O O . TYR A 1 402 ? -17.685 -0.696 -30.027 1.00 62.44 402 TYR A O 1
ATOM 3171 N N . ALA A 1 403 ? -17.943 0.471 -28.131 1.00 70.19 403 ALA A N 1
ATOM 3172 C CA . ALA A 1 403 ? -18.621 1.595 -28.764 1.00 70.19 403 ALA A CA 1
ATOM 3173 C C . ALA A 1 403 ? -17.687 2.436 -29.652 1.00 70.19 403 ALA A C 1
ATOM 3175 O O . ALA A 1 403 ? -18.144 3.024 -30.635 1.00 70.19 403 ALA A O 1
ATOM 3176 N N . GLU A 1 404 ? -16.397 2.508 -29.334 1.00 74.25 404 GLU A N 1
ATOM 3177 C CA . GLU A 1 404 ? -15.394 3.221 -30.125 1.00 74.25 404 GLU A CA 1
ATOM 3178 C C . GLU A 1 404 ? -14.969 2.414 -31.359 1.00 74.25 404 GLU A C 1
ATOM 3180 O O . GLU A 1 404 ? -14.812 2.988 -32.439 1.00 74.25 404 GLU A O 1
ATOM 3185 N N . TYR A 1 405 ? -14.924 1.080 -31.263 1.00 81.62 405 TYR A N 1
ATOM 3186 C CA . TYR A 1 405 ? -14.649 0.200 -32.409 1.00 81.62 405 TYR A CA 1
ATOM 3187 C C . TYR A 1 405 ? -15.743 0.271 -33.468 1.00 81.62 405 TYR A C 1
ATOM 3189 O O . TYR A 1 405 ? -15.443 0.446 -34.646 1.00 81.62 405 TYR A O 1
ATOM 3197 N N . LEU A 1 406 ? -17.013 0.231 -33.052 1.00 80.94 406 LEU A N 1
ATOM 3198 C CA . LEU A 1 406 ? -18.151 0.337 -33.969 1.00 80.94 406 LEU A CA 1
ATOM 3199 C C . LEU A 1 406 ? -18.194 1.694 -34.684 1.00 80.94 406 LEU A C 1
ATOM 3201 O O . LEU A 1 406 ? -18.504 1.763 -35.873 1.00 80.94 406 LEU A O 1
ATOM 3205 N N . ARG A 1 407 ? -17.862 2.786 -33.979 1.00 85.94 407 ARG A N 1
ATOM 3206 C CA . ARG A 1 407 ? -17.747 4.115 -34.601 1.00 85.94 407 ARG A CA 1
ATOM 3207 C C . ARG A 1 407 ? -16.598 4.162 -35.600 1.00 85.94 407 ARG A C 1
ATOM 3209 O O . ARG A 1 407 ? -16.777 4.687 -36.694 1.00 85.94 407 ARG A O 1
ATOM 3216 N N . THR A 1 408 ? -15.448 3.608 -35.232 1.00 86.19 408 THR A N 1
ATOM 3217 C CA . THR A 1 408 ? -14.246 3.589 -36.072 1.00 86.19 408 THR A CA 1
ATOM 3218 C C . THR A 1 408 ? -14.464 2.752 -37.332 1.00 86.19 408 THR A C 1
ATOM 3220 O O . THR A 1 408 ? -14.172 3.211 -38.435 1.00 86.19 408 THR A O 1
ATOM 3223 N N . GLU A 1 409 ? -15.071 1.571 -37.204 1.00 88.50 409 GLU A N 1
ATOM 3224 C CA . GLU A 1 409 ? -15.437 0.728 -38.343 1.00 88.50 409 GLU A CA 1
ATOM 3225 C C . GLU A 1 409 ? -16.407 1.447 -39.289 1.00 88.50 409 GLU A C 1
ATOM 3227 O O . GLU A 1 409 ? -16.206 1.433 -40.504 1.00 88.50 409 GLU A O 1
ATOM 3232 N N . LEU A 1 410 ? -17.418 2.137 -38.750 1.00 89.00 410 LEU A N 1
ATOM 3233 C CA . LEU A 1 410 ? -18.356 2.911 -39.560 1.00 89.00 410 LEU A CA 1
ATOM 3234 C C . LEU A 1 410 ? -17.643 4.028 -40.341 1.00 89.00 410 LEU A C 1
ATOM 3236 O O . LEU A 1 410 ? -17.948 4.245 -41.513 1.00 89.00 410 LEU A O 1
ATOM 3240 N N . VAL A 1 411 ? -16.668 4.710 -39.732 1.00 90.75 411 VAL A N 1
ATOM 3241 C CA . VAL A 1 411 ? -15.864 5.738 -40.414 1.00 90.75 411 VAL A CA 1
ATOM 3242 C C . VAL A 1 411 ? -15.088 5.131 -41.584 1.00 90.75 411 VAL A C 1
ATOM 3244 O O . VAL A 1 411 ? -15.170 5.662 -42.690 1.00 90.75 411 VAL A O 1
ATOM 3247 N N . TYR A 1 412 ? -14.422 3.990 -41.397 1.00 90.88 412 TYR A N 1
ATOM 3248 C CA . TYR A 1 412 ? -13.720 3.318 -42.495 1.00 90.88 412 TYR A CA 1
ATOM 3249 C C . TYR A 1 412 ? -14.668 2.854 -43.607 1.00 90.88 412 TYR A C 1
ATOM 3251 O O . TYR A 1 412 ? -14.389 3.088 -44.781 1.00 90.88 412 TYR A O 1
ATOM 3259 N N . GLN A 1 413 ? -15.822 2.273 -43.266 1.00 88.69 413 GLN A N 1
ATOM 3260 C CA . GLN A 1 413 ? -16.819 1.854 -44.259 1.00 88.69 413 GLN A CA 1
ATOM 3261 C C . GLN A 1 413 ? -17.392 3.042 -45.042 1.00 88.69 413 GLN A C 1
ATOM 3263 O O . GLN A 1 413 ? -17.539 2.967 -46.262 1.00 88.69 413 GLN A O 1
ATOM 3268 N N . THR A 1 414 ? -17.675 4.163 -44.369 1.00 89.44 414 THR A N 1
ATOM 3269 C CA . THR A 1 414 ? -18.112 5.391 -45.052 1.00 89.44 414 THR A CA 1
ATOM 3270 C C . THR A 1 414 ? -17.010 5.969 -45.941 1.00 89.44 414 THR A C 1
ATOM 3272 O O . THR A 1 414 ? -17.306 6.362 -47.068 1.00 89.44 414 THR A O 1
ATOM 3275 N N . GLY A 1 415 ? -15.746 5.943 -45.509 1.00 87.88 415 GLY A N 1
ATOM 3276 C CA . GLY A 1 415 ? -14.602 6.356 -46.326 1.00 87.88 415 GLY A CA 1
ATOM 3277 C C . GLY A 1 415 ? -14.436 5.503 -47.586 1.00 87.88 415 GLY A C 1
ATOM 3278 O O . GLY A 1 415 ? -14.341 6.041 -48.685 1.00 87.88 415 GLY A O 1
ATOM 3279 N N . LEU A 1 416 ? -14.522 4.177 -47.454 1.00 86.88 416 LEU A N 1
ATOM 3280 C CA . LEU A 1 416 ? -14.447 3.248 -48.589 1.00 86.88 416 LEU A CA 1
ATOM 3281 C C . LEU A 1 416 ? -15.650 3.348 -49.535 1.00 86.88 416 LEU A C 1
ATOM 3283 O O . LEU A 1 416 ? -15.527 3.035 -50.715 1.00 86.88 416 LEU A O 1
ATOM 3287 N N . SER A 1 417 ? -16.812 3.792 -49.045 1.00 86.62 417 SER A N 1
ATOM 3288 C CA . SER A 1 417 ? -17.968 4.070 -49.907 1.00 86.62 417 SER A CA 1
ATOM 3289 C C . SER A 1 417 ? -17.779 5.318 -50.777 1.00 86.62 417 SER A C 1
ATOM 3291 O O . SER A 1 417 ? -18.382 5.413 -51.844 1.00 86.62 417 SER A O 1
ATOM 3293 N N . GLN A 1 418 ? -16.950 6.267 -50.329 1.00 87.06 418 GLN A N 1
ATOM 3294 C CA . GLN A 1 418 ? -16.640 7.496 -51.061 1.00 87.06 418 GLN A CA 1
ATOM 3295 C C . GLN A 1 418 ? -15.488 7.292 -52.048 1.00 87.06 418 GLN A C 1
ATOM 3297 O O . GLN A 1 418 ? -15.562 7.793 -53.167 1.00 87.06 418 GLN A O 1
ATOM 3302 N N . ASP A 1 419 ? -14.460 6.539 -51.650 1.00 84.50 419 ASP A N 1
ATOM 3303 C CA . ASP A 1 419 ? -13.306 6.211 -52.490 1.00 84.50 419 ASP A CA 1
ATOM 3304 C C . ASP A 1 419 ? -12.928 4.721 -52.343 1.00 84.50 419 ASP A C 1
ATOM 3306 O O . ASP A 1 419 ? -12.131 4.352 -51.473 1.00 84.50 419 ASP A O 1
ATOM 3310 N N . PRO A 1 420 ? -13.515 3.836 -53.175 1.00 82.75 420 PRO A N 1
ATOM 3311 C CA . PRO A 1 420 ? -13.290 2.389 -53.096 1.00 82.75 420 PRO A CA 1
ATOM 3312 C C . PRO A 1 420 ? -11.880 1.936 -53.496 1.00 82.75 420 PRO A C 1
ATOM 3314 O O . PRO A 1 420 ? -11.528 0.782 -53.239 1.00 82.75 420 PRO A O 1
ATOM 3317 N N . SER A 1 421 ? -11.118 2.815 -54.152 1.00 82.75 421 SER A N 1
ATOM 3318 C CA . SER A 1 421 ? -9.786 2.569 -54.720 1.00 82.75 421 SER A CA 1
ATOM 3319 C C . SER A 1 421 ? -8.651 3.164 -53.888 1.00 82.75 421 SER A C 1
ATOM 3321 O O . SER A 1 421 ? -7.505 3.149 -54.315 1.00 82.75 421 SER A O 1
ATOM 3323 N N . ASN A 1 422 ? -8.936 3.716 -52.710 1.00 87.69 422 ASN A N 1
ATOM 3324 C CA . ASN A 1 422 ? -7.904 4.333 -51.891 1.00 87.69 422 ASN A CA 1
ATOM 3325 C C . ASN A 1 422 ? -7.066 3.281 -51.148 1.00 87.69 422 ASN A C 1
ATOM 3327 O O . ASN A 1 422 ? -7.512 2.724 -50.139 1.00 87.69 422 ASN A O 1
ATOM 3331 N N . THR A 1 423 ? -5.838 3.049 -51.614 1.00 87.12 423 THR A N 1
ATOM 3332 C CA . THR A 1 423 ? -4.909 2.068 -51.034 1.00 87.12 423 THR A CA 1
ATOM 3333 C C . THR A 1 423 ? -4.649 2.319 -49.547 1.00 87.12 423 THR A C 1
ATOM 3335 O O . THR A 1 423 ? -4.760 1.400 -48.738 1.00 87.12 423 THR A O 1
ATOM 3338 N N . LEU A 1 424 ? -4.426 3.574 -49.142 1.00 88.44 424 LEU A N 1
ATOM 3339 C CA . LEU A 1 424 ? -4.143 3.932 -47.748 1.00 88.44 424 LEU A CA 1
ATOM 3340 C C . LEU A 1 424 ? -5.329 3.634 -46.815 1.00 88.44 424 LEU A C 1
ATOM 3342 O O . LEU A 1 424 ? -5.138 3.148 -45.698 1.00 88.44 424 LEU A O 1
ATOM 3346 N N . LEU A 1 425 ? -6.563 3.910 -47.255 1.00 89.62 425 LEU A N 1
ATOM 3347 C CA . LEU A 1 425 ? -7.760 3.600 -46.465 1.00 89.62 425 LEU A CA 1
ATOM 3348 C C . LEU A 1 425 ? -7.992 2.091 -46.351 1.00 89.62 425 LEU A C 1
ATOM 3350 O O . LEU A 1 425 ? -8.325 1.624 -45.262 1.00 89.62 425 LEU A O 1
ATOM 3354 N N . LEU A 1 426 ? -7.788 1.337 -47.436 1.00 90.44 426 LEU A N 1
ATOM 3355 C CA . LEU A 1 426 ? -7.899 -0.125 -47.436 1.00 90.44 426 LEU A CA 1
ATOM 3356 C C . LEU A 1 426 ? -6.891 -0.756 -46.469 1.00 90.44 426 LEU A C 1
ATOM 3358 O O . LEU A 1 426 ? -7.272 -1.562 -45.622 1.00 90.44 426 LEU A O 1
ATOM 3362 N N . VAL A 1 427 ? -5.630 -0.329 -46.541 1.00 91.69 427 VAL A N 1
ATOM 3363 C CA . VAL A 1 427 ? -4.534 -0.830 -45.706 1.00 91.69 427 VAL A CA 1
ATOM 3364 C C . VAL A 1 427 ? -4.741 -0.485 -44.230 1.00 91.69 427 VAL A C 1
ATOM 3366 O O . VAL A 1 427 ? -4.584 -1.346 -43.362 1.00 91.69 427 VAL A O 1
ATOM 3369 N N . ASN A 1 428 ? -5.128 0.754 -43.919 1.00 92.00 428 ASN A N 1
ATOM 3370 C CA . ASN A 1 428 ? -5.379 1.164 -42.536 1.00 92.00 428 ASN A CA 1
ATOM 3371 C C . ASN A 1 428 ? -6.613 0.471 -41.947 1.00 92.00 428 ASN A C 1
ATOM 3373 O O . ASN A 1 428 ? -6.603 0.102 -40.772 1.00 92.00 428 ASN A O 1
ATOM 3377 N N . TYR A 1 429 ? -7.653 0.241 -42.754 1.00 91.81 429 TYR A N 1
ATOM 3378 C CA . TYR A 1 429 ? -8.821 -0.513 -42.311 1.00 91.81 429 TYR A CA 1
ATOM 3379 C C . TYR A 1 429 ? -8.490 -1.992 -42.072 1.00 91.81 429 TYR A C 1
ATOM 3381 O O . TYR A 1 429 ? -8.872 -2.546 -41.042 1.00 91.81 429 TYR A O 1
ATOM 3389 N N . ALA A 1 430 ? -7.713 -2.614 -42.961 1.00 91.94 430 ALA A N 1
ATOM 3390 C CA . ALA A 1 430 ? -7.225 -3.978 -42.782 1.00 91.94 430 ALA A CA 1
ATOM 3391 C C . ALA A 1 430 ? -6.355 -4.110 -41.520 1.00 91.94 430 ALA A C 1
ATOM 3393 O O . ALA A 1 430 ? -6.513 -5.053 -40.746 1.00 91.94 430 ALA A O 1
ATOM 3394 N N . GLN A 1 431 ? -5.495 -3.123 -41.248 1.00 90.56 431 GLN A N 1
ATOM 3395 C CA . GLN A 1 431 ? -4.683 -3.073 -40.032 1.00 90.56 431 GLN A CA 1
ATOM 3396 C C . GLN A 1 431 ? -5.535 -2.914 -38.760 1.00 90.56 431 GLN A C 1
ATOM 3398 O O . GLN A 1 431 ? -5.232 -3.551 -37.751 1.00 90.56 431 GLN A O 1
ATOM 3403 N N . PHE A 1 432 ? -6.602 -2.108 -38.798 1.00 91.50 432 PHE A N 1
ATOM 3404 C CA . PHE A 1 432 ? -7.564 -1.992 -37.696 1.00 91.50 432 PHE A CA 1
ATOM 3405 C C . PHE A 1 432 ? -8.278 -3.325 -37.429 1.00 91.50 432 PHE A C 1
ATOM 3407 O O . PHE A 1 432 ? -8.355 -3.762 -36.280 1.00 91.50 432 PHE A O 1
ATOM 3414 N N . LEU A 1 433 ? -8.734 -4.012 -38.481 1.00 89.06 433 LEU A N 1
ATOM 3415 C CA . LEU A 1 433 ? -9.364 -5.327 -38.343 1.00 89.06 433 LEU A CA 1
ATOM 3416 C C . LEU A 1 433 ? -8.394 -6.381 -37.799 1.00 89.06 433 LEU A C 1
ATOM 3418 O O . LEU A 1 433 ? -8.779 -7.176 -36.948 1.00 89.06 433 LEU A O 1
ATOM 3422 N N . TYR A 1 434 ? -7.130 -6.341 -38.224 1.00 87.25 434 TYR A N 1
ATOM 3423 C CA . TYR A 1 434 ? -6.074 -7.237 -37.755 1.00 87.25 434 TYR A CA 1
ATOM 3424 C C . TYR A 1 434 ? -5.686 -7.001 -36.280 1.00 87.25 434 TYR A C 1
ATOM 3426 O O . TYR A 1 434 ? -5.629 -7.956 -35.502 1.00 87.25 434 TYR A O 1
ATOM 3434 N N . LEU A 1 435 ? -5.415 -5.749 -35.883 1.00 85.94 435 LEU A N 1
ATOM 3435 C CA . LEU A 1 435 ? -4.871 -5.419 -34.556 1.00 85.94 435 LEU A CA 1
ATOM 3436 C C . LEU A 1 435 ? -5.930 -5.260 -33.463 1.00 85.94 435 LEU A C 1
ATOM 3438 O O . LEU A 1 435 ? -5.623 -5.543 -32.310 1.00 85.94 435 LEU A O 1
ATOM 3442 N N . VAL A 1 436 ? -7.119 -4.755 -33.805 1.00 85.69 436 VAL A N 1
ATOM 3443 C CA . VAL A 1 436 ? -8.127 -4.322 -32.821 1.00 85.69 436 VAL A CA 1
ATOM 3444 C C . VAL A 1 436 ? -9.343 -5.244 -32.812 1.00 85.69 436 VAL A C 1
ATOM 3446 O O . VAL A 1 436 ? -9.798 -5.648 -31.749 1.00 85.69 436 VAL A O 1
ATOM 3449 N N . VAL A 1 437 ? -9.875 -5.589 -33.989 1.00 84.12 437 VAL A N 1
ATOM 3450 C CA . VAL A 1 437 ? -11.088 -6.428 -34.099 1.00 84.12 437 VAL A CA 1
ATOM 3451 C C . VAL A 1 437 ? -10.754 -7.925 -34.110 1.00 84.12 437 VAL A C 1
ATOM 3453 O O . VAL A 1 437 ? -11.600 -8.746 -33.767 1.00 84.12 437 VAL A O 1
ATOM 3456 N N . HIS A 1 438 ? -9.517 -8.275 -34.471 1.00 83.88 438 HIS A N 1
ATOM 3457 C CA . HIS A 1 438 ? -9.038 -9.646 -34.676 1.00 83.88 438 HIS A CA 1
ATOM 3458 C C . HIS A 1 438 ? -9.861 -10.447 -35.703 1.00 83.88 438 HIS A C 1
ATOM 3460 O O . HIS A 1 438 ? -9.997 -11.664 -35.594 1.00 83.88 438 HIS A O 1
ATOM 3466 N N . ASP A 1 439 ? -10.392 -9.764 -36.722 1.00 87.12 439 ASP A N 1
ATOM 3467 C CA . ASP A 1 439 ? -11.091 -10.382 -37.854 1.00 87.12 439 ASP A CA 1
ATOM 3468 C C . ASP A 1 439 ? -10.116 -10.543 -39.027 1.00 87.12 439 ASP A C 1
ATOM 3470 O O . ASP A 1 439 ? -9.892 -9.627 -39.825 1.00 87.12 439 ASP A O 1
ATOM 3474 N N . PHE A 1 440 ? -9.465 -11.705 -39.075 1.00 88.88 440 PHE A N 1
ATOM 3475 C CA . PHE A 1 440 ? -8.385 -11.976 -40.022 1.00 88.88 440 PHE A CA 1
ATOM 3476 C C . PHE A 1 440 ? -8.883 -12.241 -41.445 1.00 88.88 440 PHE A C 1
ATOM 3478 O O . PHE A 1 440 ? -8.203 -11.863 -42.397 1.00 88.88 440 PHE A O 1
ATOM 3485 N N . ASP A 1 441 ? -10.066 -12.840 -41.595 1.00 89.12 441 ASP A N 1
ATOM 3486 C CA . ASP A 1 441 ? -10.629 -13.181 -42.904 1.00 89.12 441 ASP A CA 1
ATOM 3487 C C . ASP A 1 441 ? -10.974 -11.904 -43.683 1.00 89.12 441 ASP A C 1
ATOM 3489 O O . ASP A 1 441 ? -10.540 -11.718 -44.823 1.00 89.12 441 ASP A O 1
ATOM 3493 N N . ARG A 1 442 ? -11.664 -10.953 -43.036 1.00 88.38 442 ARG A N 1
ATOM 3494 C CA . ARG A 1 442 ? -11.978 -9.653 -43.653 1.00 88.38 442 ARG A CA 1
ATOM 3495 C C . ARG A 1 442 ? -10.737 -8.790 -43.861 1.00 88.38 442 ARG A C 1
ATOM 3497 O O . ARG A 1 442 ? -10.668 -8.053 -44.845 1.00 88.38 442 ARG A O 1
ATOM 3504 N N . ALA A 1 443 ? -9.762 -8.859 -42.952 1.00 91.44 443 ALA A N 1
ATOM 3505 C CA . ALA A 1 443 ? -8.497 -8.147 -43.113 1.00 91.44 443 ALA A CA 1
ATOM 3506 C C . ALA A 1 443 ? -7.737 -8.631 -44.359 1.00 91.44 443 ALA A C 1
ATOM 3508 O O . ALA A 1 443 ? -7.241 -7.807 -45.126 1.00 91.44 443 ALA A O 1
ATOM 3509 N N . GLU A 1 444 ? -7.694 -9.944 -44.606 1.00 91.12 444 GLU A N 1
ATOM 3510 C CA . GLU A 1 444 ? -7.048 -10.510 -45.792 1.00 91.12 444 GLU A CA 1
ATOM 3511 C C . GLU A 1 444 ? -7.709 -10.041 -47.094 1.00 91.12 444 GLU A C 1
ATOM 3513 O O . GLU A 1 444 ? -7.007 -9.663 -48.032 1.00 91.12 444 GLU A O 1
ATOM 3518 N N . GLU A 1 445 ? -9.043 -10.034 -47.158 1.00 91.12 445 GLU A N 1
ATOM 3519 C CA . GLU A 1 445 ? -9.776 -9.544 -48.332 1.00 91.12 445 GLU A CA 1
ATOM 3520 C C . GLU A 1 445 ? -9.424 -8.086 -48.656 1.00 91.12 445 GLU A C 1
ATOM 3522 O O . GLU A 1 445 ? -9.238 -7.725 -49.819 1.00 91.12 445 GLU A O 1
ATOM 3527 N N . LEU A 1 446 ? -9.295 -7.241 -47.632 1.00 91.25 446 LEU A N 1
ATOM 3528 C CA . LEU A 1 446 ? -8.941 -5.832 -47.800 1.00 91.25 446 LEU A CA 1
ATOM 3529 C C . LEU A 1 446 ? -7.478 -5.635 -48.193 1.00 91.25 446 LEU A C 1
ATOM 3531 O O . LEU A 1 446 ? -7.203 -4.771 -49.024 1.00 91.25 446 LEU A O 1
ATOM 3535 N N . PHE A 1 447 ? -6.554 -6.434 -47.652 1.00 92.62 447 PHE A N 1
ATOM 3536 C CA . PHE A 1 447 ? -5.156 -6.399 -48.080 1.00 92.62 447 PHE A CA 1
ATOM 3537 C C . PHE A 1 447 ? -4.990 -6.845 -49.537 1.00 92.62 447 PHE A C 1
ATOM 3539 O O . PHE A 1 447 ? -4.286 -6.180 -50.291 1.00 92.62 447 PHE A O 1
ATOM 3546 N N . LYS A 1 448 ? -5.693 -7.900 -49.973 1.00 91.00 448 LYS A N 1
ATOM 3547 C CA . LYS A 1 448 ? -5.695 -8.321 -51.387 1.00 91.00 448 LYS A CA 1
ATOM 3548 C C . LYS A 1 448 ? -6.234 -7.225 -52.297 1.00 91.00 448 LYS A C 1
ATOM 3550 O O . LYS A 1 448 ? -5.602 -6.879 -53.287 1.00 91.00 448 LYS A O 1
ATOM 3555 N N . ARG A 1 449 ? -7.349 -6.602 -51.907 1.00 90.25 449 ARG A N 1
ATOM 3556 C CA . ARG A 1 449 ? -7.898 -5.451 -52.633 1.00 90.25 449 ARG A CA 1
ATOM 3557 C C . ARG A 1 449 ? -6.933 -4.272 -52.694 1.00 90.25 449 ARG A C 1
ATOM 3559 O O . ARG A 1 449 ? -6.953 -3.565 -53.688 1.00 90.25 449 ARG A O 1
ATOM 3566 N N . ALA A 1 450 ? -6.131 -4.038 -51.655 1.00 89.25 450 ALA A N 1
ATOM 3567 C CA . ALA A 1 450 ? -5.147 -2.957 -51.642 1.00 89.25 450 ALA A CA 1
ATOM 3568 C C . ALA A 1 450 ? -4.002 -3.190 -52.642 1.00 89.25 450 ALA A C 1
ATOM 3570 O O . ALA A 1 450 ? -3.506 -2.230 -53.220 1.00 89.25 450 ALA A O 1
ATOM 3571 N N . ILE A 1 451 ? -3.622 -4.449 -52.868 1.00 88.00 451 ILE A N 1
ATOM 3572 C CA . ILE A 1 451 ? -2.577 -4.852 -53.822 1.00 88.00 451 ILE A CA 1
ATOM 3573 C C . ILE A 1 451 ? -3.062 -4.766 -55.275 1.00 88.00 451 ILE A C 1
ATOM 3575 O O . ILE A 1 451 ? -2.287 -4.459 -56.174 1.00 88.00 451 ILE A O 1
ATOM 3579 N N . GLU A 1 452 ? -4.358 -4.987 -55.505 1.00 87.56 452 GLU A N 1
ATOM 3580 C CA . GLU A 1 452 ? -4.986 -4.869 -56.827 1.00 87.56 452 GLU A CA 1
ATOM 3581 C C . GLU A 1 452 ? -5.142 -3.411 -57.312 1.00 87.56 452 GLU A C 1
ATOM 3583 O O . GLU A 1 452 ? -5.500 -3.187 -58.471 1.00 87.56 452 GLU A O 1
ATOM 3588 N N . VAL A 1 453 ? -4.902 -2.407 -56.456 1.00 85.25 453 VAL A N 1
ATOM 3589 C CA . VAL A 1 453 ? -4.976 -0.990 -56.846 1.00 85.25 453 VAL A CA 1
ATOM 3590 C C . VAL A 1 453 ? -3.689 -0.564 -57.555 1.00 85.25 453 VAL A C 1
ATOM 3592 O O . VAL A 1 453 ? -2.601 -0.646 -56.995 1.00 85.25 453 VAL A O 1
ATOM 3595 N N . GLU A 1 454 ? -3.821 -0.020 -58.767 1.00 79.88 454 GLU A N 1
ATOM 3596 C CA . GLU A 1 454 ? -2.725 0.658 -59.467 1.00 79.88 454 GLU A CA 1
ATOM 3597 C C . GLU A 1 454 ? -2.738 2.173 -59.168 1.00 79.88 454 GLU A C 1
ATOM 3599 O O . GLU A 1 454 ? -3.794 2.806 -59.299 1.00 79.88 454 GLU A O 1
ATOM 3604 N N . PRO A 1 455 ? -1.594 2.802 -58.822 1.00 83.38 455 PRO A N 1
ATOM 3605 C CA . PRO A 1 455 ? -0.227 2.266 -58.830 1.00 83.38 455 PRO A CA 1
ATOM 3606 C C . PRO A 1 455 ? 0.119 1.395 -57.603 1.00 83.38 455 PRO A C 1
ATOM 3608 O O . PRO A 1 455 ? -0.426 1.631 -56.525 1.00 83.38 455 PRO A O 1
ATOM 3611 N N . PRO A 1 456 ? 1.060 0.441 -57.750 1.00 81.94 456 PRO A N 1
ATOM 3612 C CA . PRO A 1 456 ? 1.489 -0.429 -56.658 1.00 81.94 456 PRO A CA 1
ATOM 3613 C C . PRO A 1 456 ? 2.108 0.385 -55.516 1.00 81.94 456 PRO A C 1
ATOM 3615 O O . PRO A 1 456 ? 3.052 1.147 -55.725 1.00 81.94 456 PRO A O 1
ATOM 3618 N N . ASP A 1 457 ? 1.576 0.208 -54.308 1.00 86.06 457 ASP A N 1
ATOM 3619 C CA . ASP A 1 457 ? 2.040 0.879 -53.093 1.00 86.06 457 ASP A CA 1
ATOM 3620 C C . ASP A 1 457 ? 2.904 -0.068 -52.252 1.00 86.06 457 ASP A C 1
ATOM 3622 O O . ASP A 1 457 ? 2.422 -1.083 -51.743 1.00 86.06 457 ASP A O 1
ATOM 3626 N N . ALA A 1 458 ? 4.182 0.275 -52.078 1.00 88.69 458 ALA A N 1
ATOM 3627 C CA . ALA A 1 458 ? 5.132 -0.518 -51.302 1.00 88.69 458 ALA A CA 1
ATOM 3628 C C . ALA A 1 458 ? 4.692 -0.713 -49.836 1.00 88.69 458 ALA A C 1
ATOM 3630 O O . ALA A 1 458 ? 4.936 -1.772 -49.250 1.00 88.69 458 ALA A O 1
ATOM 3631 N N . GLU A 1 459 ? 3.984 0.261 -49.244 1.00 89.25 459 GLU A N 1
ATOM 3632 C CA . GLU A 1 459 ? 3.495 0.152 -47.865 1.00 89.25 459 GLU A CA 1
ATOM 3633 C C . GLU A 1 459 ? 2.405 -0.927 -47.737 1.00 89.25 459 GLU A C 1
ATOM 3635 O O . GLU A 1 459 ? 2.363 -1.662 -46.742 1.00 89.25 459 GLU A O 1
ATOM 3640 N N . ALA A 1 460 ? 1.552 -1.067 -48.758 1.00 90.69 460 ALA A N 1
ATOM 3641 C CA . ALA A 1 460 ? 0.496 -2.074 -48.802 1.00 90.69 460 ALA A CA 1
ATOM 3642 C C . ALA A 1 460 ? 1.073 -3.496 -48.848 1.00 90.69 460 ALA A C 1
ATOM 3644 O O . ALA A 1 460 ? 0.678 -4.340 -48.037 1.00 90.69 460 ALA A O 1
ATOM 3645 N N . TYR A 1 461 ? 2.054 -3.732 -49.727 1.00 92.31 461 TYR A N 1
ATOM 3646 C CA . TYR A 1 461 ? 2.757 -5.014 -49.825 1.00 92.31 461 TYR A CA 1
ATOM 3647 C C . TYR A 1 461 ? 3.466 -5.372 -48.515 1.00 92.31 461 TYR A C 1
ATOM 3649 O O . TYR A 1 461 ? 3.291 -6.476 -48.005 1.00 92.31 461 TYR A O 1
ATOM 3657 N N . ASN A 1 462 ? 4.178 -4.423 -47.898 1.00 92.38 462 ASN A N 1
ATOM 3658 C CA . ASN A 1 462 ? 4.898 -4.668 -46.646 1.00 92.38 462 ASN A CA 1
ATOM 3659 C C . ASN A 1 462 ? 3.963 -5.048 -45.480 1.00 92.38 462 ASN A C 1
ATOM 3661 O O . ASN A 1 462 ? 4.240 -5.974 -44.709 1.00 92.38 462 ASN A O 1
ATOM 3665 N N . LYS A 1 463 ? 2.821 -4.358 -45.339 1.00 91.75 463 LYS A N 1
ATOM 3666 C CA . LYS A 1 463 ? 1.842 -4.691 -44.289 1.00 91.75 463 LYS A CA 1
ATOM 3667 C C . LYS A 1 463 ? 1.139 -6.022 -44.557 1.00 91.75 463 LYS A C 1
ATOM 3669 O O . LYS A 1 463 ? 0.884 -6.752 -43.596 1.00 91.75 463 LYS A O 1
ATOM 3674 N N . TYR A 1 464 ? 0.876 -6.363 -45.819 1.00 92.69 464 TYR A N 1
ATOM 3675 C CA . TYR A 1 464 ? 0.315 -7.665 -46.174 1.00 92.69 464 TYR A CA 1
ATOM 3676 C C . TYR A 1 464 ? 1.303 -8.812 -45.928 1.00 92.69 464 TYR A C 1
ATOM 3678 O O . TYR A 1 464 ? 0.929 -9.809 -45.311 1.00 92.69 464 TYR A O 1
ATOM 3686 N N . ALA A 1 465 ? 2.576 -8.638 -46.287 1.00 92.00 465 ALA A N 1
ATOM 3687 C CA . ALA A 1 465 ? 3.637 -9.607 -46.022 1.00 92.00 465 ALA A CA 1
ATOM 3688 C C . ALA A 1 465 ? 3.767 -9.911 -44.519 1.00 92.00 465 ALA A C 1
ATOM 3690 O O . ALA A 1 465 ? 3.796 -11.067 -44.089 1.00 92.00 465 ALA A O 1
ATOM 3691 N N . LYS A 1 466 ? 3.708 -8.866 -43.681 1.00 90.88 466 LYS A N 1
ATOM 3692 C CA . LYS A 1 466 ? 3.698 -9.005 -42.218 1.00 90.88 466 LYS A CA 1
ATOM 3693 C C . LYS A 1 466 ? 2.471 -9.759 -41.698 1.00 90.88 466 LYS A C 1
ATOM 3695 O O . LYS A 1 466 ? 2.591 -10.504 -40.725 1.00 90.88 466 LYS A O 1
ATOM 3700 N N . PHE A 1 467 ? 1.304 -9.565 -42.315 1.00 92.19 467 PHE A N 1
ATOM 3701 C CA . PHE A 1 467 ? 0.083 -10.305 -41.987 1.00 92.19 467 PHE A CA 1
ATOM 3702 C C . PHE A 1 467 ? 0.211 -11.790 -42.358 1.00 92.19 467 PHE A C 1
ATOM 3704 O O . PHE A 1 467 ? -0.075 -12.648 -41.522 1.00 92.19 467 PHE A O 1
ATOM 3711 N N . LEU A 1 468 ? 0.705 -12.105 -43.559 1.00 90.06 468 LEU A N 1
ATOM 3712 C CA . LEU A 1 468 ? 0.936 -13.483 -44.007 1.00 90.06 468 LEU A CA 1
ATOM 3713 C C . LEU A 1 468 ? 1.920 -14.224 -43.096 1.00 90.06 468 LEU A C 1
ATOM 3715 O O . LEU A 1 468 ? 1.639 -15.346 -42.668 1.00 90.06 468 LEU A O 1
ATOM 3719 N N . TRP A 1 469 ? 3.016 -13.563 -42.722 1.00 88.19 469 TRP A N 1
ATOM 3720 C CA . TRP A 1 469 ? 4.010 -14.124 -41.815 1.00 88.19 469 TRP A CA 1
ATOM 3721 C C . TRP A 1 469 ? 3.453 -14.353 -40.403 1.00 88.19 469 TRP A C 1
ATOM 3723 O O . TRP A 1 469 ? 3.557 -15.458 -39.877 1.00 88.19 469 TRP A O 1
ATOM 3733 N N . LYS A 1 470 ? 2.838 -13.336 -39.780 1.00 86.88 470 LYS A N 1
ATOM 3734 C CA . LYS A 1 470 ? 2.424 -13.415 -38.366 1.00 86.88 470 LYS A CA 1
ATOM 3735 C C . LYS A 1 470 ? 1.125 -14.177 -38.120 1.00 86.88 470 LYS A C 1
ATOM 3737 O O . LYS A 1 470 ? 0.982 -14.768 -37.055 1.00 86.88 470 LYS A O 1
ATOM 3742 N N . VAL A 1 471 ? 0.167 -14.114 -39.046 1.00 86.50 471 VAL A N 1
ATOM 3743 C CA . VAL A 1 471 ? -1.174 -14.696 -38.857 1.00 86.50 471 VAL A CA 1
ATOM 3744 C C . VAL A 1 471 ? -1.294 -16.039 -39.556 1.00 86.50 471 VAL A C 1
ATOM 3746 O O . VAL A 1 471 ? -1.726 -17.011 -38.942 1.00 86.50 471 VAL A O 1
ATOM 3749 N N . LYS A 1 472 ? -0.916 -16.106 -40.838 1.00 82.06 472 LYS A N 1
ATOM 3750 C CA . LYS A 1 472 ? -1.065 -17.330 -41.634 1.00 82.06 472 LYS A CA 1
ATOM 3751 C C . LYS A 1 472 ? 0.113 -18.288 -41.524 1.00 82.06 472 LYS A C 1
ATOM 3753 O O . LYS A 1 472 ? -0.050 -19.454 -41.874 1.00 82.06 472 LYS A O 1
ATOM 3758 N N . ASN A 1 473 ? 1.259 -17.815 -41.027 1.00 83.00 473 ASN A N 1
ATOM 3759 C CA . ASN A 1 473 ? 2.510 -18.570 -41.001 1.00 83.00 473 ASN A CA 1
ATOM 3760 C C . ASN A 1 473 ? 2.908 -19.092 -42.399 1.00 83.00 473 ASN A C 1
ATOM 3762 O O . ASN A 1 473 ? 3.544 -20.138 -42.527 1.00 83.00 473 ASN A O 1
ATOM 3766 N N . ASP A 1 474 ? 2.498 -18.378 -43.453 1.00 84.50 474 ASP A N 1
ATOM 3767 C CA . ASP A 1 474 ? 2.845 -18.698 -44.836 1.00 84.50 474 ASP A CA 1
ATOM 3768 C C . ASP A 1 474 ? 4.131 -17.955 -45.196 1.00 84.50 474 ASP A C 1
ATOM 3770 O O . ASP A 1 474 ? 4.113 -16.794 -45.604 1.00 84.50 474 ASP A O 1
ATOM 3774 N N . LEU A 1 475 ? 5.261 -18.617 -44.948 1.00 85.06 475 LEU A N 1
ATOM 3775 C CA . LEU A 1 475 ? 6.588 -18.027 -45.111 1.00 85.06 475 LEU A CA 1
ATOM 3776 C C . LEU A 1 475 ? 6.898 -17.709 -46.574 1.00 85.06 475 LEU A C 1
ATOM 3778 O O . LEU A 1 475 ? 7.512 -16.687 -46.856 1.00 85.06 475 LEU A O 1
ATOM 3782 N N . TRP A 1 476 ? 6.450 -18.559 -47.497 1.00 84.00 476 TRP A N 1
ATOM 3783 C CA . TRP A 1 476 ? 6.775 -18.410 -48.911 1.00 84.00 476 TRP A CA 1
ATOM 3784 C C . TRP A 1 476 ? 5.991 -17.260 -49.547 1.00 84.00 476 TRP A C 1
ATOM 3786 O O . TRP A 1 476 ? 6.585 -16.394 -50.185 1.00 84.00 476 TRP A O 1
ATOM 3796 N N . ALA A 1 477 ? 4.681 -17.185 -49.290 1.00 86.50 477 ALA A N 1
ATOM 3797 C CA . ALA A 1 477 ? 3.872 -16.059 -49.753 1.00 86.50 477 ALA A CA 1
ATOM 3798 C C . ALA A 1 477 ? 4.284 -14.734 -49.079 1.00 86.50 477 ALA A C 1
ATOM 3800 O O . ALA A 1 477 ? 4.237 -13.671 -49.699 1.00 86.50 477 ALA A O 1
ATOM 3801 N N . ALA A 1 478 ? 4.713 -14.778 -47.811 1.00 88.62 478 ALA A N 1
ATOM 3802 C CA . ALA A 1 478 ? 5.255 -13.605 -47.129 1.00 88.62 478 ALA A CA 1
ATOM 3803 C C . ALA A 1 478 ? 6.568 -13.124 -47.769 1.00 88.62 478 ALA A C 1
ATOM 3805 O O . ALA A 1 478 ? 6.737 -11.928 -47.980 1.00 88.62 478 ALA A O 1
ATOM 3806 N N . GLU A 1 479 ? 7.482 -14.032 -48.109 1.00 88.81 479 GLU A N 1
ATOM 3807 C CA . GLU A 1 479 ? 8.745 -13.690 -48.770 1.00 88.81 479 GLU A CA 1
ATOM 3808 C C . GLU A 1 479 ? 8.521 -13.041 -50.142 1.00 88.81 479 GLU A C 1
ATOM 3810 O O . GLU A 1 479 ? 9.082 -11.980 -50.415 1.00 88.81 479 GLU A O 1
ATOM 3815 N N . GLU A 1 480 ? 7.656 -13.627 -50.974 1.00 89.94 480 GLU A N 1
ATOM 3816 C CA . GLU A 1 480 ? 7.308 -13.076 -52.290 1.00 89.94 480 GLU A CA 1
ATOM 3817 C C . GLU A 1 480 ? 6.759 -11.647 -52.166 1.00 89.94 480 GLU A C 1
ATOM 3819 O O . GLU A 1 480 ? 7.262 -10.722 -52.805 1.00 89.94 480 GLU A O 1
ATOM 3824 N N . THR A 1 481 ? 5.806 -11.435 -51.256 1.00 91.44 481 THR A N 1
ATOM 3825 C CA . THR A 1 481 ? 5.195 -10.115 -51.030 1.00 91.44 481 THR A CA 1
ATOM 3826 C C . THR A 1 481 ? 6.163 -9.088 -50.422 1.00 91.44 481 THR A C 1
ATOM 3828 O O . THR A 1 481 ? 6.063 -7.898 -50.731 1.00 91.44 481 THR A O 1
ATOM 3831 N N . TYR A 1 482 ? 7.147 -9.505 -49.613 1.00 91.31 482 TYR A N 1
ATOM 3832 C CA . TYR A 1 482 ? 8.227 -8.619 -49.155 1.00 91.31 482 TYR A CA 1
ATOM 3833 C C . TYR A 1 482 ? 9.140 -8.174 -50.307 1.00 91.31 482 TYR A C 1
ATOM 3835 O O . TYR A 1 482 ? 9.544 -7.009 -50.357 1.00 91.31 482 TYR A O 1
ATOM 3843 N N . LEU A 1 483 ? 9.457 -9.068 -51.247 1.00 90.12 483 LEU A N 1
ATOM 3844 C CA . LEU A 1 483 ? 10.257 -8.726 -52.426 1.00 90.12 483 LEU A CA 1
ATOM 3845 C C . LEU A 1 483 ? 9.495 -7.793 -53.375 1.00 90.12 483 LEU A C 1
ATOM 3847 O O . LEU A 1 483 ? 10.086 -6.853 -53.910 1.00 90.12 483 LEU A O 1
ATOM 3851 N N . GLU A 1 484 ? 8.185 -7.993 -53.531 1.00 90.38 484 GLU A N 1
ATOM 3852 C CA . GLU A 1 484 ? 7.319 -7.081 -54.285 1.00 90.38 484 GLU A CA 1
ATOM 3853 C C . GLU A 1 484 ? 7.306 -5.674 -53.667 1.00 90.38 484 GLU A C 1
ATOM 3855 O O . GLU A 1 484 ? 7.456 -4.693 -54.401 1.00 90.38 484 GLU A O 1
ATOM 3860 N N . ALA A 1 485 ? 7.255 -5.559 -52.333 1.00 91.69 485 ALA A N 1
ATOM 3861 C CA . ALA A 1 485 ? 7.361 -4.274 -51.634 1.00 91.69 485 ALA A CA 1
ATOM 3862 C C . ALA A 1 485 ? 8.681 -3.542 -51.945 1.00 91.69 485 ALA A C 1
ATOM 3864 O O . ALA A 1 485 ? 8.675 -2.346 -52.234 1.00 91.69 485 ALA A O 1
ATOM 3865 N N . ILE A 1 486 ? 9.808 -4.265 -51.941 1.00 90.62 486 ILE A N 1
ATOM 3866 C CA . ILE A 1 486 ? 11.133 -3.711 -52.272 1.00 90.62 486 ILE A CA 1
ATOM 3867 C C . ILE A 1 486 ? 11.205 -3.311 -53.752 1.00 90.62 486 ILE A C 1
ATOM 3869 O O . ILE A 1 486 ? 11.838 -2.316 -54.096 1.00 90.62 486 ILE A O 1
ATOM 3873 N N . SER A 1 487 ? 10.552 -4.064 -54.641 1.00 88.44 487 SER A N 1
ATOM 3874 C CA . SER A 1 487 ? 10.512 -3.742 -56.071 1.00 88.44 487 SER A CA 1
ATOM 3875 C C . SER A 1 487 ? 9.679 -2.493 -56.379 1.00 88.44 487 SER A C 1
ATOM 3877 O O . SER A 1 487 ? 10.007 -1.757 -57.311 1.00 88.44 487 SER A O 1
ATOM 3879 N N . ALA A 1 488 ? 8.627 -2.246 -55.590 1.00 87.88 488 ALA A N 1
ATOM 3880 C CA . ALA A 1 488 ? 7.742 -1.096 -55.739 1.00 87.88 488 ALA A CA 1
ATOM 3881 C C . ALA A 1 488 ? 8.410 0.218 -55.292 1.00 87.88 488 ALA A C 1
ATOM 3883 O O . ALA A 1 488 ? 8.163 1.256 -55.904 1.00 87.88 488 ALA A O 1
ATOM 3884 N N . ASP A 1 489 ? 9.282 0.175 -54.278 1.00 88.50 489 ASP A N 1
ATOM 3885 C CA . ASP A 1 489 ? 10.069 1.329 -53.818 1.00 88.50 489 ASP A CA 1
ATOM 3886 C C . ASP A 1 489 ? 11.514 0.924 -53.445 1.00 88.50 489 ASP A C 1
ATOM 3888 O O . ASP A 1 489 ? 11.819 0.693 -52.268 1.00 88.50 489 ASP A O 1
ATOM 3892 N N . PRO A 1 490 ? 12.426 0.835 -54.438 1.00 86.25 490 PRO A N 1
ATOM 3893 C CA . PRO A 1 490 ? 13.806 0.392 -54.216 1.00 86.25 490 PRO A CA 1
ATOM 3894 C C . PRO A 1 490 ? 14.678 1.378 -53.426 1.00 86.25 490 PRO A C 1
ATOM 3896 O O . PRO A 1 490 ? 15.716 0.982 -52.893 1.00 86.25 490 PRO A O 1
ATOM 3899 N N . ASP A 1 491 ? 14.293 2.656 -53.359 1.00 86.94 491 ASP A N 1
ATOM 3900 C CA . ASP A 1 491 ? 15.084 3.705 -52.703 1.00 86.94 491 ASP A CA 1
ATOM 3901 C C . ASP A 1 491 ? 14.882 3.714 -51.175 1.00 86.94 491 ASP A C 1
ATOM 3903 O O . ASP A 1 491 ? 15.672 4.304 -50.429 1.00 86.94 491 ASP A O 1
ATOM 3907 N N . ASN A 1 492 ? 13.835 3.045 -50.684 1.00 87.00 492 ASN A N 1
ATOM 3908 C CA . ASN A 1 492 ? 13.440 3.082 -49.286 1.00 87.00 492 ASN A CA 1
ATOM 3909 C C . ASN A 1 492 ? 14.006 1.904 -48.477 1.00 87.00 492 ASN A C 1
ATOM 3911 O O . ASN A 1 492 ? 13.526 0.770 -48.522 1.00 87.00 492 ASN A O 1
ATOM 3915 N N . ALA A 1 493 ? 15.003 2.203 -47.640 1.00 87.56 493 ALA A N 1
ATOM 3916 C CA . ALA A 1 493 ? 15.665 1.225 -46.775 1.00 87.56 493 ALA A CA 1
ATOM 3917 C C . ALA A 1 493 ? 14.744 0.580 -45.716 1.00 87.56 493 ALA A C 1
ATOM 3919 O O . ALA A 1 493 ? 15.118 -0.434 -45.124 1.00 87.56 493 ALA A O 1
ATOM 3920 N N . PHE A 1 494 ? 13.559 1.147 -45.460 1.00 89.88 494 PHE A N 1
ATOM 3921 C CA . PHE A 1 494 ? 12.613 0.628 -44.471 1.00 89.88 494 PHE A CA 1
ATOM 3922 C C . PHE A 1 494 ? 12.112 -0.780 -44.829 1.00 89.88 494 PHE A C 1
ATOM 3924 O O . PHE A 1 494 ? 12.141 -1.674 -43.984 1.00 89.88 494 PHE A O 1
ATOM 3931 N N . TYR A 1 495 ? 11.741 -1.013 -46.090 1.00 88.94 495 TYR A N 1
ATOM 3932 C CA . TYR A 1 495 ? 11.217 -2.309 -46.540 1.00 88.94 495 TYR A CA 1
ATOM 3933 C C . TYR A 1 495 ? 12.294 -3.400 -46.550 1.00 88.94 495 TYR A C 1
ATOM 3935 O O . TYR A 1 495 ? 12.035 -4.544 -46.181 1.00 88.94 495 TYR A O 1
ATOM 3943 N N . ALA A 1 496 ? 13.537 -3.030 -46.872 1.00 87.19 496 ALA A N 1
ATOM 3944 C CA . ALA A 1 496 ? 14.681 -3.931 -46.771 1.00 87.19 496 ALA A CA 1
ATOM 3945 C C . ALA A 1 496 ? 14.971 -4.344 -45.314 1.00 87.19 496 ALA A C 1
ATOM 3947 O O . ALA A 1 496 ? 15.348 -5.489 -45.062 1.00 87.19 496 ALA A O 1
ATOM 3948 N N . ALA A 1 497 ? 14.776 -3.438 -44.347 1.00 89.31 497 ALA A N 1
ATOM 3949 C CA . ALA A 1 497 ? 14.941 -3.740 -42.927 1.00 89.31 497 ALA A CA 1
ATOM 3950 C C . ALA A 1 497 ? 13.842 -4.679 -42.398 1.00 89.31 497 ALA A C 1
ATOM 3952 O O . ALA A 1 497 ? 14.150 -5.627 -41.673 1.00 89.31 497 ALA A O 1
ATOM 3953 N N . ASP A 1 498 ? 12.583 -4.459 -42.791 1.00 87.81 498 ASP A N 1
ATOM 3954 C CA . ASP A 1 498 ? 11.465 -5.341 -42.429 1.00 87.81 498 ASP A CA 1
ATOM 3955 C C . ASP A 1 498 ? 11.632 -6.747 -43.036 1.00 87.81 498 ASP A C 1
ATOM 3957 O O . ASP A 1 498 ? 11.414 -7.746 -42.344 1.00 87.81 498 ASP A O 1
ATOM 3961 N N . TYR A 1 499 ? 12.114 -6.842 -44.280 1.00 88.62 499 TYR A N 1
ATOM 3962 C CA . TYR A 1 499 ? 12.456 -8.121 -44.905 1.00 88.62 499 TYR A CA 1
ATOM 3963 C C . TYR A 1 499 ? 13.630 -8.827 -44.204 1.00 88.62 499 TYR A C 1
ATOM 3965 O O . TYR A 1 499 ? 13.570 -10.024 -43.922 1.00 88.62 499 TYR A O 1
ATOM 3973 N N . ALA A 1 500 ? 14.681 -8.090 -43.831 1.00 88.38 500 ALA A N 1
ATOM 3974 C CA . ALA A 1 500 ? 15.791 -8.647 -43.056 1.00 88.38 500 ALA A CA 1
ATOM 3975 C C . ALA A 1 500 ? 15.333 -9.170 -41.682 1.00 88.38 500 ALA A C 1
ATOM 3977 O O . ALA A 1 500 ? 15.798 -10.216 -41.228 1.00 88.38 500 ALA A O 1
ATOM 3978 N N . HIS A 1 501 ? 14.389 -8.480 -41.034 1.00 86.94 501 HIS A N 1
ATOM 3979 C CA . HIS A 1 501 ? 13.778 -8.934 -39.787 1.00 86.94 501 HIS A CA 1
ATOM 3980 C C . HIS A 1 501 ? 12.943 -10.210 -39.982 1.00 86.94 501 HIS A C 1
ATOM 3982 O O . HIS A 1 501 ? 12.960 -11.097 -39.126 1.00 86.94 501 HIS A O 1
ATOM 3988 N N . PHE A 1 502 ? 12.232 -10.339 -41.104 1.00 88.06 502 PHE A N 1
ATOM 3989 C CA . PHE A 1 502 ? 11.548 -11.578 -41.476 1.00 88.06 502 PHE A CA 1
ATOM 3990 C C . PHE A 1 502 ? 12.539 -12.744 -41.646 1.00 88.06 502 PHE A C 1
ATOM 3992 O O . PHE A 1 502 ? 12.355 -13.790 -41.019 1.00 88.06 502 PHE A O 1
ATOM 3999 N N . LEU A 1 503 ? 13.631 -12.555 -42.395 1.00 85.69 503 LEU A N 1
ATOM 4000 C CA . LEU A 1 503 ? 14.653 -13.592 -42.611 1.00 85.69 503 LEU A CA 1
ATOM 4001 C C . LEU A 1 503 ? 15.365 -14.010 -41.317 1.00 85.69 503 LEU A C 1
ATOM 4003 O O . LEU A 1 503 ? 15.639 -15.192 -41.103 1.00 85.69 503 LEU A O 1
ATOM 4007 N N . TRP A 1 504 ? 15.644 -13.048 -40.433 1.00 83.81 504 TRP A N 1
ATOM 4008 C CA . TRP A 1 504 ? 16.279 -13.316 -39.142 1.00 83.81 504 TRP A CA 1
ATOM 4009 C C . TRP A 1 504 ? 15.437 -14.251 -38.270 1.00 83.81 504 TRP A C 1
ATOM 4011 O O . TRP A 1 504 ? 15.969 -15.160 -37.637 1.00 83.81 504 TRP A O 1
ATOM 4021 N N . ASN A 1 505 ? 14.120 -14.048 -38.260 1.00 80.75 505 ASN A N 1
ATOM 4022 C CA . ASN A 1 505 ? 13.209 -14.811 -37.409 1.00 80.75 505 ASN A CA 1
ATOM 4023 C C . ASN A 1 505 ? 12.774 -16.149 -38.017 1.00 80.75 505 ASN A C 1
ATOM 4025 O O . ASN A 1 505 ? 12.320 -17.026 -37.290 1.00 80.75 505 ASN A O 1
ATOM 4029 N N . THR A 1 506 ? 12.887 -16.310 -39.335 1.00 77.75 506 THR A N 1
ATOM 4030 C CA . THR A 1 506 ? 12.479 -17.537 -40.039 1.00 77.75 506 THR A CA 1
ATOM 4031 C C . THR A 1 506 ? 13.620 -18.533 -40.240 1.00 77.75 506 THR A C 1
ATOM 4033 O O . THR A 1 506 ? 13.355 -19.673 -40.606 1.00 77.75 506 THR A O 1
ATOM 4036 N N . GLY A 1 507 ? 14.864 -18.152 -39.919 1.00 66.69 507 GLY A N 1
ATOM 4037 C CA . GLY A 1 507 ? 16.022 -19.046 -39.969 1.00 66.69 507 GLY A CA 1
ATOM 4038 C C . GLY A 1 507 ? 16.419 -19.374 -41.406 1.00 66.69 507 GLY A C 1
ATOM 4039 O O . GLY A 1 507 ? 16.225 -20.495 -41.866 1.00 66.69 507 GLY A O 1
ATOM 4040 N N . GLY A 1 508 ? 16.955 -18.379 -42.118 1.00 56.19 508 GLY A N 1
ATOM 4041 C CA . GLY A 1 508 ? 17.310 -18.455 -43.540 1.00 56.19 508 GLY A CA 1
ATOM 4042 C C . GLY A 1 508 ? 18.436 -19.437 -43.891 1.00 56.19 508 GLY A C 1
ATOM 4043 O O . GLY A 1 508 ? 19.536 -19.009 -44.236 1.00 56.19 508 GLY A O 1
ATOM 4044 N N . GLU A 1 509 ? 18.167 -20.742 -43.852 1.00 50.44 509 GLU A N 1
ATOM 4045 C CA . GLU A 1 509 ? 19.073 -21.758 -44.409 1.00 50.44 509 GLU A CA 1
ATOM 4046 C C . GLU A 1 509 ? 18.815 -22.031 -45.908 1.00 50.44 509 GLU A C 1
ATOM 4048 O O . GLU A 1 509 ? 19.760 -22.395 -46.605 1.00 50.44 509 GLU A O 1
ATOM 4053 N N . ASP A 1 510 ? 17.615 -21.744 -46.442 1.00 49.97 510 ASP A N 1
ATOM 4054 C CA . ASP A 1 510 ? 17.234 -22.130 -47.820 1.00 49.97 510 ASP A CA 1
ATOM 4055 C C . ASP A 1 510 ? 16.787 -20.983 -48.764 1.00 49.97 510 ASP A C 1
ATOM 4057 O O . ASP A 1 510 ? 16.552 -21.229 -49.947 1.00 49.97 510 ASP A O 1
ATOM 4061 N N . THR A 1 511 ? 16.688 -19.728 -48.307 1.00 50.53 511 THR A N 1
ATOM 4062 C CA . THR A 1 511 ? 15.967 -18.652 -49.039 1.00 50.53 511 THR A CA 1
ATOM 4063 C C . THR A 1 511 ? 16.809 -17.421 -49.416 1.00 50.53 511 THR A C 1
ATOM 4065 O O . THR A 1 511 ? 16.298 -16.355 -49.746 1.00 50.53 511 THR A O 1
ATOM 4068 N N . CYS A 1 512 ? 18.139 -17.531 -49.431 1.00 46.00 512 CYS A N 1
ATOM 4069 C CA . CYS A 1 512 ? 19.006 -16.411 -49.816 1.00 46.00 512 CYS A CA 1
ATOM 4070 C C . CYS A 1 512 ? 18.962 -16.130 -51.334 1.00 46.00 512 CYS A C 1
ATOM 4072 O O . CYS A 1 512 ? 19.814 -16.618 -52.080 1.00 46.00 512 CYS A O 1
ATOM 4074 N N . PHE A 1 513 ? 18.041 -15.279 -51.799 1.00 47.12 513 PHE A N 1
ATOM 4075 C CA . PHE A 1 513 ? 18.237 -14.528 -53.044 1.00 47.12 513 PHE A CA 1
ATOM 4076 C C . PHE A 1 513 ? 19.262 -13.410 -52.779 1.00 47.12 513 PHE A C 1
ATOM 4078 O O . PHE A 1 513 ? 18.988 -12.506 -51.986 1.00 47.12 513 PHE A O 1
ATOM 4085 N N . PRO A 1 514 ? 20.462 -13.437 -53.388 1.00 43.12 514 PRO A N 1
ATOM 4086 C CA . PRO A 1 514 ? 21.407 -12.344 -53.235 1.00 43.12 514 PRO A CA 1
ATOM 4087 C C . PRO A 1 514 ? 20.829 -11.114 -53.935 1.00 43.12 514 PRO A C 1
ATOM 4089 O O . PRO A 1 514 ? 20.673 -11.108 -55.157 1.00 43.12 514 PRO A O 1
ATOM 4092 N N . LEU A 1 515 ? 20.519 -10.075 -53.155 1.00 43.25 515 LEU A N 1
ATOM 4093 C CA . LEU A 1 515 ? 20.249 -8.738 -53.675 1.00 43.25 515 LEU A CA 1
ATOM 4094 C C . LEU A 1 515 ? 21.435 -8.355 -54.565 1.00 43.25 515 LEU A C 1
ATOM 4096 O O . LEU A 1 515 ? 22.550 -8.152 -54.081 1.00 43.25 515 LEU A O 1
ATOM 4100 N N . SER A 1 516 ? 21.218 -8.343 -55.878 1.00 38.00 516 SER A N 1
ATOM 4101 C CA . SER A 1 516 ? 22.229 -7.949 -56.847 1.00 38.00 516 SER A CA 1
ATOM 4102 C C . SER A 1 516 ? 22.641 -6.513 -56.545 1.00 38.00 516 SER A C 1
ATOM 4104 O O . SER A 1 516 ? 21.868 -5.581 -56.763 1.00 38.00 516 SER A O 1
ATOM 4106 N N . SER A 1 517 ? 23.857 -6.343 -56.029 1.00 33.47 517 SER A N 1
ATOM 4107 C CA . SER A 1 517 ? 24.517 -5.047 -55.921 1.00 33.47 517 SER A CA 1
ATOM 4108 C C . SER A 1 517 ? 24.509 -4.365 -57.293 1.00 33.47 517 SER A C 1
ATOM 4110 O O . SER A 1 517 ? 24.900 -5.012 -58.273 1.00 33.47 517 SER A O 1
ATOM 4112 N N . PRO A 1 518 ? 24.107 -3.090 -57.405 1.00 44.09 518 PRO A N 1
ATOM 4113 C CA . PRO A 1 518 ? 24.229 -2.363 -58.651 1.00 44.09 518 PRO A CA 1
ATOM 4114 C C . PRO A 1 518 ? 25.703 -2.009 -58.827 1.00 44.09 518 PRO A C 1
ATOM 4116 O O . PRO A 1 518 ? 26.159 -0.993 -58.317 1.00 44.09 518 PRO A O 1
ATOM 4119 N N . ASP A 1 519 ? 26.459 -2.852 -59.525 1.00 38.06 519 ASP A N 1
ATOM 4120 C CA . ASP A 1 519 ? 27.762 -2.437 -60.025 1.00 38.06 519 ASP A CA 1
ATOM 4121 C C . ASP A 1 519 ? 28.080 -3.039 -61.397 1.00 38.06 519 ASP A C 1
ATOM 4123 O O . ASP A 1 519 ? 27.957 -4.239 -61.637 1.00 38.06 519 ASP A O 1
ATOM 4127 N N . ASN A 1 520 ? 28.544 -2.141 -62.267 1.00 41.47 520 ASN A N 1
ATOM 4128 C CA . ASN A 1 520 ? 29.152 -2.340 -63.582 1.00 41.47 520 ASN A CA 1
ATOM 4129 C C . ASN A 1 520 ? 28.258 -2.682 -64.782 1.00 41.47 520 ASN A C 1
ATOM 4131 O O . ASN A 1 520 ? 28.186 -3.815 -65.248 1.00 41.47 520 ASN A O 1
ATOM 4135 N N . SER A 1 521 ? 27.760 -1.629 -65.440 1.00 35.12 521 SER A N 1
ATOM 4136 C CA . SER A 1 521 ? 27.699 -1.615 -66.910 1.00 35.12 521 SER A CA 1
ATOM 4137 C C . SER A 1 521 ? 27.774 -0.202 -67.504 1.00 35.12 521 SER A C 1
ATOM 4139 O O . SER A 1 521 ? 26.781 0.293 -68.018 1.00 35.12 521 SER A O 1
ATOM 4141 N N . LYS A 1 522 ? 28.959 0.433 -67.488 1.00 36.12 522 LYS A N 1
ATOM 4142 C CA . LYS A 1 522 ? 29.409 1.372 -68.547 1.00 36.12 522 LYS A CA 1
ATOM 4143 C C . LYS A 1 522 ? 30.941 1.441 -68.640 1.00 36.12 522 LYS A C 1
ATOM 4145 O O . LYS A 1 522 ? 31.542 2.446 -68.293 1.00 36.12 522 LYS A O 1
ATOM 4150 N N . GLU A 1 523 ? 31.542 0.390 -69.183 1.00 37.25 523 GLU A N 1
ATOM 4151 C CA . GLU A 1 523 ? 32.695 0.506 -70.086 1.00 37.25 523 GLU A CA 1
ATOM 4152 C C . GLU A 1 523 ? 32.510 -0.541 -71.189 1.00 37.25 523 GLU A C 1
ATOM 4154 O O . GLU A 1 523 ? 32.731 -1.722 -70.944 1.00 37.25 523 GLU A O 1
ATOM 4159 N N . VAL A 1 524 ? 31.985 -0.113 -72.344 1.00 38.31 524 VAL A N 1
ATOM 4160 C CA . VAL A 1 524 ? 32.580 -0.217 -73.696 1.00 38.31 524 VAL A CA 1
ATOM 4161 C C . VAL A 1 524 ? 31.923 0.853 -74.562 1.00 38.31 524 VAL A C 1
ATOM 4163 O O . VAL A 1 524 ? 30.674 0.952 -74.520 1.00 38.31 524 VAL A O 1
#

pLDDT: mean 73.04, std 17.51, range [25.59, 94.5]

Foldseek 3Di:
DVVVLVVQQVVCVVVVHDRAAEAEDECVVDPDLLVVLVSVVVVVDDDDDDDPDRSLVVLVCVQQDQDPDHHQYEYEYEACVSSDDPVCVSVVSVVVSCVHPRHSYHYHYDHPDPCPQVVVCVVVVVVVDRDDDDDDDQAALVRLLVVVCVVCVVPPDAAADPVLSSVLSHLCRVPPSDSVLSVVLVVQLLVVLVVVVVVVVVVVVVVVVVPVVDDDDDDDDDPPPVPPVSRHRDNVSSVVSSCVSPQDVVLVVLLPDDPLLLLLVVLVLVVVVDPDQKDFLQVSLVSSCVSCVVVVHDRDDSVVSLVSVVVCVVVVQKDWADDPDSRGIIIGGPDDSVSSCVSCVVVVPPDDDDDDPPPVVVVVVVVVVVVVVVVVVPPDDDPVVVVVPDDDPPDPDPPPPVVVLVVVLVVLVVVCVVPVQDLVSLQVNLVCCVPPVVPLVSSLVSLVSSCVHPPGALVSLLSNLVSCCPPVVNLVSSLVSLVVSCVSPVPDCPSVVSNVVSCVVVPPPDDDPDPDDPDDDDDD

Sequence (524 aa):
MEKVKDKLLIWAKEAGLPQPDVLSVNCTTFTNTSDIFTKILGLNQTQGKKVSATPLQQLQNMYSQKSSNKNMTLIVADELDYLITKDRGVLHDLFMLTTFPFSRCILIGVANAIDLADRFLPRLTSLNCKPIVVNFRAYSKDQILKILEERLNELPYTVFQQQAMELCARKVAAASGDMRNALCICGRAIEMLEAEIRESACNLNTSLEEISSSRQNLATAPDFMKKREFETVRTDHMARALSKTYRSPVVDTIQSLPHHQQIVLCSSMKHFRGAKKDTILGELYKSYVGVCKSCIIPPAGILEFSNMCRVLNDQGLIKLGQSREDKLRRVSPKVDEGDITFALQVYKTGDKTESVSGQEEEEELNLWNAMVEEASRMEGLDRDVMKRFVSPVMARIESDDYAEYLRTELVYQTGLSQDPSNTLLLVNYAQFLYLVVHDFDRAEELFKRAIEVEPPDAEAYNKYAKFLWKVKNDLWAAEETYLEAISADPDNAFYAADYAHFLWNTGGEDTCFPLSSPDNSKEV

Organism: Glycine soja (NCBI:txid3848)

InterPro domains:
  IPR003107 HAT (Half-A-TPR) repeat [SM00386] (403-435)
  IPR003107 HAT (Half-A-TPR) repeat [SM00386] (438-470)
  IPR011990 Tetratricopeptide-like helical domain superfamily [G3DSA:1.25.40.10] (339-515)
  IPR011990 Tetratricopeptide-like helical domain superfamily [SSF48452] (411-511)
  IPR015163 Cdc6, C-terminal [PF09079] (252-343)
  IPR015163 Cdc6, C-terminal [SM01074] (265-344)
  IPR015163 Cdc6, C-terminal [cd08768] (258-340)
  IPR019734 Tetratricopeptide repeat [PS50005] (424-457)
  IPR027417 P-loop containing nucleoside triphosphate hydrolase [G3DSA:3.40.50.300] (1-130)
  IPR027417 P-loop containing nucleoside triphosphate hydrolase [SSF52540] (21-199)
  IPR036388 Winged helix-like DNA-binding domain superfamily [G3DSA:1.10.10.10] (254-337)
  IPR036390 Winged helix DNA-binding domain superfamily [SSF46785] (250-345)
  IPR050311 Origin recognition complex 1/Cell division control protein 6 [PTHR10763] (2-345)
  IPR054425 Cdc6/ORC1-like, ATPase lid domain [PF22606] (139-196)